Protein 2E4T (pdb70)

Radius of gyration: 23.35 Å; Cα contacts (8 Å, |Δi|>4): 1265; chains: 1; bounding box: 47×60×66 Å

Solvent-accessible surface area: 19419 Å² total; per-residue (Å²): 140,81,78,0,68,0,148,4,39,0,85,24,91,90,80,112,9,19,73,35,0,18,1,0,10,47,104,27,97,20,56,15,25,0,19,1,11,12,2,42,36,1,1,0,0,1,0,7,26,0,50,0,2,3,1,59,92,159,110,30,71,0,32,31,96,18,2,105,92,22,44,8,85,156,71,76,58,97,44,24,0,3,7,0,14,22,33,3,64,76,3,56,82,146,133,6,59,0,1,0,0,0,0,0,1,4,15,43,0,0,20,20,29,115,9,75,3,44,120,158,52,31,14,108,34,99,22,13,34,62,15,75,31,69,53,82,55,121,78,39,80,109,12,78,57,147,48,91,71,0,27,0,10,2,0,0,35,34,2,31,98,99,13,26,39,10,76,44,130,60,4,4,47,0,2,1,1,0,3,19,0,10,30,1,24,127,10,5,26,38,6,15,73,108,92,4,41,0,95,55,1,20,124,38,0,18,42,0,0,65,0,0,13,133,30,1,86,130,1,25,0,0,0,1,0,0,60,10,7,30,0,0,34,37,2,71,94,6,88,15,35,75,104,45,9,147,77,42,98,1,0,0,6,4,0,0,44,57,0,70,114,14,5,94,123,81,67,84,74,0,0,17,0,0,0,0,0,11,35,2,42,2,99,10,42,63,36,61,0,0,127,82,26,44,53,187,40,78,101,0,0,80,16,1,4,29,2,0,22,2,2,51,3,100,104,39,83,7,93,9,100,4,0,110,180,47,104,96,14,21,15,2,1,48,21,1,45,47,2,7,125,142,61,12,75,62,10,78,1,0,3,0,10,1,26,6,9,15,6,97,36,3,0,2,0,0,0,2,0,1,0,1,4,0,2,3,59,62,43,0,29,0,0,0,0,84,14,79,37,80,25,56,18,3,8,5,0,0,32,0,2,11,32,18,44,68,182,41,16,135,12,4,66,13,9,6,66,6,71,27,78,29,62,106,18,1,12,7,17,3,0,0,81,25,146,78,5,50,109,0,8,0,0,0,0,0,10,23,31,97,108,65,0,26,0,51,2,42,9,86,31,91,80,104,3,94,51,0,31,0,33,2,0,32,130,76,43,22,105,37,61,104,76,112,48,15,100,99,26,135,130,11,58,12,86,41,71,2,85,13,0,3,0,2,0,0,9,0,87

CATH classification: 2.60.40.1180 (+1 more: 3.20.20.80)

Nearest PDB structures (foldseek):
  2eo7-assembly1_A  TM=1.002E+00  e=0.000E+00  Acetivibrio thermocellus
  2eex-assembly1_A  TM=1.002E+00  e=0.000E+00  Acetivibrio thermocellus
  3ik2-assembly1_A  TM=9.898E-01  e=2.382E-89  Clostridium acetobutylicum ATCC 824
  3zq9-assembly1_A  TM=9.845E-01  e=9.638E-88  Paenibacillus polymyxa
  2yih-assembly1_A  TM=9.834E-01  e=1.379E-87  Paenibacillus polymyxa

Organism: Acetivibrio thermocellus (NCBI:txid1515)

Sequence (509 aa):
AKVVDIRIDTSAERKPISPYIYGSNQELDATVTAKRFGGNRTTGYNWENNFSNAGSDWLHYSDTYLLEDGGVPKGEWSTPASVVTTFHDKALSKNVPYTLITLQAAGYVSADGNGPVSQEETAPSSRWKEVKFEKGAPFSLTPDTEDDYVYMDEFVNYLVNKYGNASTPTGIKGYSIDNEPALWSHTHPRIHPDNVTAKELIEKSVALSKAVKKVDPYAEIFGPALYGFAAYETLQSAPDWGTEGEGYRWFIDYYLDKMKKASDEEGKRLLDVLDVHWYPEARGGGERICFGADPRNIETNKARLQAPRTLWDPTYIEDSWIGQWKKDFLPILPNLLDSIEKYYPGTKLAITEYDYGGGNHITGGIAQADVLGIFGKYGVYLATFWGDASNNYTEAGINLYTNYDGKGGKFGDTSVKCETSDIEVSSAYASIVGEDDSKLHIILLNKNYDQPTTFNFSIDSSKNYTIGNVWAFDRGSSNITQRTPIVNIKDNTFTYTVPALTACHIVLE

Foldseek 3Di:
DFEKAKEFEFVFLKDFFFQFALAAAEDAPFQHQEYEVADLQQQQQFQQQRWTFQFPVPQRAIANVLCVRLVQDPVCRRQGNSSVVSVLVVCVVSVHQAYEYEDYQLFWHALDRPTHQDLVVQPPHNGIATEDAAPPDDADSNDDSPDRYGYNLSSLLNQCVVQNALVDRSHHAEYEHHAALQCCCPRPCSHHVARDALVSLLVRLLRNLVSNCVNHVRHAYEDDNHEEDCCQFQSVVHVCCVPQVVPPRGVLLSNLQSQQVSCVVVVHRSHAEYEYAYEDQFAFQPGAQADDDDPVRVRSLLRLLCRLCLCPPLVDQGPGPCSVPVNVCTSPNVSSVVSCVVRPPNHAYEHAEYASHPLQHLSSLLSLLQNSLCCRSSGHNHYHYYDYHNSLSNSLSSCLAAPLPVPGDHAARIWTDMDMPDPSQKDKTWHDHDSDVQKIKMKIWGQAAAFKYKYKYAYHDPDQWAKKWKWKDARVDSRIHTDDIDGPADNNIDMDIDGHSMIMMIITD

B-factor: mean 9.4, std 5.0, range [3.47, 41.87]

Structure (mmCIF, N/CA/C/O backbone):
data_2E4T
#
_entry.id   2E4T
#
_cell.length_a   48.077
_cell.length_b   59.155
_cell.length_c   170.684
_cell.angle_alpha   90.00
_cell.angle_beta   90.00
_cell.angle_gamma   90.00
#
_symmetry.space_group_name_H-M   'P 21 21 21'
#
loop_
_entity.id
_entity.type
_entity.pdbx_description
1 polymer Endoglucanase
2 non-polymer 'ZINC ION'
3 non-polymer 'CALCIUM ION'
4 non-polymer 'CHLORIDE ION'
5 non-polymer GLYCEROL
6 water water
#
loop_
_atom_site.group_PDB
_atom_site.id
_atom_site.type_symbol
_atom_site.label_atom_id
_atom_site.label_alt_id
_atom_site.label_comp_id
_atom_site.label_asym_id
_atom_site.label_entity_id
_atom_site.label_seq_id
_atom_site.pdbx_PDB_ins_code
_atom_site.Cartn_x
_atom_site.Cartn_y
_atom_site.Cartn_z
_atom_site.occupancy
_atom_site.B_iso_or_equiv
_atom_site.auth_seq_id
_atom_site.auth_comp_id
_atom_site.auth_asym_id
_atom_site.auth_atom_id
_atom_site.pdbx_PDB_model_num
ATOM 1 N N . ALA A 1 7 ? 5.707 70.914 42.066 1.00 17.39 7 ALA A N 1
ATOM 2 C CA . ALA A 1 7 ? 6.681 69.909 41.495 1.00 15.84 7 ALA A CA 1
ATOM 3 C C . ALA A 1 7 ? 6.124 68.492 41.641 1.00 14.46 7 ALA A C 1
ATOM 4 O O . ALA A 1 7 ? 5.520 68.155 42.667 1.00 16.65 7 ALA A O 1
ATOM 6 N N . LYS A 1 8 ? 6.418 67.656 40.659 1.00 12.90 8 LYS A N 1
ATOM 7 C CA . LYS A 1 8 ? 6.036 66.241 40.689 1.00 12.19 8 LYS A CA 1
ATOM 8 C C . LYS A 1 8 ? 7.159 65.485 41.353 1.00 11.50 8 LYS A C 1
ATOM 9 O O . LYS A 1 8 ? 8.303 65.578 40.904 1.00 10.85 8 LYS A O 1
ATOM 15 N N . VAL A 1 9 ? 6.795 64.717 42.378 1.00 12.64 9 VAL A N 1
ATOM 16 C CA . VAL A 1 9 ? 7.764 64.001 43.244 1.00 11.99 9 VAL A CA 1
ATOM 17 C C . VAL A 1 9 ? 7.401 62.522 43.323 1.00 11.77 9 VAL A C 1
ATOM 18 O O . VAL A 1 9 ? 6.255 62.162 43.586 1.00 14.93 9 VAL A O 1
ATOM 22 N N . VAL A 1 10 ? 8.367 61.661 43.032 1.00 8.93 10 VAL A N 1
ATOM 23 C CA . VAL A 1 10 ? 8.168 60.226 42.923 1.00 8.26 10 VAL A CA 1
ATOM 24 C C . VAL A 1 10 ? 9.220 59.525 43.766 1.00 7.76 10 VAL A C 1
ATOM 25 O O . VAL A 1 10 ? 10.384 59.900 43.698 1.00 9.18 10 VAL A O 1
ATOM 29 N N . ASP A 1 11 ? 8.788 58.520 44.542 1.00 8.34 11 ASP A N 1
ATOM 30 C CA . ASP A 1 11 ? 9.717 57.747 45.333 1.00 8.84 11 ASP A CA 1
ATOM 31 C C . ASP A 1 11 ? 10.124 56.471 44.577 1.00 8.64 11 ASP A C 1
ATOM 32 O O . ASP A 1 11 ? 9.259 55.770 44.032 1.00 9.90 11 ASP A O 1
ATOM 37 N N . ILE A 1 12 ? 11.423 56.180 44.567 1.00 9.00 12 ILE A N 1
ATOM 38 C CA . ILE A 1 12 ? 11.964 54.963 43.974 1.00 9.06 12 ILE A CA 1
ATOM 39 C C . ILE A 1 12 ? 12.643 54.190 45.126 1.00 9.03 12 ILE A C 1
ATOM 40 O O . ILE A 1 12 ? 13.522 54.727 45.800 1.00 9.93 12 ILE A O 1
ATOM 45 N N . ARG A 1 13 ? 12.229 52.927 45.320 1.00 8.72 13 ARG A N 1
ATOM 46 C CA . ARG A 1 13 ? 12.760 52.119 46.410 1.00 8.59 13 ARG A CA 1
ATOM 47 C C . ARG A 1 13 ? 13.392 50.865 45.797 1.00 7.99 13 ARG A C 1
ATOM 48 O O . ARG A 1 13 ? 12.707 50.102 45.111 1.00 9.16 13 ARG A O 1
ATOM 62 N N . ILE A 1 14 ? 14.677 50.666 46.051 1.00 7.79 14 ILE A N 1
ATOM 63 C CA . ILE A 1 14 ? 15.432 49.533 45.486 1.00 7.45 14 ILE A CA 1
ATOM 64 C C . ILE A 1 14 ? 15.954 48.679 46.633 1.00 8.00 14 ILE A C 1
ATOM 65 O O . ILE A 1 14 ? 16.406 49.219 47.663 1.00 9.16 14 ILE A O 1
ATOM 70 N N . ASP A 1 15 ? 15.899 47.351 46.469 1.00 8.31 15 ASP A N 1
ATOM 71 C CA . ASP A 1 15 ? 16.529 46.450 47.453 1.00 8.48 15 ASP A CA 1
ATOM 72 C C . ASP A 1 15 ? 17.375 45.481 46.660 1.00 8.15 15 ASP A C 1
ATOM 73 O O . ASP A 1 15 ? 16.846 44.617 45.934 1.00 8.47 15 ASP A O 1
ATOM 78 N N . THR A 1 16 ? 18.685 45.683 46.702 1.00 8.74 16 THR A N 1
ATOM 79 C CA . THR A 1 16 ? 19.587 44.893 45.860 1.00 8.39 16 THR A CA 1
ATOM 80 C C . THR A 1 16 ? 19.648 43.424 46.263 1.00 8.83 16 THR A C 1
ATOM 81 O O . THR A 1 16 ? 20.186 42.631 45.491 1.00 9.87 16 THR A O 1
ATOM 85 N N . SER A 1 17 ? 19.112 43.071 47.437 1.00 9.53 17 SER A N 1
ATOM 86 C CA . SER A 1 17 ? 19.107 41.679 47.861 1.00 9.97 17 SER A CA 1
ATOM 87 C C . SER A 1 17 ? 17.843 40.939 47.475 1.00 9.30 17 SER A C 1
ATOM 88 O O . SER A 1 17 ? 17.762 39.723 47.700 1.00 10.91 17 SER A O 1
ATOM 92 N N . ALA A 1 18 ? 16.812 41.657 46.973 1.00 8.71 18 ALA A N 1
ATOM 93 C CA . ALA A 1 18 ? 15.484 41.111 46.837 1.00 8.82 18 ALA A CA 1
ATOM 94 C C . ALA A 1 18 ? 15.140 40.881 45.362 1.00 8.15 18 ALA A C 1
ATOM 95 O O . ALA A 1 18 ? 15.502 41.661 44.458 1.00 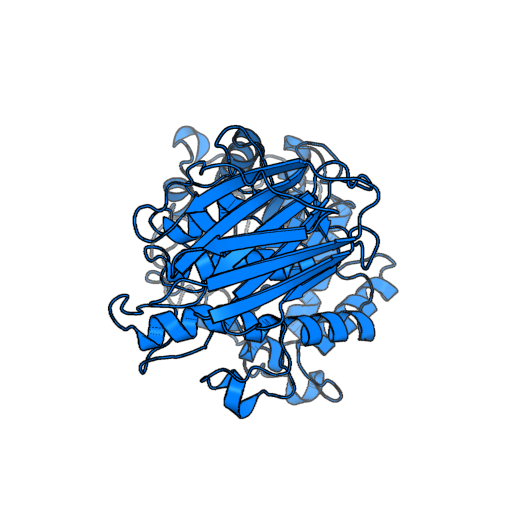7.82 18 ALA A O 1
ATOM 97 N N . GLU A 1 19 ? 14.379 39.805 45.140 1.00 8.09 19 GLU A N 1
ATOM 98 C CA . GLU A 1 19 ? 13.802 39.526 43.826 1.00 8.50 19 GLU A CA 1
ATOM 99 C C . GLU A 1 19 ? 14.892 39.372 42.767 1.00 7.65 19 GLU A C 1
ATOM 100 O O . GLU A 1 19 ? 14.636 39.639 41.590 1.00 8.54 19 GLU A O 1
ATOM 106 N N . ARG A 1 20 ? 16.045 38.845 43.140 1.00 7.67 20 ARG A N 1
ATOM 107 C CA . ARG A 1 20 ? 17.114 38.711 42.163 1.00 7.01 20 ARG A CA 1
ATOM 108 C C . ARG A 1 20 ? 16.741 37.661 41.123 1.00 7.43 20 ARG A C 1
ATOM 109 O O . ARG A 1 20 ? 16.309 36.558 41.471 1.00 8.62 20 ARG A O 1
ATOM 117 N N . LYS A 1 21 ? 16.965 38.000 39.851 1.00 7.18 21 LYS A N 1
ATOM 118 C CA . LYS A 1 21 ? 16.652 37.072 38.764 1.00 8.67 21 LYS A CA 1
ATOM 119 C C . LYS A 1 21 ? 17.510 37.419 37.583 1.00 6.95 21 LYS A C 1
ATOM 120 O O . LYS A 1 21 ? 17.717 38.597 37.283 1.00 7.29 21 LYS A O 1
ATOM 134 N N . PRO A 1 22 ? 18.002 36.417 36.845 1.00 6.24 22 PRO A N 1
ATOM 135 C CA . PRO A 1 22 ? 18.841 36.732 35.691 1.00 6.29 22 PRO A CA 1
ATOM 136 C C . PRO A 1 22 ? 18.004 37.432 34.592 1.00 6.03 22 PRO A C 1
ATOM 137 O O . PRO A 1 22 ? 16.861 37.050 34.328 1.00 6.79 22 PRO A O 1
ATOM 141 N N . ILE A 1 23 ? 18.645 38.391 33.942 1.00 5.73 23 ILE A N 1
ATOM 142 C CA . ILE A 1 23 ? 18.120 39.021 32.725 1.00 5.42 23 ILE A CA 1
ATOM 143 C C . ILE A 1 23 ? 18.778 38.302 31.544 1.00 5.40 23 ILE A C 1
ATOM 144 O O . ILE A 1 23 ? 19.998 38.249 31.427 1.00 5.96 23 ILE A O 1
ATOM 149 N N . SER A 1 24 ? 17.947 37.714 30.672 1.00 5.34 24 SER A N 1
ATOM 150 C CA . SER A 1 24 ? 18.548 37.001 29.549 1.00 5.65 24 SER A CA 1
ATOM 151 C C . SER A 1 24 ? 19.334 37.985 28.671 1.00 5.21 24 SER A C 1
ATOM 152 O O . SER A 1 24 ? 18.820 39.045 28.314 1.00 6.03 24 SER A O 1
ATOM 155 N N . PRO A 1 25 ? 20.536 37.612 28.251 1.00 6.01 25 PRO A N 1
ATOM 156 C CA . PRO A 1 25 ? 21.362 38.546 27.485 1.00 6.27 25 PRO A CA 1
ATOM 157 C C . PRO A 1 25 ? 20.800 38.878 26.116 1.00 5.77 25 PRO A C 1
ATOM 158 O O . PRO A 1 25 ? 21.266 39.851 25.508 1.00 6.72 25 PRO A O 1
ATOM 164 N N . TYR A 1 26 ? 19.868 38.059 25.612 1.00 4.97 26 TYR A N 1
ATOM 165 C CA . TYR A 1 26 ? 19.473 38.080 24.205 1.00 5.14 26 TYR A CA 1
ATOM 166 C C . TYR A 1 26 ? 18.225 38.914 23.944 1.00 4.79 26 TYR A C 1
ATOM 167 O O . TYR A 1 26 ? 17.691 38.898 22.828 1.00 5.07 26 TYR A O 1
ATOM 176 N N . ILE A 1 27 ? 17.767 39.712 24.950 1.00 4.88 27 ILE A N 1
ATOM 177 C CA . ILE A 1 27 ? 16.597 40.528 24.767 1.00 4.62 27 ILE A CA 1
ATOM 178 C C . ILE A 1 27 ? 16.853 41.789 23.962 1.00 4.39 27 ILE A C 1
ATOM 179 O O . ILE A 1 27 ? 15.895 42.464 23.549 1.00 5.14 27 ILE A O 1
ATOM 184 N N . TYR A 1 28 ? 18.125 42.138 23.733 1.00 4.98 28 TYR A N 1
ATOM 185 C CA . TYR A 1 28 ? 18.498 43.405 23.105 1.00 4.61 28 TYR A CA 1
ATOM 186 C C . TYR A 1 28 ? 18.861 43.215 21.640 1.00 4.65 28 TYR A C 1
ATOM 187 O O . TYR A 1 28 ? 19.867 43.749 21.135 1.00 5.45 28 TYR A O 1
ATOM 196 N N . GLY A 1 29 ? 18.025 42.433 20.914 1.00 4.83 29 GLY A N 1
ATOM 197 C CA . GLY A 1 29 ? 18.366 42.077 19.546 1.00 5.27 29 GLY A CA 1
ATOM 198 C C . GLY A 1 29 ? 17.619 42.902 18.487 1.00 4.44 29 GLY A C 1
ATOM 199 O O . GLY A 1 29 ? 16.726 43.718 18.773 1.00 4.89 29 GLY A O 1
ATOM 200 N N . SER A 1 30 ? 17.985 42.601 17.215 1.00 4.74 30 SER A N 1
ATOM 201 C CA . SER A 1 30 ? 17.307 43.229 16.087 1.00 4.54 30 SER A CA 1
ATOM 202 C C . SER A 1 30 ? 17.187 42.211 14.921 1.00 4.41 30 SER A C 1
ATOM 203 O O . SER A 1 30 ? 17.919 41.228 14.838 1.00 5.09 30 SER A O 1
ATOM 206 N N . ASN A 1 31 ? 16.257 42.543 14.019 1.00 4.98 31 ASN A N 1
ATOM 207 C CA . ASN A 1 31 ? 16.120 41.864 12.729 1.00 4.84 31 ASN A CA 1
ATOM 208 C C . ASN A 1 31 ? 16.948 42.526 11.632 1.00 4.99 31 ASN A C 1
ATOM 209 O O . ASN A 1 31 ? 17.487 41.829 10.761 1.00 5.86 31 ASN A O 1
ATOM 214 N N . GLN A 1 32 ? 16.997 43.870 11.629 1.00 5.40 32 GLN A N 1
ATOM 215 C CA . GLN A 1 32 ? 17.693 44.647 10.620 1.00 5.34 32 GLN A CA 1
ATOM 216 C C . GLN A 1 32 ? 19.073 45.057 11.134 1.00 5.14 32 GLN A C 1
ATOM 217 O O . GLN A 1 32 ? 19.445 44.861 12.298 1.00 5.89 32 GLN A O 1
ATOM 223 N N . GLU A 1 33 ? 19.857 45.676 10.233 1.00 5.56 33 GLU A N 1
ATOM 224 C CA . GLU A 1 33 ? 21.194 46.183 10.556 1.00 5.57 33 GLU A CA 1
ATOM 225 C C . GLU A 1 33 ? 21.022 47.576 11.159 1.00 5.73 33 GLU A C 1
ATOM 226 O O . GLU A 1 33 ? 20.724 48.550 10.452 1.00 7.25 33 GLU A O 1
ATOM 232 N N . LEU A 1 34 ? 21.189 47.670 12.483 1.00 5.56 34 LEU A N 1
ATOM 233 C CA . LEU A 1 34 ? 20.964 48.900 13.230 1.00 5.45 34 LEU A CA 1
ATOM 234 C C . LEU A 1 34 ? 22.264 49.596 13.609 1.00 5.66 34 LEU A C 1
ATOM 235 O O . LEU A 1 34 ? 23.310 48.985 13.784 1.00 6.19 34 LEU A O 1
ATOM 240 N N . ASP A 1 35 ? 22.105 50.906 13.871 1.00 5.73 35 ASP A N 1
ATOM 241 C CA . ASP A 1 35 ? 23.123 51.721 14.518 1.00 5.64 35 ASP A CA 1
ATOM 242 C C . ASP A 1 35 ? 22.985 51.570 16.043 1.00 5.85 35 ASP A C 1
ATOM 243 O O . ASP A 1 35 ? 22.633 52.505 16.778 1.00 6.63 35 ASP A O 1
ATOM 248 N N . ALA A 1 36 ? 23.186 50.338 16.499 1.00 6.31 36 ALA A N 1
ATOM 249 C CA . ALA A 1 36 ? 23.076 50.033 17.930 1.00 6.09 36 ALA A CA 1
ATOM 250 C C . ALA A 1 36 ? 23.900 48.785 18.147 1.00 5.93 36 ALA A C 1
ATOM 251 O O . ALA A 1 36 ? 24.082 47.944 17.239 1.00 7.35 36 ALA A O 1
ATOM 253 N N . THR A 1 37 ? 24.397 48.633 19.370 1.00 5.84 37 THR A N 1
ATOM 254 C CA . THR A 1 37 ? 25.025 47.383 19.790 1.00 5.46 37 THR A CA 1
ATOM 255 C C . THR A 1 37 ? 23.912 46.430 20.177 1.00 5.54 37 THR A C 1
ATOM 256 O O . THR A 1 37 ? 23.106 46.728 21.100 1.00 6.92 37 THR A O 1
ATOM 260 N N . VAL A 1 38 ? 23.735 45.366 19.409 1.00 5.34 38 VAL A N 1
ATOM 261 C CA . VAL A 1 38 ? 22.668 44.410 19.665 1.00 5.13 38 VAL A CA 1
ATOM 262 C C . VAL A 1 38 ? 23.261 43.099 20.127 1.00 5.23 38 VAL A C 1
ATOM 263 O O . VAL A 1 38 ? 24.428 42.783 19.913 1.00 6.32 38 VAL A O 1
ATOM 267 N N . THR A 1 39 ? 22.385 42.290 20.789 1.00 5.35 39 THR A N 1
ATOM 268 C CA . THR A 1 39 ? 22.865 41.038 21.391 1.00 5.49 39 THR A CA 1
ATOM 269 C C . THR A 1 39 ? 22.203 39.798 20.800 1.00 5.37 39 THR A C 1
ATOM 270 O O . THR A 1 39 ? 22.479 38.683 21.219 1.00 6.99 39 THR A O 1
ATOM 274 N N . ALA A 1 40 ? 21.351 40.008 19.779 1.00 4.90 40 ALA A N 1
ATOM 275 C CA . ALA A 1 40 ? 20.808 38.887 19.015 1.00 4.90 40 ALA A CA 1
ATOM 276 C C . ALA A 1 40 ? 20.477 39.456 17.615 1.00 4.74 40 ALA A C 1
ATOM 277 O O . ALA A 1 40 ? 20.133 40.620 17.461 1.00 4.99 40 ALA A O 1
ATOM 279 N N . LYS A 1 41 ? 20.616 38.555 16.617 1.00 4.85 41 LYS A N 1
ATOM 280 C CA . LYS A 1 41 ? 20.204 38.866 15.254 1.00 4.66 41 LYS A CA 1
ATOM 281 C C . LYS A 1 41 ? 19.285 37.758 14.764 1.00 4.64 41 LYS A C 1
ATOM 282 O O . LYS A 1 41 ? 19.642 36.575 14.832 1.00 5.54 41 LYS A O 1
ATOM 288 N N . ARG A 1 42 ? 18.122 38.164 14.238 1.00 4.72 42 ARG A N 1
ATOM 289 C CA . ARG A 1 42 ? 17.165 37.233 13.638 1.00 4.73 42 ARG A CA 1
ATOM 290 C C . ARG A 1 42 ? 17.119 37.434 12.129 1.00 4.61 42 ARG A C 1
ATOM 291 O O . ARG A 1 42 ? 16.938 38.557 11.656 1.00 4.87 42 ARG A O 1
ATOM 299 N N . PHE A 1 43 ? 17.281 36.284 11.420 1.00 4.66 43 PHE A N 1
ATOM 300 C CA . PHE A 1 43 ? 17.014 36.186 9.988 1.00 4.73 43 PHE A CA 1
ATOM 301 C C . PHE A 1 43 ? 15.596 35.640 9.866 1.00 4.72 43 PHE A C 1
ATOM 302 O O . PHE A 1 43 ? 15.383 34.447 10.133 1.00 5.48 43 PHE A O 1
ATOM 310 N N . GLY A 1 44 ? 14.626 36.525 9.614 1.00 5.03 44 GLY A N 1
ATOM 311 C CA . GLY A 1 44 ? 13.242 36.113 9.679 1.00 5.85 44 GLY A CA 1
ATOM 312 C C . GLY A 1 44 ? 12.373 37.099 8.940 1.00 5.39 44 GLY A C 1
ATOM 313 O O . GLY A 1 44 ? 12.846 38.009 8.257 1.00 6.43 44 GLY A O 1
ATOM 314 N N . GLY A 1 45 ? 11.048 36.925 9.091 1.00 6.46 45 GLY A N 1
ATOM 315 C CA . GLY A 1 45 ? 10.098 37.745 8.400 1.00 6.53 45 GLY A CA 1
ATOM 316 C C . GLY A 1 45 ? 9.701 37.167 7.037 1.00 5.48 45 GLY A C 1
ATOM 317 O O . GLY A 1 45 ? 10.113 36.059 6.660 1.00 5.63 45 GLY A O 1
ATOM 318 N N . ASN A 1 46 ? 8.868 37.923 6.319 1.00 5.82 46 ASN A N 1
ATOM 319 C CA . ASN A 1 46 ? 8.151 37.352 5.172 1.00 5.71 46 ASN A CA 1
ATOM 320 C C . ASN A 1 46 ? 9.097 36.748 4.127 1.00 5.74 46 ASN A C 1
ATOM 321 O O . ASN A 1 46 ? 8.758 35.691 3.546 1.00 6.45 46 ASN A O 1
ATOM 326 N N . ARG A 1 47 ? 10.244 37.372 3.848 1.00 5.52 47 ARG A N 1
ATOM 327 C CA . ARG A 1 47 ? 11.095 36.883 2.778 1.00 6.20 47 ARG A CA 1
ATOM 328 C C . ARG A 1 47 ? 11.700 35.535 3.116 1.00 5.52 47 ARG A C 1
ATOM 329 O O . ARG A 1 47 ? 12.223 34.850 2.183 1.00 6.37 47 ARG A O 1
ATOM 337 N N . THR A 1 48 ? 11.722 35.121 4.378 1.00 5.24 48 THR A N 1
ATOM 338 C CA . THR A 1 48 ? 12.395 33.890 4.720 1.00 5.43 48 THR A CA 1
ATOM 339 C C . THR A 1 48 ? 11.554 32.617 4.481 1.00 5.22 48 THR A C 1
ATOM 340 O O . THR A 1 48 ? 12.123 31.540 4.411 1.00 5.80 48 THR A O 1
ATOM 344 N N . THR A 1 49 ? 10.237 32.767 4.272 1.00 5.18 49 THR A N 1
ATOM 345 C CA . THR A 1 49 ? 9.403 31.576 4.098 1.00 5.00 49 THR A CA 1
ATOM 346 C C . THR A 1 49 ? 9.791 30.756 2.862 1.00 5.25 49 THR A C 1
ATOM 347 O O . THR A 1 49 ? 9.844 29.535 2.899 1.00 5.76 49 THR A O 1
ATOM 351 N N . GLY A 1 50 ? 10.043 31.483 1.748 1.00 5.14 50 GLY A N 1
ATOM 352 C CA . GLY A 1 50 ? 10.336 30.824 0.480 1.00 5.61 50 GLY A CA 1
ATOM 353 C C . GLY A 1 50 ? 11.810 30.830 0.107 1.00 5.07 50 GLY A C 1
ATOM 354 O O . GLY A 1 50 ? 12.167 30.563 -1.043 1.00 5.48 50 GLY A O 1
ATOM 355 N N . TYR A 1 51 ? 12.691 31.167 1.067 1.00 5.05 51 TYR A N 1
ATOM 356 C CA . TYR A 1 51 ? 14.126 31.163 0.831 1.00 4.89 51 TYR A CA 1
ATOM 357 C C . TYR A 1 51 ? 14.641 29.740 0.604 1.00 5.15 51 TYR A C 1
ATOM 358 O O . TYR A 1 51 ? 14.377 28.842 1.404 1.00 5.62 51 TYR A O 1
ATOM 367 N N . ASN A 1 52 ? 15.402 29.567 -0.494 1.00 5.30 52 ASN A N 1
ATOM 368 C CA . ASN A 1 52 ? 15.976 28.282 -0.860 1.00 5.30 52 ASN A CA 1
ATOM 369 C C . ASN A 1 52 ? 17.468 28.318 -0.565 1.00 5.09 52 ASN A C 1
ATOM 370 O O . ASN A 1 52 ? 18.225 28.991 -1.261 1.00 5.77 52 ASN A O 1
ATOM 375 N N . TRP A 1 53 ? 17.925 27.572 0.464 1.00 5.45 53 TRP A N 1
ATOM 376 C CA . TRP A 1 53 ? 19.324 27.655 0.842 1.00 5.59 53 TRP A CA 1
ATOM 377 C C . TRP A 1 53 ? 20.263 27.135 -0.271 1.00 5.89 53 TRP A C 1
ATOM 378 O O . TRP A 1 53 ? 21.457 27.452 -0.272 1.00 6.45 53 TRP A O 1
ATOM 389 N N . GLU A 1 54 ? 19.732 26.305 -1.178 1.00 5.68 54 GLU A N 1
ATOM 390 C CA . GLU A 1 54 ? 20.624 25.722 -2.185 1.00 6.22 54 GLU A CA 1
ATOM 391 C C . GLU A 1 54 ? 21.118 26.742 -3.186 1.00 6.77 54 GLU A C 1
ATOM 392 O O . GLU A 1 54 ? 22.224 26.610 -3.702 1.00 9.11 54 GLU A O 1
ATOM 398 N N . ASN A 1 55 ? 20.263 27.737 -3.498 1.00 6.53 55 ASN A N 1
ATOM 399 C CA . ASN A 1 55 ? 20.579 28.730 -4.562 1.00 6.90 55 ASN A CA 1
ATOM 400 C C . ASN A 1 55 ? 20.345 30.155 -4.139 1.00 6.25 55 ASN A C 1
ATOM 401 O O . ASN A 1 55 ? 20.625 31.068 -4.927 1.00 7.30 55 ASN A O 1
ATOM 406 N N . ASN A 1 56 ? 19.858 30.402 -2.910 1.00 5.75 56 ASN A N 1
ATOM 407 C CA . ASN A 1 56 ? 19.663 31.741 -2.335 1.00 6.00 56 ASN A CA 1
ATOM 408 C C . ASN A 1 56 ? 18.492 32.537 -2.916 1.00 5.79 56 ASN A C 1
ATOM 409 O O . ASN A 1 56 ? 18.332 33.699 -2.505 1.00 6.60 56 ASN A O 1
ATOM 414 N N . PHE A 1 57 ? 17.697 31.948 -3.798 1.00 5.87 57 PHE A N 1
ATOM 415 C CA . PHE A 1 57 ? 16.520 32.651 -4.269 1.00 5.88 57 PHE A CA 1
ATOM 416 C C . PHE A 1 57 ? 15.457 32.676 -3.176 1.00 5.86 57 PHE A C 1
ATOM 417 O O . PHE A 1 57 ? 15.446 31.848 -2.248 1.00 6.07 57 PHE A O 1
ATOM 425 N N . SER A 1 58 ? 14.522 33.618 -3.312 1.00 5.78 58 SER A N 1
ATOM 426 C CA . SER A 1 58 ? 13.424 33.735 -2.362 1.00 5.81 58 SER A CA 1
ATOM 427 C C . SER A 1 58 ? 12.285 34.480 -3.073 1.00 5.59 58 SER A C 1
ATOM 428 O O . SER A 1 58 ? 12.463 34.993 -4.183 1.00 6.04 58 SER A O 1
ATOM 431 N N . ASN A 1 59 ? 11.120 34.534 -2.394 1.00 5.68 59 ASN A N 1
ATOM 432 C CA . ASN A 1 59 ? 9.925 35.087 -3.008 1.00 5.62 59 ASN A CA 1
ATOM 433 C C . ASN A 1 59 ? 9.332 36.169 -2.111 1.00 5.76 59 ASN A C 1
ATOM 434 O O . ASN A 1 59 ? 9.179 36.016 -0.895 1.00 6.21 59 ASN A O 1
ATOM 439 N N . ALA A 1 60 ? 8.969 37.281 -2.759 1.00 6.07 60 ALA A N 1
ATOM 440 C CA . ALA A 1 60 ? 8.409 38.440 -2.055 1.00 6.39 60 ALA A CA 1
ATOM 441 C C . ALA A 1 60 ? 6.987 38.195 -1.552 1.00 6.33 60 ALA A C 1
ATOM 442 O O . ALA A 1 60 ? 6.505 38.953 -0.657 1.00 6.76 60 ALA A O 1
ATOM 444 N N . GLY A 1 61 ? 6.288 37.236 -2.129 1.00 6.38 61 GLY A N 1
ATOM 445 C CA . GLY A 1 61 ? 4.862 37.079 -1.797 1.00 6.24 61 GLY A CA 1
ATOM 446 C C . GLY A 1 61 ? 4.113 38.368 -2.080 1.00 6.16 61 GLY A C 1
ATOM 447 O O . GLY A 1 61 ? 4.419 39.132 -3.021 1.00 6.59 61 GLY A O 1
ATOM 448 N N . SER A 1 62 ? 3.144 38.638 -1.225 1.00 6.86 62 SER A N 1
ATOM 449 C CA . SER A 1 62 ? 2.332 39.825 -1.333 1.00 7.89 62 SER A CA 1
ATOM 450 C C . SER A 1 62 ? 3.088 41.136 -1.177 1.00 7.22 62 SER A C 1
ATOM 451 O O . SER A 1 62 ? 2.562 42.218 -1.496 1.00 9.16 62 SER A O 1
ATOM 455 N N . ASP A 1 63 ? 4.325 41.101 -0.650 1.00 8.18 63 ASP A N 1
ATOM 456 C CA . ASP A 1 63 ? 5.098 42.344 -0.522 1.00 9.31 63 ASP A CA 1
ATOM 457 C C . ASP A 1 63 ? 5.524 42.870 -1.917 1.00 8.10 63 ASP A C 1
ATOM 458 O O . ASP A 1 63 ? 5.776 44.075 -2.031 1.00 10.03 63 ASP A O 1
ATOM 463 N N . TRP A 1 64 ? 5.692 42.010 -2.928 1.00 7.74 64 TRP A N 1
ATOM 464 C CA . TRP A 1 64 ? 5.985 42.529 -4.272 1.00 7.87 64 TRP A CA 1
ATOM 465 C C . TRP A 1 64 ? 5.655 41.474 -5.351 1.00 6.88 64 TRP A C 1
ATOM 466 O O . TRP A 1 64 ? 6.536 40.778 -5.853 1.00 6.99 64 TRP A O 1
ATOM 477 N N . LEU A 1 65 ? 4.389 41.368 -5.683 1.00 6.73 65 LEU A N 1
ATOM 478 C CA . LEU A 1 65 ? 3.909 40.694 -6.930 1.00 7.16 65 LEU A CA 1
ATOM 479 C C . LEU A 1 65 ? 4.362 39.229 -7.003 1.00 6.06 65 LEU A C 1
ATOM 480 O O . LEU A 1 65 ? 4.490 38.659 -8.102 1.00 6.76 65 LEU A O 1
ATOM 485 N N . HIS A 1 66 ? 4.594 38.610 -5.851 1.00 6.07 66 HIS A N 1
ATOM 486 C CA . HIS A 1 66 ? 4.987 37.204 -5.832 1.00 5.68 66 HIS A CA 1
ATOM 487 C C . HIS A 1 66 ? 6.252 36.978 -6.656 1.00 5.43 66 HIS A C 1
ATOM 488 O O . HIS A 1 66 ? 6.450 35.904 -7.261 1.00 5.73 66 HIS A O 1
ATOM 495 N N . TYR A 1 67 ? 7.190 37.927 -6.618 1.00 5.93 67 TYR A N 1
ATOM 496 C CA . TYR A 1 67 ? 8.448 37.795 -7.354 1.00 5.99 67 TYR A CA 1
ATOM 497 C C . TYR A 1 67 ? 9.408 36.825 -6.671 1.00 5.72 67 TYR A C 1
ATOM 498 O O . TYR A 1 67 ? 9.695 36.993 -5.467 1.00 6.51 67 TYR A O 1
ATOM 507 N N . SER A 1 68 ? 9.968 35.902 -7.449 1.00 5.92 68 SER A N 1
ATOM 508 C CA . SER A 1 68 ? 11.148 35.149 -7.033 1.00 5.84 68 SER A CA 1
ATOM 509 C C . SER A 1 68 ? 12.373 35.831 -7.621 1.00 5.97 68 SER A C 1
ATOM 510 O O . SER A 1 68 ? 12.422 36.094 -8.837 1.00 7.14 68 SER A O 1
ATOM 513 N N . ASP A 1 69 ? 13.371 36.138 -6.769 1.00 6.55 69 ASP A N 1
ATOM 514 C CA . ASP A 1 69 ? 14.491 36.940 -7.229 1.00 6.66 69 ASP A CA 1
ATOM 515 C C . ASP A 1 69 ? 15.651 36.829 -6.224 1.00 6.73 69 ASP A C 1
ATOM 516 O O . ASP A 1 69 ? 15.656 35.964 -5.323 1.00 6.96 69 ASP A O 1
ATOM 521 N N . THR A 1 70 ? 16.680 37.642 -6.466 1.00 6.90 70 THR A N 1
ATOM 522 C CA . THR A 1 70 ? 17.900 37.667 -5.667 1.00 7.15 70 THR A CA 1
ATOM 523 C C . THR A 1 70 ? 17.844 38.720 -4.529 1.00 7.05 70 THR A C 1
ATOM 524 O O . THR A 1 70 ? 18.899 39.062 -3.973 1.00 7.64 70 THR A O 1
ATOM 528 N N . TYR A 1 71 ? 16.647 39.145 -4.121 1.00 7.11 71 TYR A N 1
ATOM 529 C CA . TYR A 1 71 ? 16.552 40.204 -3.113 1.00 7.11 71 TYR A CA 1
ATOM 530 C C . TYR A 1 71 ? 17.374 39.933 -1.874 1.00 6.76 71 TYR A C 1
ATOM 531 O O . TYR A 1 71 ? 18.023 40.853 -1.339 1.00 7.60 71 TYR A O 1
ATOM 540 N N . LEU A 1 72 ? 17.338 38.706 -1.313 1.00 6.45 72 LEU A N 1
ATOM 541 C CA . LEU A 1 72 ? 18.029 38.505 -0.038 1.00 6.25 72 LEU A CA 1
ATOM 542 C C . LEU A 1 72 ? 19.553 38.562 -0.217 1.00 6.67 72 LEU A C 1
ATOM 543 O O . LEU A 1 72 ? 20.261 38.936 0.731 1.00 7.59 72 LEU A O 1
ATOM 548 N N . LEU A 1 73 ? 20.071 38.145 -1.379 1.00 6.88 73 LEU A N 1
ATOM 549 C CA . LEU A 1 73 ? 21.480 38.292 -1.681 1.00 6.83 73 LEU A CA 1
ATOM 550 C C . LEU A 1 73 ? 21.891 39.770 -1.686 1.00 7.31 73 LEU A C 1
ATOM 551 O O . LEU A 1 73 ? 22.904 40.190 -1.125 1.00 8.32 73 LEU A O 1
ATOM 556 N N . GLU A 1 74 ? 21.080 40.587 -2.375 1.00 7.56 74 GLU A N 1
ATOM 557 C CA . GLU A 1 74 ? 21.357 42.001 -2.507 1.00 8.05 74 GLU A CA 1
ATOM 558 C C . GLU A 1 74 ? 21.189 42.724 -1.172 1.00 7.86 74 GLU A C 1
ATOM 559 O O . GLU A 1 74 ? 22.113 43.425 -0.711 1.00 8.86 74 GLU A O 1
ATOM 565 N N . ASP A 1 75 ? 20.060 42.526 -0.519 1.00 8.13 75 ASP A N 1
ATOM 566 C CA . ASP A 1 75 ? 19.790 43.223 0.738 1.00 8.37 75 ASP A CA 1
ATOM 567 C C . ASP A 1 75 ? 20.750 42.826 1.842 1.00 8.41 75 ASP A C 1
ATOM 568 O O . ASP A 1 75 ? 21.080 43.666 2.711 1.00 10.04 75 ASP A O 1
ATOM 573 N N . GLY A 1 76 ? 21.200 41.563 1.829 1.00 7.67 76 GLY A N 1
ATOM 574 C CA . GLY A 1 76 ? 22.145 41.122 2.841 1.00 7.82 76 GLY A CA 1
ATOM 575 C C . GLY A 1 76 ? 23.571 41.511 2.554 1.00 7.35 76 GLY A C 1
ATOM 576 O O . GLY A 1 76 ? 24.453 41.243 3.403 1.00 8.33 76 GLY A O 1
ATOM 577 N N . GLY A 1 77 ? 23.883 42.090 1.418 1.00 8.20 77 GLY A N 1
ATOM 578 C CA . GLY A 1 77 ? 25.253 42.453 1.083 1.00 9.02 77 GLY A CA 1
ATOM 579 C C . GLY A 1 77 ? 26.127 41.265 0.734 1.00 8.97 77 GLY A C 1
ATOM 580 O O . GLY A 1 77 ? 27.340 41.289 0.982 1.00 11.37 77 GLY A O 1
ATOM 581 N N . VAL A 1 78 ? 25.548 40.208 0.152 1.00 8.56 78 VAL A N 1
ATOM 582 C CA . VAL A 1 78 ? 26.350 39.051 -0.214 1.00 8.65 78 VAL A CA 1
ATOM 583 C C . VAL A 1 78 ? 27.186 39.432 -1.465 1.00 8.79 78 VAL A C 1
ATOM 584 O O . VAL A 1 78 ? 26.636 39.828 -2.481 1.00 10.36 78 VAL A O 1
ATOM 588 N N . PRO A 1 79 ? 28.491 39.215 -1.462 1.00 10.24 79 PRO A N 1
ATOM 589 C CA . PRO A 1 79 ? 29.273 39.495 -2.692 1.00 11.42 79 PRO A CA 1
ATOM 590 C C . PRO A 1 79 ? 28.817 38.627 -3.863 1.00 11.04 79 PRO A C 1
ATOM 591 O O . PRO A 1 79 ? 28.488 37.441 -3.625 1.00 10.62 79 PRO A O 1
ATOM 595 N N . LYS A 1 80 ? 28.881 39.156 -5.101 1.00 11.78 80 LYS A N 1
ATOM 596 C CA . LYS A 1 80 ? 28.362 38.453 -6.262 1.00 12.79 80 LYS A CA 1
ATOM 597 C C . LYS A 1 80 ? 29.073 37.138 -6.409 1.00 12.23 80 LYS A C 1
ATOM 598 O O . LYS A 1 80 ? 28.451 36.195 -6.919 1.00 13.81 80 LYS A O 1
ATOM 604 N N . GLY A 1 81 ? 30.347 37.050 -6.059 1.00 12.57 81 GLY A N 1
ATOM 605 C CA . GLY A 1 81 ? 31.094 35.803 -6.236 1.00 12.77 81 GLY A CA 1
ATOM 606 C C . GLY A 1 81 ? 30.573 34.657 -5.369 1.00 11.97 81 GLY A C 1
ATOM 607 O O . GLY A 1 81 ? 30.939 33.516 -5.613 1.00 13.48 81 GLY A O 1
ATOM 608 N N . GLU A 1 82 ? 29.722 34.961 -4.384 1.00 11.15 82 GLU A N 1
ATOM 609 C CA . GLU A 1 82 ? 29.145 33.962 -3.501 1.00 10.36 82 GLU A CA 1
ATOM 610 C C . GLU A 1 82 ? 27.668 33.735 -3.770 1.00 9.29 82 GLU A C 1
ATOM 611 O O . GLU A 1 82 ? 27.024 32.978 -3.025 1.00 9.54 82 GLU A O 1
ATOM 620 N N . TRP A 1 83 ? 27.081 34.354 -4.809 1.00 9.66 83 TRP A N 1
ATOM 621 C CA . TRP A 1 83 ? 25.645 34.218 -5.035 1.00 9.64 83 TRP A CA 1
ATOM 622 C C . TRP A 1 83 ? 25.225 32.776 -5.286 1.00 10.80 83 TRP A C 1
ATOM 623 O O . TRP A 1 83 ? 24.104 32.433 -4.947 1.00 11.80 83 TRP A O 1
ATOM 634 N N . SER A 1 84 ? 26.086 31.952 -5.882 1.00 11.20 84 SER A N 1
ATOM 635 C CA . SER A 1 84 ? 25.713 30.572 -6.123 1.00 12.82 84 SER A CA 1
ATOM 636 C C . SER A 1 84 ? 26.248 29.634 -5.040 1.00 10.53 84 SER A C 1
ATOM 637 O O . SER A 1 84 ? 26.049 28.436 -5.151 1.00 12.23 84 SER A O 1
ATOM 640 N N . THR A 1 85 ? 26.874 30.144 -3.961 1.00 8.95 85 THR A N 1
ATOM 641 C CA . THR A 1 85 ? 27.344 29.272 -2.903 1.00 8.27 85 THR A CA 1
ATOM 642 C C . THR A 1 85 ? 26.191 28.963 -1.970 1.00 7.31 85 THR A C 1
ATOM 643 O O . THR A 1 85 ? 25.457 29.909 -1.543 1.00 7.09 85 THR A O 1
ATOM 647 N N . PRO A 1 86 ? 25.934 27.689 -1.653 1.00 7.94 86 PRO A N 1
ATOM 648 C CA . PRO A 1 86 ? 24.820 27.350 -0.761 1.00 7.33 86 PRO A CA 1
ATOM 649 C C . PRO A 1 86 ? 24.857 28.190 0.515 1.00 6.35 86 PRO A C 1
ATOM 650 O O . PRO A 1 86 ? 25.915 28.395 1.126 1.00 7.19 86 PRO A O 1
ATOM 654 N N . ALA A 1 87 ? 23.656 28.616 0.911 1.00 6.13 87 ALA A N 1
ATOM 655 C CA . ALA A 1 87 ? 23.455 29.315 2.178 1.00 6.14 87 ALA A CA 1
ATOM 656 C C . ALA A 1 87 ? 24.217 30.610 2.294 1.00 6.26 87 ALA A C 1
ATOM 657 O O . ALA A 1 87 ? 24.287 31.144 3.418 1.00 6.33 87 ALA A O 1
ATOM 659 N N . SER A 1 88 ? 24.720 31.203 1.199 1.00 6.27 88 SER A N 1
ATOM 660 C CA . SER A 1 88 ? 25.514 32.437 1.355 1.00 5.88 88 SER A CA 1
ATOM 661 C C . SER A 1 88 ? 24.698 33.571 1.952 1.00 5.66 88 SER A C 1
ATOM 662 O O . SER A 1 88 ? 25.282 34.447 2.642 1.00 6.32 88 SER A O 1
ATOM 665 N N . VAL A 1 89 ? 23.388 33.636 1.733 1.00 5.98 89 VAL A N 1
ATOM 666 C CA . VAL A 1 89 ? 22.590 34.664 2.432 1.00 6.00 89 VAL A CA 1
ATOM 667 C C . VAL A 1 89 ? 22.762 34.487 3.951 1.00 5.70 89 VAL A C 1
ATOM 668 O O . VAL A 1 89 ? 22.938 35.478 4.684 1.00 6.11 89 VAL A O 1
ATOM 672 N N . VAL A 1 90 ? 22.631 33.257 4.429 1.00 5.64 90 VAL A N 1
ATOM 673 C CA . VAL A 1 90 ? 22.648 32.967 5.870 1.00 5.55 90 VAL A CA 1
ATOM 674 C C . VAL A 1 90 ? 24.059 33.036 6.437 1.00 5.73 90 VAL A C 1
ATOM 675 O O . VAL A 1 90 ? 24.254 33.536 7.565 1.00 5.97 90 VAL A O 1
ATOM 679 N N . THR A 1 91 ? 25.063 32.558 5.679 1.00 5.99 91 THR A N 1
ATOM 680 C CA . THR A 1 91 ? 26.413 32.635 6.205 1.00 6.47 91 THR A CA 1
ATOM 681 C C . THR A 1 91 ? 26.925 34.085 6.188 1.00 5.94 91 THR A C 1
ATOM 682 O O . THR A 1 91 ? 27.675 34.483 7.113 1.00 6.80 91 THR A O 1
ATOM 686 N N . THR A 1 92 ? 26.512 34.911 5.219 1.00 6.21 92 THR A N 1
ATOM 687 C CA . THR A 1 92 ? 26.860 36.328 5.321 1.00 6.10 92 THR A CA 1
ATOM 688 C C . THR A 1 92 ? 26.184 36.949 6.547 1.00 5.62 92 THR A C 1
ATOM 689 O O . THR A 1 92 ? 26.805 37.712 7.305 1.00 6.24 92 THR A O 1
ATOM 693 N N . PHE A 1 93 ? 24.914 36.587 6.774 1.00 5.90 93 PHE A N 1
ATOM 694 C CA . PHE A 1 93 ? 24.179 37.143 7.895 1.00 5.39 93 PHE A CA 1
ATOM 695 C C . PHE A 1 93 ? 24.859 36.771 9.221 1.00 5.43 93 PHE A C 1
ATOM 696 O O . PHE A 1 93 ? 25.068 37.645 10.104 1.00 5.74 93 PHE A O 1
ATOM 704 N N . HIS A 1 94 ? 25.215 35.495 9.391 1.00 5.57 94 HIS A N 1
ATOM 705 C CA . HIS A 1 94 ? 25.868 35.062 10.608 1.00 5.49 94 HIS A CA 1
ATOM 706 C C . HIS A 1 94 ? 27.293 35.597 10.719 1.00 5.82 94 HIS A C 1
ATOM 707 O O . HIS A 1 94 ? 27.747 35.987 11.807 1.00 6.12 94 HIS A O 1
ATOM 714 N N . ASP A 1 95 ? 28.026 35.612 9.596 1.00 5.90 95 ASP A N 1
ATOM 715 C CA . ASP A 1 95 ? 29.389 36.173 9.650 1.00 6.04 95 ASP A CA 1
ATOM 716 C C . ASP A 1 95 ? 29.324 37.639 10.117 1.00 5.85 95 ASP A C 1
ATOM 717 O O . ASP A 1 95 ? 30.190 38.072 10.919 1.00 6.51 95 ASP A O 1
ATOM 722 N N . LYS A 1 96 ? 28.361 38.409 9.602 1.00 5.90 96 LYS A N 1
ATOM 723 C CA . LYS A 1 96 ? 28.240 39.805 10.037 1.00 6.00 96 LYS A CA 1
ATOM 724 C C . LYS A 1 96 ? 27.935 39.846 11.541 1.00 6.05 96 LYS A C 1
ATOM 725 O O . LYS A 1 96 ? 28.558 40.653 12.288 1.00 6.78 96 LYS A O 1
ATOM 731 N N . ALA A 1 97 ? 27.002 39.032 12.013 1.00 5.99 97 ALA A N 1
ATOM 732 C CA . ALA A 1 97 ? 26.667 39.017 13.453 1.00 5.90 97 ALA A CA 1
ATOM 733 C C . ALA A 1 97 ? 27.895 38.682 14.282 1.00 5.66 97 ALA A C 1
ATOM 734 O O . ALA A 1 97 ? 28.197 39.375 15.290 1.00 6.45 97 ALA A O 1
ATOM 736 N N . LEU A 1 98 ? 28.644 37.629 13.909 1.00 6.31 98 LEU A N 1
ATOM 737 C CA . LEU A 1 98 ? 29.857 37.269 14.650 1.00 6.39 98 LEU A CA 1
ATOM 738 C C . LEU A 1 98 ? 30.845 38.445 14.633 1.00 6.56 98 LEU A C 1
ATOM 739 O O . LEU A 1 98 ? 31.513 38.722 15.665 1.00 7.24 98 LEU A O 1
ATOM 744 N N . SER A 1 99 ? 30.983 39.124 13.498 1.00 6.82 99 SER A N 1
ATOM 745 C CA . SER A 1 99 ? 31.948 40.232 13.406 1.00 7.23 99 SER A CA 1
ATOM 746 C C . SER A 1 99 ? 31.578 41.393 14.302 1.00 7.10 99 SER A C 1
ATOM 747 O O . SER A 1 99 ? 32.469 42.195 14.638 1.00 8.67 99 SER A O 1
ATOM 750 N N . LYS A 1 100 ? 30.300 41.492 14.690 1.00 6.93 100 LYS A N 1
ATOM 751 C CA . LYS A 1 100 ? 29.811 42.549 15.570 1.00 7.43 100 LYS A CA 1
ATOM 752 C C . LYS A 1 100 ? 29.658 41.999 17.014 1.00 7.19 100 LYS A C 1
ATOM 753 O O . LYS A 1 100 ? 29.030 42.636 17.844 1.00 8.67 100 LYS A O 1
ATOM 759 N N . ASN A 1 101 ? 30.260 40.837 17.313 1.00 6.70 101 ASN A N 1
ATOM 760 C CA . ASN A 1 101 ? 30.261 40.314 18.669 1.00 7.21 101 ASN A CA 1
ATOM 761 C C . ASN A 1 101 ? 28.820 40.046 19.151 1.00 6.56 101 ASN A C 1
ATOM 762 O O . ASN A 1 101 ? 28.499 40.232 20.347 1.00 8.96 101 ASN A O 1
ATOM 767 N N . VAL A 1 102 ? 27.952 39.608 18.248 1.00 5.97 102 VAL A N 1
ATOM 768 C CA . VAL A 1 102 ? 26.566 39.258 18.620 1.00 6.06 102 VAL A CA 1
ATOM 769 C C . VAL A 1 102 ? 26.522 37.795 19.033 1.00 6.25 102 VAL A C 1
ATOM 770 O O . VAL A 1 102 ? 26.908 36.936 18.230 1.00 7.28 102 VAL A O 1
ATOM 774 N N . PRO A 1 103 ? 26.076 37.480 20.261 1.00 6.71 103 PRO A N 1
ATOM 775 C CA . PRO A 1 103 ? 26.188 36.093 20.758 1.00 7.81 103 PRO A CA 1
ATOM 776 C C . PRO A 1 103 ? 25.057 35.201 20.356 1.00 7.33 103 PRO A C 1
ATOM 777 O O . PRO A 1 103 ? 25.197 33.999 20.543 1.00 11.30 103 PRO A O 1
ATOM 781 N N . TYR A 1 104 ? 23.966 35.688 19.771 1.00 5.67 104 TYR A N 1
ATOM 782 C CA . TYR A 1 104 ? 22.847 34.827 19.413 1.00 5.61 104 TYR A CA 1
ATOM 783 C C . TYR A 1 104 ? 22.432 35.147 17.986 1.00 5.08 104 TYR A C 1
ATOM 784 O O . TYR A 1 104 ? 22.048 36.272 17.688 1.00 5.97 104 TYR A O 1
ATOM 793 N N . THR A 1 105 ? 22.447 34.111 17.104 1.00 5.13 105 THR A N 1
ATOM 794 C CA . THR A 1 105 ? 21.864 34.197 15.788 1.00 5.09 105 THR A CA 1
ATOM 795 C C . THR A 1 105 ? 20.712 33.205 15.714 1.00 4.87 105 THR A C 1
ATOM 796 O O . THR A 1 105 ? 20.863 32.027 16.083 1.00 5.68 105 THR A O 1
ATOM 800 N N . LEU A 1 106 ? 19.553 33.707 15.260 1.00 4.92 106 LEU A N 1
ATOM 801 C CA . LEU A 1 106 ? 18.329 32.935 15.075 1.00 4.67 106 LEU A CA 1
ATOM 802 C C . LEU A 1 106 ? 18.017 32.897 13.574 1.00 4.87 106 LEU A C 1
ATOM 803 O O . LEU A 1 106 ? 17.836 33.943 12.953 1.00 5.41 106 LEU A O 1
ATOM 808 N N . ILE A 1 107 ? 18.057 31.672 13.000 1.00 4.67 107 ILE A N 1
ATOM 809 C CA . ILE A 1 107 ? 17.841 31.502 11.565 1.00 4.92 107 ILE A CA 1
ATOM 810 C C . ILE A 1 107 ? 16.480 30.847 11.318 1.00 5.07 107 ILE A C 1
ATOM 811 O O . ILE A 1 107 ? 16.199 29.762 11.830 1.00 5.42 107 ILE A O 1
ATOM 816 N N . THR A 1 108 ? 15.690 31.488 10.458 1.00 5.60 108 THR A N 1
ATOM 817 C CA . THR A 1 108 ? 14.401 30.882 10.072 1.00 5.85 108 THR A CA 1
ATOM 818 C C . THR A 1 108 ? 14.620 29.774 9.062 1.00 5.47 108 THR A C 1
ATOM 819 O O . THR A 1 108 ? 15.318 29.945 8.031 1.00 6.72 108 THR A O 1
ATOM 823 N N . LEU A 1 109 ? 13.986 28.637 9.352 1.00 5.15 109 LEU A N 1
ATOM 824 C CA . LEU A 1 109 ? 13.880 27.503 8.443 1.00 5.11 109 LEU A CA 1
ATOM 825 C C . LEU A 1 109 ? 12.470 27.509 7.816 1.00 5.19 109 LEU A C 1
ATOM 826 O O . LEU A 1 109 ? 11.537 28.138 8.298 1.00 5.69 109 LEU A O 1
ATOM 831 N N . GLN A 1 110 ? 12.362 26.749 6.699 1.00 5.42 110 GLN A N 1
ATOM 832 C CA . GLN A 1 110 ? 11.223 26.869 5.807 1.00 5.20 110 GLN A CA 1
ATOM 833 C C . GLN A 1 110 ? 10.244 25.700 6.023 1.00 5.30 110 GLN A C 1
ATOM 834 O O . GLN A 1 110 ? 10.605 24.528 5.860 1.00 7.29 110 GLN A O 1
ATOM 840 N N . ALA A 1 111 ? 9.003 26.054 6.387 1.00 5.41 111 ALA A N 1
ATOM 841 C CA . ALA A 1 111 ? 8.005 25.075 6.719 1.00 5.69 111 ALA A CA 1
ATOM 842 C C . ALA A 1 111 ? 6.701 25.208 5.935 1.00 5.66 111 ALA A C 1
ATOM 843 O O . ALA A 1 111 ? 5.865 24.308 5.976 1.00 7.45 111 ALA A O 1
ATOM 845 N N . ALA A 1 112 ? 6.477 26.326 5.240 1.00 5.67 112 ALA A N 1
ATOM 846 C CA . ALA A 1 112 ? 5.210 26.532 4.538 1.00 5.81 112 ALA A CA 1
ATOM 847 C C . ALA A 1 112 ? 5.019 25.470 3.433 1.00 5.56 112 ALA A C 1
ATOM 848 O O . ALA A 1 112 ? 3.871 25.170 3.089 1.00 7.76 112 ALA A O 1
ATOM 850 N N . GLY A 1 113 ? 6.095 24.950 2.892 1.00 6.50 113 GLY A N 1
ATOM 851 C CA . GLY A 1 113 ? 6.058 23.721 2.110 1.00 6.44 113 GLY A CA 1
ATOM 852 C C . GLY A 1 113 ? 6.924 23.715 0.874 1.00 5.61 113 GLY A C 1
ATOM 853 O O . GLY A 1 113 ? 7.284 22.633 0.390 1.00 6.14 113 GLY A O 1
ATOM 854 N N . TYR A 1 114 ? 7.251 24.906 0.359 1.00 5.56 114 TYR A N 1
ATOM 855 C CA . TYR A 1 114 ? 8.003 25.040 -0.892 1.00 5.43 114 TYR A CA 1
ATOM 856 C C . TYR A 1 114 ? 8.904 26.279 -0.781 1.00 5.32 114 TYR A C 1
ATOM 857 O O . TYR A 1 114 ? 8.597 27.221 -0.006 1.00 6.00 114 TYR A O 1
ATOM 866 N N . VAL A 1 115 ? 9.937 26.288 -1.602 1.00 5.38 115 VAL A N 1
ATOM 867 C CA . VAL A 1 115 ? 10.866 27.419 -1.665 1.00 5.24 115 VAL A CA 1
ATOM 868 C C . VAL A 1 115 ? 11.153 27.730 -3.152 1.00 5.43 115 VAL A C 1
ATOM 869 O O . VAL A 1 115 ? 10.990 26.859 -4.048 1.00 5.61 115 VAL A O 1
ATOM 873 N N . SER A 1 116 ? 11.582 28.957 -3.414 1.00 5.60 116 SER A N 1
ATOM 874 C CA . SER A 1 116 ? 11.791 29.379 -4.801 1.00 5.49 116 SER A CA 1
ATOM 875 C C . SER A 1 116 ? 12.779 28.469 -5.538 1.00 5.44 116 SER A C 1
ATOM 876 O O . SER A 1 116 ? 13.919 28.233 -5.074 1.00 6.53 116 SER A O 1
ATOM 879 N N . ALA A 1 117 ? 12.388 28.028 -6.742 1.00 6.01 117 ALA A N 1
ATOM 880 C CA . ALA A 1 117 ? 13.290 27.262 -7.592 1.00 6.43 117 ALA A CA 1
ATOM 881 C C . ALA A 1 117 ? 14.255 28.133 -8.381 1.00 6.98 117 ALA A C 1
ATOM 882 O O . ALA A 1 117 ? 15.249 27.608 -8.904 1.00 9.15 117 ALA A O 1
ATOM 884 N N . ASP A 1 118 ? 13.919 29.412 -8.550 1.00 6.87 118 ASP A N 1
ATOM 885 C CA . ASP A 1 118 ? 14.588 30.269 -9.516 1.00 6.95 118 ASP A CA 1
ATOM 886 C C . ASP A 1 118 ? 14.485 31.708 -9.009 1.00 6.80 118 ASP A C 1
ATOM 887 O O . ASP A 1 118 ? 13.831 31.999 -8.001 1.00 6.92 118 ASP A O 1
ATOM 892 N N . GLY A 1 119 ? 15.146 32.597 -9.749 1.00 7.09 119 GLY A N 1
ATOM 893 C CA . GLY A 1 119 ? 15.063 34.029 -9.526 1.00 7.29 119 GLY A CA 1
ATOM 894 C C . GLY A 1 119 ? 14.460 34.749 -10.722 1.00 7.51 119 GLY A C 1
ATOM 895 O O . GLY A 1 119 ? 14.871 35.854 -11.067 1.00 9.90 119 GLY A O 1
ATOM 896 N N . ASN A 1 120 ? 13.446 34.153 -11.345 1.00 7.40 120 ASN A N 1
ATOM 897 C CA . ASN A 1 120 ? 13.006 34.595 -12.670 1.00 7.94 120 ASN A CA 1
ATOM 898 C C . ASN A 1 120 ? 11.902 35.618 -12.682 1.00 9.05 120 ASN A C 1
ATOM 899 O O . ASN A 1 120 ? 11.538 36.060 -13.781 1.00 13.01 120 ASN A O 1
ATOM 904 N N . GLY A 1 121 ? 11.422 36.088 -11.522 1.00 7.16 121 GLY A N 1
ATOM 905 C CA . GLY A 1 121 ? 10.408 37.127 -11.503 1.00 7.63 121 GLY A CA 1
ATOM 906 C C . GLY A 1 121 ? 9.085 36.566 -10.979 1.00 6.75 121 GLY A C 1
ATOM 907 O O . GLY A 1 121 ? 9.032 35.583 -10.196 1.00 6.52 121 GLY A O 1
ATOM 908 N N . PRO A 1 122 ? 7.984 37.190 -11.365 1.00 7.35 122 PRO A N 1
ATOM 909 C CA . PRO A 1 122 ? 6.691 36.878 -10.743 1.00 7.25 122 PRO A CA 1
ATOM 910 C C . PRO A 1 122 ? 6.279 35.419 -10.952 1.00 6.99 122 PRO A C 1
ATOM 911 O O . PRO A 1 122 ? 6.378 34.879 -12.069 1.00 8.26 122 PRO A O 1
ATOM 915 N N . VAL A 1 123 ? 5.729 34.845 -9.888 1.00 6.66 123 VAL A N 1
ATOM 916 C CA . VAL A 1 123 ? 5.118 33.516 -9.927 1.00 5.92 123 VAL A CA 1
ATOM 917 C C . VAL A 1 123 ? 3.618 33.705 -10.091 1.00 6.20 123 VAL A C 1
ATOM 918 O O . VAL A 1 123 ? 2.969 34.353 -9.261 1.00 7.06 123 VAL A O 1
ATOM 922 N N . SER A 1 124 ? 3.068 33.163 -11.190 1.00 5.96 124 SER A N 1
ATOM 923 C CA . SER A 1 124 ? 1.655 33.354 -11.447 1.00 6.08 124 SER A CA 1
ATOM 924 C C . SER A 1 124 ? 0.797 32.516 -10.497 1.00 5.73 124 SER A C 1
ATOM 925 O O . SER A 1 124 ? 1.281 31.514 -9.906 1.00 6.10 124 SER A O 1
ATOM 929 N N . GLN A 1 125 ? -0.492 32.822 -10.389 1.00 5.94 125 GLN A N 1
ATOM 930 C CA . GLN A 1 125 ? -1.369 31.962 -9.630 1.00 5.45 125 GLN A CA 1
ATOM 931 C C . GLN A 1 125 ? -1.447 30.575 -10.249 1.00 6.13 125 GLN A C 1
ATOM 932 O O . GLN A 1 125 ? -1.636 29.560 -9.550 1.00 6.72 125 GLN A O 1
ATOM 938 N N . GLU A 1 126 ? -1.262 30.466 -11.580 1.00 5.95 126 GLU A N 1
ATOM 939 C CA . GLU A 1 126 ? -1.296 29.156 -12.228 1.00 6.33 126 GLU A CA 1
ATOM 940 C C . GLU A 1 126 ? -0.036 28.356 -11.918 1.00 6.63 126 GLU A C 1
ATOM 941 O O . GLU A 1 126 ? -0.054 27.133 -12.095 1.00 9.57 126 GLU A O 1
ATOM 947 N N . GLU A 1 127 ? 0.997 29.015 -11.397 1.00 5.61 127 GLU A N 1
ATOM 948 C CA . GLU A 1 127 ? 2.252 28.375 -10.964 1.00 5.88 127 GLU A CA 1
ATOM 949 C C . GLU A 1 127 ? 2.286 28.179 -9.446 1.00 5.47 127 GLU A C 1
ATOM 950 O O . GLU A 1 127 ? 3.352 27.908 -8.863 1.00 6.07 127 GLU A O 1
ATOM 956 N N . THR A 1 128 ? 1.133 28.235 -8.778 1.00 5.75 128 THR A N 1
ATOM 957 C CA . THR A 1 128 ? 1.044 27.897 -7.366 1.00 5.72 128 THR A CA 1
ATOM 958 C C . THR A 1 128 ? 1.659 26.539 -7.159 1.00 5.78 128 THR A C 1
ATOM 959 O O . THR A 1 128 ? 1.478 25.585 -7.952 1.00 6.61 128 THR A O 1
ATOM 963 N N . ALA A 1 129 ? 2.402 26.371 -6.042 1.00 6.02 129 ALA A N 1
ATOM 964 C CA . ALA A 1 129 ? 3.124 25.135 -5.818 1.00 5.74 129 ALA A CA 1
ATOM 965 C C . ALA A 1 129 ? 2.151 23.963 -5.699 1.00 6.10 129 ALA A C 1
ATOM 966 O O . ALA A 1 129 ? 1.072 24.082 -5.079 1.00 7.09 129 ALA A O 1
ATOM 968 N N . PRO A 1 130 ? 2.568 22.763 -6.170 1.00 7.16 130 PRO A N 1
ATOM 969 C CA . PRO A 1 130 ? 3.824 22.486 -6.848 1.00 7.16 130 PRO A CA 1
ATOM 970 C C . PRO A 1 130 ? 3.791 22.950 -8.313 1.00 6.89 130 PRO A C 1
ATOM 971 O O . PRO A 1 130 ? 2.761 22.838 -9.000 1.00 7.54 130 PRO A O 1
ATOM 975 N N . SER A 1 131 ? 4.919 23.455 -8.765 1.00 7.04 131 SER A N 1
ATOM 976 C CA . SER A 1 131 ? 5.112 23.825 -10.164 1.00 6.94 131 SER A CA 1
ATOM 977 C C . SER A 1 131 ? 6.602 23.933 -10.422 1.00 7.01 131 SER A C 1
ATOM 978 O O . SER A 1 131 ? 7.416 23.872 -9.468 1.00 7.05 131 SER A O 1
ATOM 981 N N . SER A 1 132 ? 6.971 24.212 -11.668 1.00 7.72 132 SER A N 1
ATOM 982 C CA . SER A 1 132 ? 8.373 24.383 -12.006 1.00 8.12 132 SER A CA 1
ATOM 983 C C . SER A 1 132 ? 9.004 25.554 -11.255 1.00 7.23 132 SER A C 1
ATOM 984 O O . SER A 1 132 ? 10.249 25.638 -11.187 1.00 8.45 132 SER A O 1
ATOM 987 N N . ARG A 1 133 ? 8.187 26.460 -10.703 1.00 6.21 133 ARG A N 1
ATOM 988 C CA . ARG A 1 133 ? 8.727 27.636 -10.015 1.00 6.18 133 ARG A CA 1
ATOM 989 C C . ARG A 1 133 ? 9.164 27.326 -8.572 1.00 5.86 133 ARG A C 1
ATOM 990 O O . ARG A 1 133 ? 9.729 28.224 -7.928 1.00 6.19 133 ARG A O 1
ATOM 998 N N . TRP A 1 134 ? 8.895 26.122 -8.087 1.00 6.13 134 TRP A N 1
ATOM 999 C CA . TRP A 1 134 ? 9.109 25.813 -6.672 1.00 5.79 134 TRP A CA 1
ATOM 1000 C C . TRP A 1 134 ? 9.823 24.501 -6.503 1.00 5.96 134 TRP A C 1
ATOM 1001 O O . TRP A 1 134 ? 9.648 23.555 -7.316 1.00 7.11 134 TRP A O 1
ATOM 1012 N N . LYS A 1 135 ? 10.528 24.384 -5.384 1.00 6.05 135 LYS A N 1
ATOM 1013 C CA . LYS A 1 135 ? 11.033 23.099 -4.906 1.00 6.37 135 LYS A CA 1
ATOM 1014 C C . LYS A 1 135 ? 10.300 22.735 -3.615 1.00 5.72 135 LYS A C 1
ATOM 1015 O O . LYS A 1 135 ? 10.046 23.619 -2.765 1.00 6.58 135 LYS A O 1
ATOM 1021 N N . GLU A 1 136 ? 9.922 21.469 -3.475 1.00 6.56 136 GLU A N 1
ATOM 1022 C CA . GLU A 1 136 ? 9.262 20.999 -2.287 1.00 6.45 136 GLU A CA 1
ATOM 1023 C C . GLU A 1 136 ? 10.258 20.850 -1.134 1.00 6.37 136 GLU A C 1
ATOM 1024 O O . GLU A 1 136 ? 11.322 20.251 -1.329 1.00 6.93 136 GLU A O 1
ATOM 1030 N N . VAL A 1 137 ? 9.902 21.377 0.034 1.00 6.35 137 VAL A N 1
ATOM 1031 C CA . VAL A 1 137 ? 10.734 21.195 1.203 1.00 6.19 137 VAL A CA 1
ATOM 1032 C C . VAL A 1 137 ? 10.403 19.896 1.898 1.00 6.34 137 VAL A C 1
ATOM 1033 O O . VAL A 1 137 ? 9.224 19.587 2.142 1.00 7.09 137 VAL A O 1
ATOM 1037 N N . LYS A 1 138 ? 11.448 19.123 2.207 1.00 6.25 138 LYS A N 1
ATOM 1038 C CA . LYS A 1 138 ? 11.329 17.978 3.104 1.00 6.70 138 LYS A CA 1
ATOM 1039 C C . LYS A 1 138 ? 12.205 18.260 4.304 1.00 6.33 138 LYS A C 1
ATOM 1040 O O . LYS A 1 138 ? 13.337 18.784 4.158 1.00 7.88 138 LYS A O 1
ATOM 1047 N N . PHE A 1 139 ? 11.741 17.889 5.496 1.00 6.30 139 PHE A N 1
ATOM 1048 C CA . PHE A 1 139 ? 12.530 18.204 6.667 1.00 6.45 139 PHE A CA 1
ATOM 1049 C C . PHE A 1 139 ? 13.729 17.271 6.847 1.00 6.30 139 PHE A C 1
ATOM 1050 O O . PHE A 1 139 ? 14.783 17.725 7.300 1.00 6.58 139 PHE A O 1
ATOM 1058 N N . GLU A 1 140 ? 13.528 15.985 6.510 1.00 7.14 140 GLU A N 1
ATOM 1059 C CA . GLU A 1 140 ? 14.587 14.973 6.641 1.00 7.37 140 GLU A CA 1
ATOM 1060 C C . GLU A 1 140 ? 14.948 14.431 5.271 1.00 8.11 140 GLU A C 1
ATOM 1061 O O . GLU A 1 140 ? 14.102 13.870 4.566 1.00 10.47 140 GLU A O 1
ATOM 1067 N N . LYS A 1 141 ? 16.227 14.520 4.913 1.00 7.87 141 LYS A N 1
ATOM 1068 C CA . LYS A 1 141 ? 16.677 13.957 3.628 1.00 8.07 141 LYS A CA 1
ATOM 1069 C C . LYS A 1 141 ? 16.539 12.437 3.568 1.00 8.96 141 LYS A C 1
ATOM 1070 O O . LYS A 1 141 ? 16.177 11.889 2.515 1.00 10.66 141 LYS A O 1
ATOM 1076 N N . GLY A 1 142 ? 16.871 11.764 4.674 1.00 9.42 142 GLY A N 1
ATOM 1077 C CA . GLY A 1 142 ? 16.845 10.275 4.700 1.00 11.40 142 GLY A CA 1
ATOM 1078 C C . GLY A 1 142 ? 17.800 9.623 3.732 1.00 11.88 142 GLY A C 1
ATOM 1079 O O . GLY A 1 142 ? 17.615 8.478 3.331 1.00 14.64 142 GLY A O 1
ATOM 1080 N N . ALA A 1 143 ? 18.844 10.292 3.382 1.00 10.27 143 ALA A N 1
ATOM 1081 C CA . ALA A 1 143 ? 19.986 9.815 2.609 1.00 9.79 143 ALA A CA 1
ATOM 1082 C C . ALA A 1 143 ? 21.139 10.694 3.056 1.00 8.07 143 ALA A C 1
ATOM 1083 O O . ALA A 1 143 ? 20.935 11.748 3.674 1.00 8.88 143 ALA A O 1
ATOM 1085 N N . PRO A 1 144 ? 22.380 10.302 2.750 1.00 8.08 144 PRO A N 1
ATOM 1086 C CA . PRO A 1 144 ? 23.509 11.055 3.295 1.00 7.73 144 PRO A CA 1
ATOM 1087 C C . PRO A 1 144 ? 23.509 12.508 2.853 1.00 7.32 144 PRO A C 1
ATOM 1088 O O . PRO A 1 144 ? 23.236 12.823 1.690 1.00 8.01 144 PRO A O 1
ATOM 1092 N N . PHE A 1 145 ? 23.870 13.376 3.794 1.00 7.55 145 PHE A N 1
ATOM 1093 C CA . PHE A 1 145 ? 24.002 14.786 3.485 1.00 7.43 145 PHE A CA 1
ATOM 1094 C C . PHE A 1 145 ? 25.172 15.063 2.544 1.00 7.68 145 PHE A C 1
ATOM 1095 O O . PHE A 1 145 ? 26.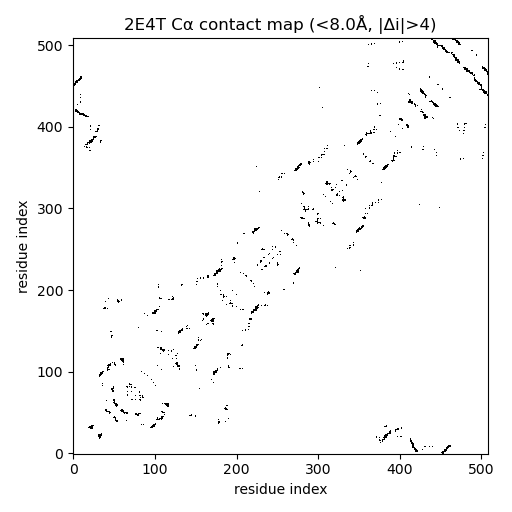217 14.380 2.628 1.00 8.88 145 PHE A O 1
ATOM 1103 N N . SER A 1 146 ? 25.039 16.144 1.796 1.00 8.11 146 SER A N 1
ATOM 1104 C CA . SER A 1 146 ? 26.124 16.706 1.032 1.00 8.73 146 SER A CA 1
ATOM 1105 C C . SER A 1 146 ? 26.274 18.181 1.366 1.00 8.49 146 SER A C 1
ATOM 1106 O O . SER A 1 146 ? 25.273 18.877 1.640 1.00 8.44 146 SER A O 1
ATOM 1109 N N . LEU A 1 147 ? 27.526 18.672 1.283 1.00 9.62 147 LEU A N 1
ATOM 1110 C CA . LEU A 1 147 ? 27.786 20.125 1.333 1.00 9.82 147 LEU A CA 1
ATOM 1111 C C . LEU A 1 147 ? 27.565 20.826 -0.001 1.00 10.61 147 LEU A C 1
ATOM 1112 O O . LEU A 1 147 ? 27.613 22.065 -0.074 1.00 12.08 147 LEU A O 1
ATOM 1117 N N . THR A 1 148 ? 27.325 20.034 -1.046 1.00 10.49 148 THR A N 1
ATOM 1118 C CA . THR A 1 148 ? 27.003 20.578 -2.373 1.00 10.41 148 THR A CA 1
ATOM 1119 C C . THR A 1 148 ? 25.640 20.010 -2.731 1.00 10.36 148 THR A C 1
ATOM 1120 O O . THR A 1 148 ? 25.530 18.975 -3.420 1.00 12.50 148 THR A O 1
ATOM 1124 N N . PRO A 1 149 ? 24.563 20.607 -2.176 1.00 9.57 149 PRO A N 1
ATOM 1125 C CA . PRO A 1 149 ? 23.238 20.031 -2.413 1.00 9.40 149 PRO A CA 1
ATOM 1126 C C . PRO A 1 149 ? 22.900 20.049 -3.879 1.00 9.90 149 PRO A C 1
ATOM 1127 O O . PRO A 1 149 ? 23.386 20.862 -4.654 1.00 12.34 149 PRO A O 1
ATOM 1131 N N . ASP A 1 150 ? 22.068 19.099 -4.272 1.00 10.07 150 ASP A N 1
ATOM 1132 C CA . ASP A 1 150 ? 21.686 18.940 -5.683 1.00 10.95 150 ASP A CA 1
ATOM 1133 C C . ASP A 1 150 ? 20.648 19.953 -6.077 1.00 9.74 150 ASP A C 1
ATOM 1134 O O . ASP A 1 150 ? 19.524 19.883 -5.616 1.00 10.09 150 ASP A O 1
ATOM 1139 N N . THR A 1 151 ? 21.031 20.907 -6.903 1.00 11.17 151 THR A N 1
ATOM 1140 C CA . THR A 1 151 ? 20.126 21.941 -7.312 1.00 12.68 151 THR A CA 1
ATOM 1141 C C . THR A 1 151 ? 19.209 21.466 -8.450 1.00 13.87 151 THR A C 1
ATOM 1142 O O . THR A 1 151 ? 18.278 22.204 -8.823 1.00 16.36 151 THR A O 1
ATOM 1146 N N . GLU A 1 152 ? 19.410 20.261 -8.972 1.00 13.23 152 GLU A N 1
ATOM 1147 C CA . GLU A 1 152 ? 18.667 19.813 -10.154 1.00 14.50 152 GLU A CA 1
ATOM 1148 C C . GLU A 1 152 ? 17.421 18.973 -9.808 1.00 13.81 152 GLU A C 1
ATOM 1149 O O . GLU A 1 152 ? 16.554 18.712 -10.676 1.00 16.82 152 GLU A O 1
ATOM 1155 N N . ASP A 1 153 ? 17.315 18.511 -8.571 1.00 10.97 153 ASP A N 1
ATOM 1156 C CA . ASP A 1 153 ? 16.236 17.677 -8.175 1.00 10.34 153 ASP A CA 1
ATOM 1157 C C . ASP A 1 153 ? 15.081 18.546 -7.706 1.00 10.18 153 ASP A C 1
ATOM 1158 O O . ASP A 1 153 ? 15.112 19.793 -7.803 1.00 10.73 153 ASP A O 1
ATOM 1163 N N . ASP A 1 154 ? 14.035 17.890 -7.242 1.00 10.91 154 ASP A N 1
ATOM 1164 C CA . ASP A 1 154 ? 12.761 18.554 -6.940 1.00 11.10 154 ASP A CA 1
ATOM 1165 C C . ASP A 1 154 ? 12.597 19.000 -5.480 1.00 9.36 154 ASP A C 1
ATOM 1166 O O . ASP A 1 154 ? 11.555 19.570 -5.133 1.00 9.89 154 ASP A O 1
ATOM 1171 N N . TYR A 1 155 ? 13.640 18.795 -4.648 1.00 9.36 155 TYR A N 1
ATOM 1172 C CA . TYR A 1 155 ? 13.489 18.881 -3.207 1.00 7.92 155 TYR A CA 1
ATOM 1173 C C . TYR A 1 155 ? 14.582 19.712 -2.591 1.00 7.32 155 TYR A C 1
ATOM 1174 O O . TYR A 1 155 ? 15.687 19.751 -3.075 1.00 8.61 155 TYR A O 1
ATOM 1183 N N . VAL A 1 156 ? 14.229 20.345 -1.447 1.00 6.46 156 VAL A N 1
ATOM 1184 C CA . VAL A 1 156 ? 15.213 21.047 -0.613 1.00 6.03 156 VAL A CA 1
ATOM 1185 C C . VAL A 1 156 ? 15.031 20.514 0.812 1.00 5.86 156 VAL A C 1
ATOM 1186 O O . VAL A 1 156 ? 13.896 20.404 1.282 1.00 7.12 156 VAL A O 1
ATOM 1190 N N . TYR A 1 157 ? 16.140 20.168 1.466 1.00 5.75 157 TYR A N 1
ATOM 1191 C CA . TYR A 1 157 ? 16.066 19.447 2.727 1.00 5.97 157 TYR A CA 1
ATOM 1192 C C . TYR A 1 157 ? 16.531 20.351 3.897 1.00 5.71 157 TYR A C 1
ATOM 1193 O O . TYR A 1 157 ? 17.650 20.884 3.874 1.00 6.25 157 TYR A O 1
ATOM 1202 N N . MET A 1 158 ? 15.669 20.486 4.898 1.00 5.42 158 MET A N 1
ATOM 1203 C CA . MET A 1 158 ? 16.038 21.345 6.032 1.00 5.69 158 MET A CA 1
ATOM 1204 C C . MET A 1 158 ? 17.166 20.782 6.879 1.00 5.47 158 MET A C 1
ATOM 1205 O O . MET A 1 158 ? 18.030 21.554 7.327 1.00 5.95 158 MET A O 1
ATOM 1210 N N . ASP A 1 159 ? 17.162 19.477 7.144 1.00 5.71 159 ASP A N 1
ATOM 1211 C CA . ASP A 1 159 ? 18.250 18.949 7.948 1.00 5.65 159 ASP A CA 1
ATOM 1212 C C . ASP A 1 159 ? 19.606 19.097 7.213 1.00 5.73 159 ASP A C 1
ATOM 1213 O O . ASP A 1 159 ? 20.622 19.315 7.866 1.00 6.21 159 ASP A O 1
ATOM 1218 N N . GLU A 1 160 ? 19.608 18.981 5.878 1.00 6.04 160 GLU A N 1
ATOM 1219 C CA . GLU A 1 160 ? 20.823 19.149 5.123 1.00 5.94 160 GLU A CA 1
ATOM 1220 C C . GLU A 1 160 ? 21.334 20.605 5.221 1.00 5.77 160 GLU A C 1
ATOM 1221 O O . GLU A 1 160 ? 22.544 20.852 5.316 1.00 5.98 160 GLU A O 1
ATOM 1227 N N . PHE A 1 161 ? 20.395 21.570 5.218 1.00 5.83 161 PHE A N 1
ATOM 1228 C CA . PHE A 1 161 ? 20.735 22.986 5.408 1.00 5.60 161 PHE A CA 1
ATOM 1229 C C . PHE A 1 161 ? 21.397 23.161 6.796 1.00 5.69 161 PHE A C 1
ATOM 1230 O O . PHE A 1 161 ? 22.479 23.775 6.923 1.00 5.87 161 PHE A O 1
ATOM 1238 N N . VAL A 1 162 ? 20.741 22.666 7.848 1.00 5.51 162 VAL A N 1
ATOM 1239 C CA . VAL A 1 162 ? 21.323 22.766 9.195 1.00 5.26 162 VAL A CA 1
ATOM 1240 C C . VAL A 1 162 ? 22.694 22.100 9.236 1.00 5.57 162 VAL A C 1
ATOM 1241 O O . VAL A 1 162 ? 23.651 22.612 9.829 1.00 6.07 162 VAL A O 1
ATOM 1245 N N . ASN A 1 163 ? 22.822 20.921 8.601 1.00 5.71 163 ASN A N 1
ATOM 1246 C CA . ASN A 1 163 ? 24.123 20.237 8.599 1.00 5.78 163 ASN A CA 1
ATOM 1247 C C . ASN A 1 163 ? 25.210 21.137 7.954 1.00 6.11 163 ASN A C 1
ATOM 1248 O O . ASN A 1 163 ? 26.359 21.169 8.430 1.00 6.57 163 ASN A O 1
ATOM 1253 N N . TYR A 1 164 ? 24.872 21.844 6.872 1.00 6.33 164 TYR A N 1
ATOM 1254 C CA . TYR A 1 164 ? 25.841 22.728 6.233 1.00 6.33 164 TYR A CA 1
ATOM 1255 C C . TYR A 1 164 ? 26.318 23.806 7.219 1.00 6.01 164 TYR A C 1
ATOM 1256 O O . TYR A 1 164 ? 27.533 24.119 7.312 1.00 6.80 164 TYR A O 1
ATOM 1265 N N . LEU A 1 165 ? 25.367 24.376 7.942 1.00 6.03 165 LEU A N 1
ATOM 1266 C CA . LEU A 1 165 ? 25.678 25.435 8.922 1.00 5.95 165 LEU A CA 1
ATOM 1267 C C . LEU A 1 165 ? 26.534 24.876 10.087 1.00 5.82 165 LEU A C 1
ATOM 1268 O O . LEU A 1 165 ? 27.514 25.515 10.499 1.00 6.97 165 LEU A O 1
ATOM 1273 N N . VAL A 1 166 ? 26.141 23.722 10.623 1.00 6.08 166 VAL A N 1
ATOM 1274 C CA . VAL A 1 166 ? 26.893 23.119 11.727 1.00 6.23 166 VAL A CA 1
ATOM 1275 C C . VAL A 1 166 ? 28.298 22.729 11.268 1.00 6.87 166 VAL A C 1
ATOM 1276 O O . VAL A 1 166 ? 29.278 22.901 12.019 1.00 7.46 166 VAL A O 1
ATOM 1280 N N . ASN A 1 167 ? 28.438 22.217 10.044 1.00 7.35 167 ASN A N 1
ATOM 1281 C CA . ASN A 1 167 ? 29.750 21.928 9.499 1.00 7.47 167 ASN A CA 1
ATOM 1282 C C . ASN A 1 167 ? 30.632 23.178 9.472 1.00 7.56 167 ASN A C 1
ATOM 1283 O O . ASN A 1 167 ? 31.831 23.119 9.777 1.00 8.77 167 ASN A O 1
ATOM 1288 N N . LYS A 1 168 ? 30.044 24.312 9.077 1.00 7.20 168 LYS A N 1
ATOM 1289 C CA . LYS A 1 168 ? 30.822 25.539 8.947 1.00 7.27 168 LYS A CA 1
ATOM 1290 C C . LYS A 1 168 ? 31.170 26.159 10.298 1.00 6.88 168 LYS A C 1
ATOM 1291 O O . LYS A 1 168 ? 32.277 26.654 10.476 1.00 8.28 168 LYS A O 1
ATOM 1298 N N . TYR A 1 169 ? 30.187 26.214 11.206 1.00 6.33 169 TYR A N 1
ATOM 1299 C CA . TYR A 1 169 ? 30.284 27.055 12.394 1.00 6.59 169 TYR A CA 1
ATOM 1300 C C . TYR A 1 169 ? 30.447 26.289 13.689 1.00 7.23 169 TYR A C 1
ATOM 1301 O O . TYR A 1 169 ? 30.643 26.935 14.740 1.00 8.55 169 TYR A O 1
ATOM 1310 N N . GLY A 1 170 ? 30.291 24.970 13.672 1.00 7.09 170 GLY A N 1
ATOM 1311 C CA . GLY A 1 170 ? 30.133 24.221 14.894 1.00 7.50 170 GLY A CA 1
ATOM 1312 C C . GLY A 1 170 ? 28.643 24.164 15.308 1.00 6.61 170 GLY A C 1
ATOM 1313 O O . GLY A 1 170 ? 27.837 24.982 14.838 1.00 7.51 170 GLY A O 1
ATOM 1314 N N . ASN A 1 171 ? 28.311 23.279 16.224 1.00 6.86 171 ASN A N 1
ATOM 1315 C CA . ASN A 1 171 ? 26.957 23.187 16.711 1.00 6.32 171 ASN A CA 1
ATOM 1316 C C . ASN A 1 171 ? 26.635 24.343 17.674 1.00 6.64 171 ASN A C 1
ATOM 1317 O O . ASN A 1 171 ? 27.508 25.150 18.066 1.00 6.68 171 ASN A O 1
ATOM 1322 N N . ALA A 1 172 ? 25.361 24.393 18.084 1.00 6.57 172 ALA A N 1
ATOM 1323 C CA . ALA A 1 172 ? 24.880 25.500 18.907 1.00 7.03 172 ALA A CA 1
ATOM 1324 C C . ALA A 1 172 ? 25.542 25.610 20.261 1.00 8.16 172 ALA A C 1
ATOM 1325 O O . ALA A 1 172 ? 25.409 26.664 20.909 1.00 10.17 172 ALA A O 1
ATOM 1327 N N . SER A 1 173 ? 26.217 24.549 20.731 1.00 7.85 173 SER A N 1
ATOM 1328 C CA . SER A 1 173 ? 26.914 24.617 22.025 1.00 8.85 173 SER A CA 1
ATOM 1329 C C . SER A 1 173 ? 28.306 25.224 21.916 1.00 8.75 173 SER A C 1
ATOM 1330 O O . SER A 1 173 ? 28.938 25.408 22.950 1.00 11.01 173 SER A O 1
ATOM 1333 N N . THR A 1 174 ? 28.773 25.514 20.700 1.00 7.73 174 THR A N 1
ATOM 1334 C CA . THR A 1 174 ? 30.113 26.014 20.471 1.00 7.79 174 THR A CA 1
ATOM 1335 C C . THR A 1 174 ? 30.099 27.528 20.343 1.00 7.70 174 THR A C 1
ATOM 1336 O O . THR A 1 174 ? 29.036 28.125 20.084 1.00 9.27 174 THR A O 1
ATOM 1340 N N . PRO A 1 175 ? 31.274 28.184 20.454 1.00 8.10 175 PRO A N 1
ATOM 1341 C CA . PRO A 1 175 ? 31.275 29.615 20.493 1.00 9.64 175 PRO A CA 1
ATOM 1342 C C . PRO A 1 175 ? 30.711 30.323 19.257 1.00 9.05 175 PRO A C 1
ATOM 1343 O O . PRO A 1 175 ? 30.179 31.420 19.393 1.00 11.62 175 PRO A O 1
ATOM 1347 N N . THR A 1 176 ? 30.857 29.752 18.073 1.00 7.62 176 THR A N 1
ATOM 1348 C CA . THR A 1 176 ? 30.402 30.367 16.827 1.00 8.00 176 THR A CA 1
ATOM 1349 C C . THR A 1 176 ? 29.171 29.696 16.256 1.00 7.34 176 THR A C 1
ATOM 1350 O O . THR A 1 176 ? 28.708 30.070 15.162 1.00 7.94 176 THR A O 1
ATOM 1354 N N . GLY A 1 177 ? 28.589 28.713 16.941 1.00 6.68 177 GLY A N 1
ATOM 1355 C CA . GLY A 1 177 ? 27.455 28.045 16.368 1.00 6.82 177 GLY A CA 1
ATOM 1356 C C . GLY A 1 177 ? 26.244 28.939 16.310 1.00 6.43 177 GLY A C 1
ATOM 1357 O O . GLY A 1 177 ? 26.044 29.839 17.136 1.00 7.51 177 GLY A O 1
ATOM 1358 N N . ILE A 1 178 ? 25.362 28.637 15.360 1.00 6.27 178 ILE A N 1
ATOM 1359 C CA . ILE A 1 178 ? 24.037 29.274 15.304 1.00 5.74 178 ILE A CA 1
ATOM 1360 C C . ILE A 1 178 ? 23.180 28.625 16.393 1.00 5.78 178 ILE A C 1
ATOM 1361 O O . ILE A 1 178 ? 23.001 27.404 16.465 1.00 6.43 178 ILE A O 1
ATOM 1366 N N . LYS A 1 179 ? 22.651 29.463 17.308 1.00 5.52 179 LYS A N 1
ATOM 1367 C CA . LYS A 1 179 ? 22.008 28.944 18.506 1.00 5.77 179 LYS A CA 1
ATOM 1368 C C . LYS A 1 179 ? 20.566 28.544 18.334 1.00 5.58 179 LYS A C 1
ATOM 1369 O O . LYS A 1 179 ? 20.090 27.655 19.059 1.00 6.40 179 LYS A O 1
ATOM 1375 N N . GLY A 1 180 ? 19.844 29.196 17.406 1.00 5.57 180 GLY A N 1
ATOM 1376 C CA . GLY A 1 180 ? 18.427 28.948 17.298 1.00 5.89 180 GLY A CA 1
ATOM 1377 C C . GLY A 1 180 ? 17.937 28.910 15.873 1.00 4.82 180 GLY A C 1
ATOM 1378 O O . GLY A 1 180 ? 18.511 29.550 14.987 1.00 5.02 180 GLY A O 1
ATOM 1379 N N . TYR A 1 181 ? 16.840 28.143 15.691 1.00 4.85 181 TYR A N 1
ATOM 1380 C CA . TYR A 1 181 ? 16.148 28.077 14.427 1.00 4.94 181 TYR A CA 1
ATOM 1381 C C . TYR A 1 181 ? 14.682 28.295 14.672 1.00 5.03 181 TYR A C 1
ATOM 1382 O O . TYR A 1 181 ? 14.095 27.797 15.643 1.00 5.72 181 TYR A O 1
ATOM 1391 N N . SER A 1 182 ? 14.041 29.032 13.731 1.00 5.07 182 SER A N 1
ATOM 1392 C CA . SER A 1 182 ? 12.603 29.272 13.791 1.00 5.75 182 SER A CA 1
ATOM 1393 C C . SER A 1 182 ? 11.858 28.382 12.806 1.00 5.27 182 SER A C 1
ATOM 1394 O O . SER A 1 182 ? 12.338 28.138 11.680 1.00 5.42 182 SER A O 1
ATOM 1398 N N . ILE A 1 183 ? 10.666 27.954 13.234 1.00 5.22 183 ILE A N 1
ATOM 1399 C CA . ILE A 1 183 ? 9.752 27.203 12.364 1.00 5.24 183 ILE A CA 1
ATOM 1400 C C . ILE A 1 183 ? 9.017 28.253 11.456 1.00 5.31 183 ILE A C 1
ATOM 1401 O O . ILE A 1 183 ? 7.895 28.666 11.711 1.00 6.05 183 ILE A O 1
ATOM 1408 N N . ASP A 1 184 ? 9.733 28.694 10.424 1.00 5.31 184 ASP A N 1
ATOM 1409 C CA . ASP A 1 184 ? 9.125 29.629 9.458 1.00 5.19 184 ASP A CA 1
ATOM 1410 C C . ASP A 1 184 ? 8.708 30.937 10.161 1.00 4.79 184 ASP A C 1
ATOM 1411 O O . ASP A 1 184 ? 9.365 31.366 11.135 1.00 6.09 184 ASP A O 1
ATOM 1416 N N . ASN A 1 185 ? 7.691 31.573 9.602 1.00 4.85 185 ASN A N 1
ATOM 1417 C CA . ASN A 1 185 ? 7.322 32.926 9.977 1.00 4.71 185 ASN A CA 1
ATOM 1418 C C . ASN A 1 185 ? 5.808 33.060 9.736 1.00 4.69 185 ASN A C 1
ATOM 1419 O O . ASN A 1 185 ? 5.324 32.778 8.655 1.00 5.52 185 ASN A O 1
ATOM 1424 N N . GLU A 1 186 ? 5.085 33.511 10.766 1.00 4.76 186 GLU A N 1
ATOM 1425 C CA . GLU A 1 186 ? 3.682 33.928 10.629 1.00 5.05 186 GLU A CA 1
ATOM 1426 C C . GLU A 1 186 ? 2.864 32.911 9.839 1.00 4.76 186 GLU A C 1
ATOM 1427 O O . GLU A 1 186 ? 2.231 33.232 8.821 1.00 4.86 186 GLU A O 1
ATOM 1433 N N . PRO A 1 187 ? 2.727 31.686 10.359 1.00 4.77 187 PRO A N 1
ATOM 1434 C CA . PRO A 1 187 ? 2.009 30.640 9.605 1.00 4.84 187 PRO A CA 1
ATOM 1435 C C . PRO A 1 187 ? 0.548 30.975 9.378 1.00 5.09 187 PRO A C 1
ATOM 1436 O O . PRO A 1 187 ? -0.008 30.564 8.319 1.00 5.37 187 PRO A O 1
ATOM 1440 N N . ALA A 1 188 ? -0.135 31.650 10.316 1.00 5.17 188 ALA A N 1
ATOM 1441 C CA . ALA A 1 188 ? -1.514 32.002 10.092 1.00 5.22 188 ALA A CA 1
ATOM 1442 C C . ALA A 1 188 ? -1.688 33.038 8.992 1.00 5.14 188 ALA A C 1
ATOM 1443 O O . ALA A 1 188 ? -2.827 33.249 8.538 1.00 6.39 188 ALA A O 1
ATOM 1445 N N . LEU A 1 189 ? -0.591 33.669 8.575 1.00 5.19 189 LEU A N 1
ATOM 1446 C CA . LEU A 1 189 ? -0.618 34.584 7.406 1.00 5.35 189 LEU A CA 1
ATOM 1447 C C . LEU A 1 189 ? -0.034 33.907 6.155 1.00 5.16 189 LEU A C 1
ATOM 1448 O O . LEU A 1 189 ? -0.009 34.564 5.107 1.00 5.81 189 LEU A O 1
ATOM 1453 N N . TRP A 1 190 ? 0.354 32.632 6.184 1.00 5.30 190 TRP A N 1
ATOM 1454 C CA . TRP A 1 190 ? 0.883 32.015 4.966 1.00 5.27 190 TRP A CA 1
ATOM 1455 C C . TRP A 1 190 ? -0.081 32.209 3.794 1.00 5.17 190 TRP A C 1
ATOM 1456 O O . TRP A 1 190 ? 0.351 32.505 2.659 1.00 5.79 190 TRP A O 1
ATOM 1467 N N . SER A 1 191 ? -1.381 31.966 4.026 1.00 5.45 191 SER A N 1
ATOM 1468 C CA . SER A 1 191 ? -2.315 32.019 2.904 1.00 5.91 191 SER A CA 1
ATOM 1469 C C . SER A 1 191 ? -2.579 33.458 2.396 1.00 6.01 191 SER A C 1
ATOM 1470 O O . SER A 1 191 ? -3.158 33.601 1.307 1.00 7.09 191 SER A O 1
ATOM 1473 N N . HIS A 1 192 ? -2.167 34.470 3.171 1.00 6.19 192 HIS A N 1
ATOM 1474 C CA . HIS A 1 192 ? -2.290 35.861 2.783 1.00 6.69 192 HIS A CA 1
ATOM 1475 C C . HIS A 1 192 ? -0.975 36.398 2.179 1.00 5.99 192 HIS A C 1
ATOM 1476 O O . HIS A 1 192 ? -0.988 37.053 1.110 1.00 7.08 192 HIS A O 1
ATOM 1483 N N . THR A 1 193 ? 0.140 36.162 2.864 1.00 5.53 193 THR A N 1
ATOM 1484 C CA . THR A 1 193 ? 1.440 36.668 2.422 1.00 5.61 193 THR A CA 1
ATOM 1485 C C . THR A 1 193 ? 2.021 35.825 1.294 1.00 5.26 193 THR A C 1
ATOM 1486 O O . THR A 1 193 ? 2.658 36.351 0.383 1.00 5.71 193 THR A O 1
ATOM 1490 N N . HIS A 1 194 ? 1.856 34.496 1.401 1.00 5.29 194 HIS A N 1
ATOM 1491 C CA . HIS A 1 194 ? 2.491 33.551 0.480 1.00 5.11 194 HIS A CA 1
ATOM 1492 C C . HIS A 1 194 ? 1.461 32.583 -0.148 1.00 5.19 194 HIS A C 1
ATOM 1493 O O . HIS A 1 194 ? 1.651 31.362 -0.137 1.00 5.33 194 HIS A O 1
ATOM 1500 N N . PRO A 1 195 ? 0.398 33.128 -0.767 1.00 5.37 195 PRO A N 1
ATOM 1501 C CA . PRO A 1 195 ? -0.636 32.243 -1.321 1.00 6.07 195 PRO A CA 1
ATOM 1502 C C . PRO A 1 195 ? -0.130 31.332 -2.457 1.00 5.75 195 PRO A C 1
ATOM 1503 O O . PRO A 1 195 ? -0.781 30.328 -2.743 1.00 6.80 195 PRO A O 1
ATOM 1507 N N . ARG A 1 196 ? 0.952 31.722 -3.135 1.00 5.66 196 ARG A N 1
ATOM 1508 C CA . ARG A 1 196 ? 1.487 30.894 -4.221 1.00 6.33 196 ARG A CA 1
ATOM 1509 C C . ARG A 1 196 ? 2.294 29.713 -3.685 1.00 5.74 196 ARG A C 1
ATOM 1510 O O . ARG A 1 196 ? 2.597 28.785 -4.470 1.00 6.69 196 ARG A O 1
ATOM 1522 N N . ILE A 1 197 ? 2.648 29.747 -2.392 1.00 5.32 197 ILE A N 1
ATOM 1523 C CA . ILE A 1 197 ? 3.260 28.595 -1.709 1.00 5.66 197 ILE A CA 1
ATOM 1524 C C . ILE A 1 197 ? 2.225 27.779 -0.967 1.00 5.47 197 ILE A C 1
ATOM 1525 O O . ILE A 1 197 ? 2.233 26.535 -1.023 1.00 6.39 197 ILE A O 1
ATOM 1530 N N . HIS A 1 198 ? 1.313 28.466 -0.250 1.00 5.89 198 HIS A N 1
ATOM 1531 C CA . HIS A 1 198 ? 0.432 27.815 0.715 1.00 5.67 198 HIS A CA 1
ATOM 1532 C C . HIS A 1 198 ? -0.931 28.479 0.637 1.00 5.94 198 HIS A C 1
ATOM 1533 O O . HIS A 1 198 ? -1.325 29.259 1.522 1.00 6.45 198 HIS A O 1
ATOM 1540 N N . PRO A 1 199 ? -1.702 28.197 -0.421 1.00 6.42 199 PRO A N 1
ATOM 1541 C CA . PRO A 1 199 ? -2.962 28.886 -0.635 1.00 6.98 199 PRO A CA 1
ATOM 1542 C C . PRO A 1 199 ? -4.016 28.651 0.435 1.00 6.93 199 PRO A C 1
ATOM 1543 O O . PRO A 1 199 ? -4.911 29.502 0.611 1.00 7.76 199 PRO A O 1
ATOM 1547 N N . ASP A 1 200 ? -4.002 27.490 1.083 1.00 6.80 200 ASP A N 1
ATOM 1548 C CA . ASP A 1 200 ? -5.053 27.176 2.035 1.00 7.00 200 ASP A CA 1
ATOM 1549 C C . ASP A 1 200 ? -4.733 27.810 3.406 1.00 6.26 200 ASP A C 1
ATOM 1550 O O . ASP A 1 200 ? -3.557 27.873 3.812 1.00 6.91 200 ASP A O 1
ATOM 1555 N N . ASN A 1 201 ? -5.751 28.212 4.148 1.00 6.79 201 ASN A N 1
ATOM 1556 C CA . ASN A 1 201 ? -5.535 28.728 5.490 1.00 6.74 201 ASN A CA 1
ATOM 1557 C C . ASN A 1 201 ? -4.991 27.603 6.364 1.00 7.04 201 ASN A C 1
ATOM 1558 O O . ASN A 1 201 ? -5.599 26.511 6.436 1.00 8.40 201 ASN A O 1
ATOM 1563 N N . VAL A 1 202 ? -3.869 27.862 7.070 1.00 6.52 202 VAL A N 1
ATOM 1564 C CA . VAL A 1 202 ? -3.225 26.790 7.808 1.00 6.40 202 VAL A CA 1
ATOM 1565 C C . VAL A 1 202 ? -4.130 26.214 8.873 1.00 6.04 202 VAL A C 1
ATOM 1566 O O . VAL A 1 202 ? -4.845 26.939 9.611 1.00 6.60 202 VAL A O 1
ATOM 1570 N N . THR A 1 203 ? -4.119 24.892 9.020 1.00 7.03 203 THR A N 1
ATOM 1571 C CA . THR A 1 203 ? -4.824 24.238 10.105 1.00 6.87 203 THR A CA 1
ATOM 1572 C C . THR A 1 203 ? -3.932 24.112 11.340 1.00 6.48 203 THR A C 1
ATOM 1573 O O . THR A 1 203 ? -2.688 24.044 11.238 1.00 7.01 203 THR A O 1
ATOM 1577 N N . ALA A 1 204 ? -4.575 24.069 12.495 1.00 6.41 204 ALA A N 1
ATOM 1578 C CA . ALA A 1 204 ? -3.834 23.773 13.711 1.00 6.82 204 ALA A CA 1
ATOM 1579 C C . ALA A 1 204 ? -3.110 22.408 13.601 1.00 6.53 204 ALA A C 1
ATOM 1580 O O . ALA A 1 204 ? -1.949 22.278 14.018 1.00 7.10 204 ALA A O 1
ATOM 1582 N N . LYS A 1 205 ? -3.794 21.412 13.041 1.00 7.11 205 LYS A N 1
ATOM 1583 C CA . LYS A 1 205 ? -3.169 20.089 12.911 1.00 7.46 205 LYS A CA 1
ATOM 1584 C C . LYS A 1 205 ? -1.934 20.150 11.998 1.00 6.87 205 LYS A C 1
ATOM 1585 O O . LYS A 1 205 ? -0.902 19.535 12.331 1.00 7.20 205 LYS A O 1
ATOM 1591 N N . GLU A 1 206 ? -2.006 20.842 10.863 1.00 7.29 206 GLU A N 1
ATOM 1592 C CA . GLU A 1 206 ? -0.847 20.901 9.986 1.00 6.88 206 GLU A CA 1
ATOM 1593 C C . GLU A 1 206 ? 0.306 21.610 10.712 1.00 6.46 206 GLU A C 1
ATOM 1594 O O . GLU A 1 206 ? 1.467 21.197 10.598 1.00 6.87 206 GLU A O 1
ATOM 1603 N N . LEU A 1 207 ? -0.006 22.728 11.396 1.00 6.56 207 LEU A N 1
ATOM 1604 C CA . LEU A 1 207 ? 1.089 23.469 12.029 1.00 6.41 207 LEU A CA 1
ATOM 1605 C C . LEU A 1 207 ? 1.801 22.600 13.066 1.00 6.41 207 LEU A C 1
ATOM 1606 O O . LEU A 1 207 ? 3.051 22.607 13.130 1.00 6.61 207 LEU A O 1
ATOM 1611 N N . ILE A 1 208 ? 1.042 21.862 13.891 1.00 6.63 208 ILE A N 1
ATOM 1612 C CA . ILE A 1 208 ? 1.737 20.975 14.860 1.00 6.83 208 ILE A CA 1
ATOM 1613 C C . ILE A 1 208 ? 2.535 19.912 14.163 1.00 6.34 208 ILE A C 1
ATOM 1614 O O . ILE A 1 208 ? 3.692 19.644 14.539 1.00 7.12 208 ILE A O 1
ATOM 1619 N N . GLU A 1 209 ? 1.931 19.255 13.155 1.00 6.74 209 GLU A N 1
ATOM 1620 C CA . GLU A 1 209 ? 2.660 18.171 12.471 1.00 7.34 209 GLU A CA 1
ATOM 1621 C C . GLU A 1 209 ? 3.981 18.671 11.937 1.00 6.63 209 GLU A C 1
ATOM 1622 O O . GLU A 1 209 ? 5.034 18.005 12.097 1.00 7.36 209 GLU A O 1
ATOM 1632 N N . LYS A 1 210 ? 3.959 19.830 11.260 1.00 6.53 210 LYS A N 1
ATOM 1633 C CA . LYS A 1 210 ? 5.173 20.368 10.683 1.00 6.76 210 LYS A CA 1
ATOM 1634 C C . LYS A 1 210 ? 6.180 20.769 11.750 1.00 6.18 210 LYS A C 1
ATOM 1635 O O . LYS A 1 210 ? 7.400 20.577 11.589 1.00 6.84 210 LYS A O 1
ATOM 1642 N N . SER A 1 211 ? 5.681 21.392 12.816 1.00 5.61 211 SER A N 1
ATOM 1643 C CA . SER A 1 211 ? 6.582 21.876 13.854 1.00 6.29 211 SER A CA 1
ATOM 1644 C C . SER A 1 211 ? 7.346 20.722 14.503 1.00 5.83 211 SER A C 1
ATOM 1645 O O . SER A 1 211 ? 8.562 20.778 14.747 1.00 6.58 211 SER A O 1
ATOM 1648 N N . VAL A 1 212 ? 6.596 19.646 14.832 1.00 6.12 212 VAL A N 1
ATOM 1649 C CA . VAL A 1 212 ? 7.180 18.471 15.425 1.00 5.99 212 VAL A CA 1
ATOM 1650 C C . VAL A 1 212 ? 8.203 17.845 14.489 1.00 5.92 212 VAL A C 1
ATOM 1651 O O . VAL A 1 212 ? 9.314 17.461 14.888 1.00 6.70 212 VAL A O 1
ATOM 1655 N N . ALA A 1 213 ? 7.795 17.652 13.213 1.00 6.53 213 ALA A N 1
ATOM 1656 C CA . ALA A 1 213 ? 8.674 16.997 12.260 1.00 6.46 213 ALA A CA 1
ATOM 1657 C C . ALA A 1 213 ? 9.949 17.822 12.004 1.00 5.93 213 ALA A C 1
ATOM 1658 O O . ALA A 1 213 ? 11.065 17.257 11.922 1.00 6.50 213 ALA A O 1
ATOM 1660 N N . LEU A 1 214 ? 9.814 19.135 11.847 1.00 5.85 214 LEU A N 1
ATOM 1661 C CA . LEU A 1 214 ? 10.994 19.957 11.593 1.00 5.87 214 LEU A CA 1
ATOM 1662 C C . LEU A 1 214 ? 11.900 19.966 12.820 1.00 5.66 214 LEU A C 1
ATOM 1663 O O . LEU A 1 214 ? 13.136 19.853 12.698 1.00 6.06 214 LEU A O 1
ATOM 1668 N N . SER A 1 215 ? 11.325 20.115 14.007 1.00 5.87 215 SER A N 1
ATOM 1669 C CA . SER A 1 215 ? 12.139 20.120 15.208 1.00 5.66 215 SER A CA 1
ATOM 1670 C C . SER A 1 215 ? 12.949 18.826 15.341 1.00 5.59 215 SER A C 1
ATOM 1671 O O . SER A 1 215 ? 14.159 18.827 15.618 1.00 6.60 215 SER A O 1
ATOM 1674 N N . LYS A 1 216 ? 12.281 17.663 15.145 1.00 5.75 216 LYS A N 1
ATOM 1675 C CA . LYS A 1 216 ? 12.998 16.384 15.189 1.00 6.43 216 LYS A CA 1
ATOM 1676 C C . LYS A 1 216 ? 14.146 16.367 14.206 1.00 6.30 216 LYS A C 1
ATOM 1677 O O . LYS A 1 216 ? 15.255 15.900 14.525 1.00 6.93 216 LYS A O 1
ATOM 1685 N N . ALA A 1 217 ? 13.898 16.827 12.979 1.00 6.39 217 ALA A N 1
ATOM 1686 C CA . ALA A 1 217 ? 14.911 16.777 11.954 1.00 6.54 217 ALA A CA 1
ATOM 1687 C C . ALA A 1 217 ? 16.136 17.624 12.327 1.00 6.12 217 ALA A C 1
ATOM 1688 O O . ALA A 1 217 ? 17.290 17.220 12.118 1.00 7.04 217 ALA A O 1
ATOM 1690 N N . VAL A 1 218 ? 15.873 18.833 12.835 1.00 6.13 218 VAL A N 1
ATOM 1691 C CA . VAL A 1 218 ? 16.962 19.733 13.237 1.00 6.16 218 VAL A CA 1
ATOM 1692 C C . VAL A 1 218 ? 17.755 19.131 14.390 1.00 6.17 218 VAL A C 1
ATOM 1693 O O . VAL A 1 218 ? 18.993 19.151 14.378 1.00 6.70 218 VAL A O 1
ATOM 1697 N N . LYS A 1 219 ? 17.044 18.628 15.408 1.00 6.20 219 LYS A N 1
ATOM 1698 C CA . LYS A 1 219 ? 17.729 18.157 16.629 1.00 6.92 219 LYS A CA 1
ATOM 1699 C C . LYS A 1 219 ? 18.531 16.886 16.398 1.00 6.85 219 LYS A C 1
ATOM 1700 O O . LYS A 1 219 ? 19.441 16.618 17.179 1.00 7.75 219 LYS A O 1
ATOM 1706 N N . LYS A 1 220 ? 18.225 16.104 15.346 1.00 7.29 220 LYS A N 1
ATOM 1707 C CA . LYS A 1 220 ? 19.104 14.988 15.001 1.00 7.44 220 LYS A CA 1
ATOM 1708 C C . LYS A 1 220 ? 20.463 15.479 14.508 1.00 8.02 220 LYS A C 1
ATOM 1709 O O . LYS A 1 220 ? 21.492 14.798 14.706 1.00 10.71 220 LYS A O 1
ATOM 1715 N N . VAL A 1 221 ? 20.498 16.654 13.869 1.00 6.65 221 VAL A N 1
ATOM 1716 C CA . VAL A 1 221 ? 21.762 17.213 13.363 1.00 6.75 221 VAL A CA 1
ATOM 1717 C C . VAL A 1 221 ? 22.468 18.010 14.465 1.00 6.83 221 VAL A C 1
ATOM 1718 O O . VAL A 1 221 ? 23.693 17.906 14.626 1.00 8.04 221 VAL A O 1
ATOM 1722 N N . ASP A 1 222 ? 21.709 18.841 15.195 1.00 6.77 222 ASP A N 1
ATOM 1723 C CA . ASP A 1 222 ? 22.255 19.699 16.240 1.00 6.33 222 ASP A CA 1
ATOM 1724 C C . ASP A 1 222 ? 21.385 19.560 17.469 1.00 6.71 222 ASP A C 1
ATOM 1725 O O . ASP A 1 222 ? 20.391 20.282 17.631 1.00 6.82 222 ASP A O 1
ATOM 1730 N N . PRO A 1 223 ? 21.731 18.622 18.365 1.00 7.52 223 PRO A N 1
ATOM 1731 C CA . PRO A 1 223 ? 20.913 18.407 19.552 1.00 7.62 223 PRO A CA 1
ATOM 1732 C C . PRO A 1 223 ? 20.870 19.610 20.473 1.00 7.37 223 PRO A C 1
ATOM 1733 O O . PRO A 1 223 ? 20.034 19.612 21.415 1.00 8.61 223 PRO A O 1
ATOM 1737 N N . TYR A 1 224 ? 21.785 20.564 20.291 1.00 6.71 224 TYR A N 1
ATOM 1738 C CA . TYR A 1 224 ? 21.893 21.707 21.193 1.00 7.01 224 TYR A CA 1
ATOM 1739 C C . TYR A 1 224 ? 21.138 22.915 20.657 1.00 6.68 224 TYR A C 1
ATOM 1740 O O . TYR A 1 224 ? 21.010 23.936 21.373 1.00 7.75 224 TYR A O 1
ATOM 1749 N N . ALA A 1 225 ? 20.655 22.865 19.418 1.00 6.56 225 ALA A N 1
ATOM 1750 C CA . ALA A 1 225 ? 19.989 24.035 18.833 1.00 6.52 225 ALA A CA 1
ATOM 1751 C C . ALA A 1 225 ? 18.612 24.220 19.464 1.00 6.24 225 ALA A C 1
ATOM 1752 O O . ALA A 1 225 ? 17.912 23.235 19.750 1.00 8.05 225 ALA A O 1
ATOM 1754 N N . GLU A 1 226 ? 18.227 25.479 19.624 1.00 5.69 226 GLU A N 1
ATOM 1755 C CA . GLU A 1 226 ? 16.913 25.804 20.189 1.00 5.30 226 GLU A CA 1
ATOM 1756 C C . GLU A 1 226 ? 15.917 26.023 19.067 1.00 5.31 226 GLU A C 1
ATOM 1757 O O . GLU A 1 226 ? 16.220 26.762 18.110 1.00 6.89 226 GLU A O 1
ATOM 1763 N N . ILE A 1 227 ? 14.740 25.421 19.228 1.00 5.11 227 ILE A N 1
ATOM 1764 C CA . ILE A 1 227 ? 13.650 25.591 18.264 1.00 4.97 227 ILE A CA 1
ATOM 1765 C C . ILE A 1 227 ? 12.648 26.590 18.802 1.00 4.77 2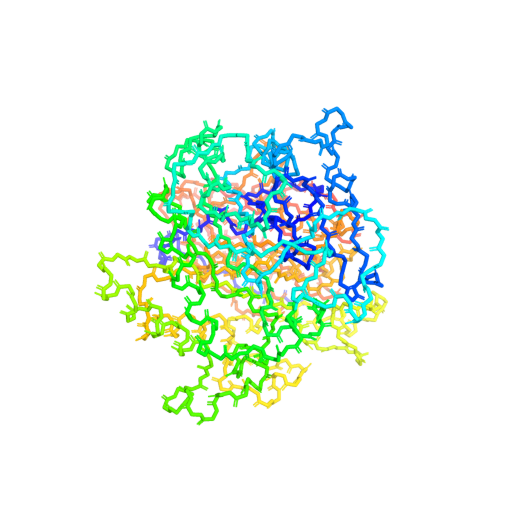27 ILE A C 1
ATOM 1766 O O . ILE A 1 227 ? 12.141 26.488 19.938 1.00 5.27 227 ILE A O 1
ATOM 1771 N N . PHE A 1 228 ? 12.353 27.580 17.931 1.00 4.98 228 PHE A N 1
ATOM 1772 C CA . PHE A 1 228 ? 11.433 28.673 18.200 1.00 4.73 228 PHE A CA 1
ATOM 1773 C C . PHE A 1 228 ? 10.176 28.500 17.338 1.00 4.92 228 PHE A C 1
ATOM 1774 O O . PHE A 1 228 ? 10.285 28.245 16.123 1.00 5.46 228 PHE A O 1
ATOM 1782 N N . GLY A 1 229 ? 9.006 28.701 17.945 1.00 4.99 229 GLY A N 1
ATOM 1783 C CA . GLY A 1 229 ? 7.791 28.751 17.167 1.00 5.20 229 GLY A CA 1
ATOM 1784 C C . GLY A 1 229 ? 6.659 29.215 18.059 1.00 4.65 229 GLY A C 1
ATOM 1785 O O . GLY A 1 229 ? 6.802 29.234 19.290 1.00 5.03 229 GLY A O 1
ATOM 1786 N N . PRO A 1 230 ? 5.528 29.620 17.454 1.00 4.94 230 PRO A N 1
ATOM 1787 C CA . PRO A 1 230 ? 5.230 29.541 16.026 1.00 5.07 230 PRO A CA 1
ATOM 1788 C C . PRO A 1 230 ? 5.484 30.809 15.213 1.00 4.99 230 PRO A C 1
ATOM 1789 O O . PRO A 1 230 ? 5.111 30.853 14.042 1.00 6.06 230 PRO A O 1
ATOM 1793 N N . ALA A 1 231 ? 6.089 31.845 15.843 1.00 4.85 231 ALA A N 1
ATOM 1794 C CA . ALA A 1 231 ? 6.344 33.123 15.135 1.00 5.24 231 ALA A CA 1
ATOM 1795 C C . ALA A 1 231 ? 5.011 33.742 14.688 1.00 5.06 231 ALA A C 1
ATOM 1796 O O . ALA A 1 231 ? 4.857 34.237 13.562 1.00 5.54 231 ALA A O 1
ATOM 1798 N N . LEU A 1 232 ? 4.035 33.728 15.609 1.00 4.87 232 LEU A N 1
ATOM 1799 C CA . LEU A 1 232 ? 2.683 34.213 15.300 1.00 4.76 232 LEU A CA 1
ATOM 1800 C C . LEU A 1 232 ? 2.655 35.713 15.086 1.00 5.00 232 LEU A C 1
ATOM 1801 O O . LEU A 1 232 ? 3.325 36.491 15.826 1.00 5.64 232 LEU A O 1
ATOM 1806 N N . TYR A 1 233 ? 1.828 36.171 14.141 1.00 4.99 233 TYR A N 1
ATOM 1807 C CA . TYR A 1 233 ? 1.937 37.549 13.720 1.00 4.89 233 TYR A CA 1
ATOM 1808 C C . TYR A 1 233 ? 1.379 38.554 14.752 1.00 4.88 233 TYR A C 1
ATOM 1809 O O . TYR A 1 233 ? 1.782 39.738 14.764 1.00 5.22 233 TYR A O 1
ATOM 1818 N N . GLY A 1 234 ? 0.412 38.120 15.546 1.00 5.41 234 GLY A N 1
ATOM 1819 C CA . GLY A 1 234 ? -0.300 39.060 16.407 1.00 5.33 234 GLY A CA 1
ATOM 1820 C C . GLY A 1 234 ? -1.443 38.337 17.091 1.00 5.01 234 GLY A C 1
ATOM 1821 O O . GLY A 1 234 ? -1.643 37.124 16.917 1.00 5.50 234 GLY A O 1
ATOM 1822 N N . PHE A 1 235 ? -2.190 39.114 17.886 1.00 5.62 235 PHE A N 1
ATOM 1823 C CA . PHE A 1 235 ? -3.095 38.534 18.857 1.00 5.85 235 PHE A CA 1
ATOM 1824 C C . PHE A 1 235 ? -4.114 37.568 18.240 1.00 5.51 235 PHE A C 1
ATOM 1825 O O . PHE A 1 235 ? -4.399 36.529 18.859 1.00 5.85 235 PHE A O 1
ATOM 1833 N N . ALA A 1 236 ? -4.723 37.895 17.100 1.00 5.86 236 ALA A N 1
ATOM 1834 C CA . ALA A 1 236 ? -5.731 36.965 16.574 1.00 6.15 236 ALA A CA 1
ATOM 1835 C C . ALA A 1 236 ? -5.138 35.586 16.250 1.00 5.56 236 ALA A C 1
ATOM 1836 O O . ALA A 1 236 ? -5.843 34.575 16.320 1.00 6.39 236 ALA A O 1
ATOM 1838 N N . ALA A 1 237 ? -3.859 35.538 15.877 1.00 5.56 237 ALA A N 1
ATOM 1839 C CA . ALA A 1 237 ? -3.197 34.253 15.718 1.00 5.38 237 ALA A CA 1
ATOM 1840 C C . ALA A 1 237 ? -2.935 33.565 17.064 1.00 5.22 237 ALA A C 1
ATOM 1841 O O . ALA A 1 237 ? -3.060 32.340 17.183 1.00 5.75 237 ALA A O 1
ATOM 1843 N N . TYR A 1 238 ? -2.547 34.361 18.087 1.00 5.38 238 TYR A N 1
ATOM 1844 C CA . TYR A 1 238 ? -2.409 33.788 19.438 1.00 5.46 238 TYR A CA 1
ATOM 1845 C C . TYR A 1 238 ? -3.725 33.130 19.863 1.00 5.28 238 TYR A C 1
ATOM 1846 O O . TYR A 1 238 ? -3.732 32.092 20.540 1.00 5.82 238 TYR A O 1
ATOM 1855 N N . GLU A 1 239 ? -4.847 33.793 19.528 1.00 5.49 239 GLU A N 1
ATOM 1856 C CA . GLU A 1 239 ? -6.115 33.323 20.079 1.00 5.83 239 GLU A CA 1
ATOM 1857 C C . GLU A 1 239 ? -6.676 32.119 19.325 1.00 5.65 239 GLU A C 1
ATOM 1858 O O . GLU A 1 239 ? -7.085 31.128 19.944 1.00 6.44 239 GLU A O 1
ATOM 1864 N N . THR A 1 240 ? -6.712 32.185 17.996 1.00 5.95 240 THR A N 1
ATOM 1865 C CA . THR A 1 240 ? -7.438 31.203 17.185 1.00 6.43 240 THR A CA 1
ATOM 1866 C C . THR A 1 240 ? -6.652 30.790 15.928 1.00 5.91 240 THR A C 1
ATOM 1867 O O . THR A 1 240 ? -7.245 30.157 15.025 1.00 6.33 240 THR A O 1
ATOM 1871 N N . LEU A 1 241 ? -5.359 31.120 15.845 1.00 5.76 241 LEU A N 1
ATOM 1872 C CA . LEU A 1 241 ? -4.590 30.842 14.632 1.00 5.52 241 LEU A CA 1
ATOM 1873 C C . LEU A 1 241 ? -5.327 31.444 13.426 1.00 5.91 241 LEU A C 1
ATOM 1874 O O . LEU A 1 241 ? -5.427 30.879 12.350 1.00 6.35 241 LEU A O 1
ATOM 1879 N N . GLN A 1 242 ? -5.809 32.693 13.611 1.00 6.12 242 GLN A N 1
ATOM 1880 C CA . GLN A 1 242 ? -6.528 33.425 12.559 1.00 6.65 242 GLN A CA 1
ATOM 1881 C C . GLN A 1 242 ? -7.748 32.623 12.063 1.00 6.72 242 GLN A C 1
ATOM 1882 O O . GLN A 1 242 ? -7.934 32.361 10.889 1.00 7.38 242 GLN A O 1
ATOM 1891 N N . SER A 1 243 ? -8.607 32.272 13.020 1.00 6.86 243 SER A N 1
ATOM 1892 C CA . SER A 1 243 ? -9.826 31.566 12.682 1.00 7.76 243 SER A CA 1
ATOM 1893 C C . SER A 1 243 ? -9.493 30.280 11.905 1.00 7.66 243 SER A C 1
ATOM 1894 O O . SER A 1 243 ? -10.147 29.980 10.893 1.00 7.90 243 SER A O 1
ATOM 1898 N N . ALA A 1 244 ? -8.516 29.510 12.394 1.00 7.16 244 ALA A N 1
ATOM 1899 C CA . ALA A 1 244 ? -8.050 28.362 11.605 1.00 7.36 244 ALA A CA 1
ATOM 1900 C C . ALA A 1 244 ? -9.228 27.431 11.348 1.00 6.74 244 ALA A C 1
ATOM 1901 O O . ALA A 1 244 ? -10.101 27.227 12.196 1.00 7.33 244 ALA A O 1
ATOM 1903 N N . PRO A 1 245 ? -9.248 26.774 10.172 1.00 7.61 245 PRO A N 1
ATOM 1904 C CA . PRO A 1 245 ? -10.447 26.008 9.793 1.00 7.93 245 PRO A CA 1
ATOM 1905 C C . PRO A 1 245 ? -10.797 24.852 10.695 1.00 7.79 245 PRO A C 1
ATOM 1906 O O . PRO A 1 245 ? -11.968 24.435 10.704 1.00 9.28 245 PRO A O 1
ATOM 1910 N N . ASP A 1 246 ? -9.829 24.299 11.407 1.00 7.11 246 ASP A N 1
ATOM 1911 C CA . ASP A 1 246 ? -10.053 23.183 12.328 1.00 7.84 246 ASP A CA 1
ATOM 1912 C C . ASP A 1 246 ? -10.062 23.615 13.795 1.00 7.61 246 ASP A C 1
ATOM 1913 O O . ASP A 1 246 ? -10.105 22.746 14.674 1.00 8.69 246 ASP A O 1
ATOM 1918 N N . TRP A 1 247 ? -10.083 24.937 14.072 1.00 7.44 247 TRP A N 1
ATOM 1919 C CA . TRP A 1 247 ? -9.980 25.357 15.468 1.00 7.35 247 TRP A CA 1
ATOM 1920 C C . TRP A 1 247 ? -11.219 24.997 16.287 1.00 7.56 247 TRP A C 1
ATOM 1921 O O . TRP A 1 247 ? -11.118 24.751 17.494 1.00 8.42 247 TRP A O 1
ATOM 1932 N N . GLY A 1 248 ? -12.382 24.899 15.645 1.00 8.71 248 GLY A N 1
ATOM 1933 C CA . GLY A 1 248 ? -13.602 24.528 16.386 1.00 9.57 248 GLY A CA 1
ATOM 1934 C C . GLY A 1 248 ? -13.514 23.142 16.980 1.00 9.52 248 GLY A C 1
ATOM 1935 O O . GLY A 1 248 ? -14.197 22.851 17.973 1.00 12.11 248 GLY A O 1
ATOM 1936 N N . THR A 1 249 ? -12.771 22.232 16.341 1.00 8.61 249 THR A N 1
ATOM 1937 C CA . THR A 1 249 ? -12.572 20.896 16.869 1.00 8.77 249 THR A CA 1
ATOM 1938 C C . THR A 1 249 ? -11.286 20.815 17.669 1.00 9.01 249 THR A C 1
ATOM 1939 O O . THR A 1 249 ? -11.282 20.367 18.831 1.00 9.83 249 THR A O 1
ATOM 1945 N N . GLU A 1 250 ? -10.160 21.281 17.095 1.00 8.01 250 GLU A N 1
ATOM 1946 C CA . GLU A 1 250 ? -8.903 21.131 17.803 1.00 8.45 250 GLU A CA 1
ATOM 1947 C C . GLU A 1 250 ? -8.843 21.961 19.085 1.00 7.88 250 GLU A C 1
ATOM 1948 O O . GLU A 1 250 ? -8.168 21.581 20.034 1.00 9.01 250 GLU A O 1
ATOM 1954 N N . GLY A 1 251 ? -9.518 23.112 19.092 1.00 8.21 251 GLY A N 1
ATOM 1955 C CA . GLY A 1 251 ? -9.448 24.011 20.242 1.00 8.63 251 GLY A CA 1
ATOM 1956 C C . GLY A 1 251 ? -10.412 23.712 21.354 1.00 7.75 251 GLY A C 1
ATOM 1957 O O . GLY A 1 251 ? -10.442 24.453 22.336 1.00 8.52 251 GLY A O 1
ATOM 1958 N N . GLU A 1 252 ? -11.152 22.621 21.262 1.00 8.40 252 GLU A N 1
ATOM 1959 C CA . GLU A 1 252 ? -12.104 22.286 22.337 1.00 8.94 252 GLU A CA 1
ATOM 1960 C C . GLU A 1 252 ? -11.337 22.128 23.647 1.00 9.08 252 GLU A C 1
ATOM 1961 O O . GLU A 1 252 ? -10.366 21.335 23.741 1.00 10.72 252 GLU A O 1
ATOM 1967 N N . GLY A 1 253 ? -11.772 22.871 24.692 1.00 10.27 253 GLY A N 1
ATOM 1968 C CA . GLY A 1 253 ? -11.119 22.794 25.998 1.00 11.10 253 GLY A CA 1
ATOM 1969 C C . GLY A 1 253 ? -9.902 23.690 26.170 1.00 10.34 253 GLY A C 1
ATOM 1970 O O . GLY A 1 253 ? -9.284 23.693 27.260 1.00 13.05 253 GLY A O 1
ATOM 1971 N N . TYR A 1 254 ? -9.527 24.435 25.124 1.00 8.55 254 TYR A N 1
ATOM 1972 C CA . TYR A 1 254 ? -8.378 25.327 25.209 1.00 8.39 254 TYR A CA 1
ATOM 1973 C C . TYR A 1 254 ? -8.853 26.778 25.192 1.00 8.49 254 TYR A C 1
ATOM 1974 O O . TYR A 1 254 ? -9.662 27.180 24.341 1.00 9.87 254 TYR A O 1
ATOM 1983 N N . ARG A 1 255 ? -8.281 27.577 26.089 1.00 8.72 255 ARG A N 1
ATOM 1984 C CA . ARG A 1 255 ? -8.648 28.957 26.221 1.00 9.02 255 ARG A CA 1
ATOM 1985 C C . ARG A 1 255 ? -8.224 29.775 24.972 1.00 8.29 255 ARG A C 1
ATOM 1986 O O . ARG A 1 255 ? -8.864 30.794 24.640 1.00 10.38 255 ARG A O 1
ATOM 1994 N N . TRP A 1 256 ? -7.094 29.398 24.385 1.00 7.33 256 TRP A N 1
ATOM 1995 C CA . TRP A 1 256 ? -6.558 30.052 23.187 1.00 6.93 256 TRP A CA 1
ATOM 1996 C C . TRP A 1 256 ? -5.584 29.103 22.519 1.00 6.41 256 TRP A C 1
ATOM 1997 O O . TRP A 1 256 ? -5.113 28.099 23.137 1.00 6.55 256 TRP A O 1
ATOM 2008 N N . PHE A 1 257 ? -5.244 29.408 21.274 1.00 6.07 257 PHE A N 1
ATOM 2009 C CA . PHE A 1 257 ? -4.310 28.616 20.486 1.00 6.46 257 PHE A CA 1
ATOM 2010 C C . PHE A 1 257 ? -2.953 28.502 21.172 1.00 5.44 257 PHE A C 1
ATOM 2011 O O . PHE A 1 257 ? -2.320 27.421 21.078 1.00 6.15 257 PHE A O 1
ATOM 2019 N N . ILE A 1 258 ? -2.485 29.536 21.876 1.00 5.98 258 ILE A N 1
ATOM 2020 C CA . ILE A 1 258 ? -1.209 29.397 22.598 1.00 5.42 258 ILE A CA 1
ATOM 2021 C C . ILE A 1 258 ? -1.191 28.154 23.458 1.00 5.65 258 ILE A C 1
ATOM 2022 O O . ILE A 1 258 ? -0.193 27.403 23.487 1.00 6.14 258 ILE A O 1
ATOM 2027 N N . ASP A 1 259 ? -2.293 27.888 24.201 1.00 5.95 259 ASP A N 1
ATOM 2028 C CA . ASP A 1 259 ? -2.316 26.702 25.083 1.00 6.38 259 ASP A CA 1
ATOM 2029 C C . ASP A 1 259 ? -2.285 25.410 24.299 1.00 6.25 259 ASP A C 1
ATOM 2030 O O . ASP A 1 259 ? -1.629 24.435 24.709 1.00 6.97 259 ASP A O 1
ATOM 2035 N N . TYR A 1 260 ? -3.050 25.348 23.192 1.00 6.27 260 TYR A N 1
ATOM 2036 C CA . TYR A 1 260 ? -3.042 24.166 22.322 1.00 6.41 260 TYR A CA 1
ATOM 2037 C C . TYR A 1 260 ? -1.618 23.903 21.805 1.00 6.10 260 TYR A C 1
ATOM 2038 O O . TYR A 1 260 ? -1.122 22.760 21.819 1.00 6.44 260 TYR A O 1
ATOM 2047 N N . TYR A 1 261 ? -0.960 24.971 21.320 1.00 6.09 261 TYR A N 1
ATOM 2048 C CA . TYR A 1 261 ? 0.386 24.778 20.757 1.00 5.70 261 TYR A CA 1
ATOM 2049 C C . TYR A 1 261 ? 1.334 24.249 21.803 1.00 5.58 261 TYR A C 1
ATOM 2050 O O . TYR A 1 261 ? 2.075 23.277 21.578 1.00 6.07 261 TYR A O 1
ATOM 2059 N N . LEU A 1 262 ? 1.331 24.869 22.990 1.00 5.75 262 LEU A N 1
ATOM 2060 C CA . LEU A 1 262 ? 2.224 24.399 24.057 1.00 5.87 262 LEU A CA 1
ATOM 2061 C C . LEU A 1 262 ? 1.898 22.951 24.435 1.00 6.25 262 LEU A C 1
ATOM 2062 O O . LEU A 1 262 ? 2.811 22.130 24.606 1.00 6.63 262 LEU A O 1
ATOM 2067 N N . ASP A 1 263 ? 0.604 22.644 24.608 1.00 6.30 263 ASP A N 1
ATOM 2068 C CA . ASP A 1 263 ? 0.205 21.332 25.070 1.00 6.60 263 ASP A CA 1
ATOM 2069 C C . ASP A 1 263 ? 0.595 20.264 24.023 1.00 6.80 263 ASP A C 1
ATOM 2070 O O . ASP A 1 263 ? 1.094 19.171 24.401 1.00 7.35 263 ASP A O 1
ATOM 2075 N N . LYS A 1 264 ? 0.318 20.532 22.766 1.00 6.72 264 LYS A N 1
ATOM 2076 C CA . LYS A 1 264 ? 0.634 19.559 21.721 1.00 7.33 264 LYS A CA 1
ATOM 2077 C C . LYS A 1 264 ? 2.145 19.402 21.524 1.00 6.84 264 LYS A C 1
ATOM 2078 O O . LYS A 1 264 ? 2.642 18.275 21.245 1.00 7.30 264 LYS A O 1
ATOM 2084 N N . MET A 1 265 ? 2.900 20.506 21.634 1.00 6.61 265 MET A N 1
ATOM 2085 C CA . MET A 1 265 ? 4.366 20.346 21.530 1.00 6.73 265 MET A CA 1
ATOM 2086 C C . MET A 1 265 ? 4.916 19.582 22.755 1.00 6.55 265 MET A C 1
ATOM 2087 O O . MET A 1 265 ? 5.846 18.802 22.599 1.00 7.29 265 MET A O 1
ATOM 2092 N N . LYS A 1 266 ? 4.336 19.789 23.938 1.00 6.67 266 LYS A N 1
ATOM 2093 C CA . LYS A 1 266 ? 4.761 19.016 25.112 1.00 7.44 266 LYS A CA 1
ATOM 2094 C C . LYS A 1 266 ? 4.423 17.528 24.893 1.00 7.41 266 LYS A C 1
ATOM 2095 O O . LYS A 1 266 ? 5.244 16.662 25.181 1.00 8.10 266 LYS A O 1
ATOM 2101 N N . LYS A 1 267 ? 3.211 17.236 24.402 1.00 7.64 267 LYS A N 1
ATOM 2102 C CA . LYS A 1 267 ? 2.807 15.851 24.188 1.00 8.44 267 LYS A CA 1
ATOM 2103 C C . LYS A 1 267 ? 3.784 15.181 23.213 1.00 7.84 267 LYS A C 1
ATOM 2104 O O . LYS A 1 267 ? 4.214 14.036 23.418 1.00 8.41 267 LYS A O 1
ATOM 2110 N N . ALA A 1 268 ? 4.082 15.872 22.089 1.00 7.68 268 ALA A N 1
ATOM 2111 C CA . ALA A 1 268 ? 4.981 15.306 21.117 1.00 7.75 268 ALA A CA 1
ATOM 2112 C C . ALA A 1 268 ? 6.353 15.092 21.717 1.00 7.32 268 ALA A C 1
ATOM 2113 O O . ALA A 1 268 ? 7.042 14.081 21.412 1.00 8.57 268 ALA A O 1
ATOM 2115 N N . SER A 1 269 ? 6.852 16.044 22.525 1.00 7.26 269 SER A N 1
ATOM 2116 C CA . SER A 1 269 ? 8.154 15.906 23.171 1.00 7.24 269 SER A CA 1
ATOM 2117 C C . SER A 1 269 ? 8.142 14.714 24.153 1.00 7.72 269 SER A C 1
ATOM 2118 O O . SER A 1 269 ? 9.134 13.975 24.215 1.00 8.76 269 SER A O 1
ATOM 2121 N N . ASP A 1 270 ? 7.064 14.556 24.919 1.00 8.32 270 ASP A N 1
ATOM 2122 C CA . ASP A 1 270 ? 6.937 13.429 25.860 1.00 9.46 270 ASP A CA 1
ATOM 2123 C C . ASP A 1 270 ? 6.934 12.114 25.120 1.00 8.84 270 ASP A C 1
ATOM 2124 O O . ASP A 1 270 ? 7.498 11.139 25.648 1.00 10.61 270 ASP A O 1
ATOM 2129 N N . GLU A 1 271 ? 6.327 12.057 23.940 1.00 9.07 271 GLU A N 1
ATOM 2130 C CA . GLU A 1 271 ? 6.338 10.829 23.146 1.00 9.29 271 GLU A CA 1
ATOM 2131 C C . GLU A 1 271 ? 7.695 10.564 22.563 1.00 8.22 271 GLU A C 1
ATOM 2132 O O . GLU A 1 271 ? 8.150 9.386 22.472 1.00 9.25 271 GLU A O 1
ATOM 2138 N N . GLU A 1 272 ? 8.407 11.610 22.134 1.00 8.86 272 GLU A N 1
ATOM 2139 C CA . GLU A 1 272 ? 9.687 11.462 21.505 1.00 8.55 272 GLU A CA 1
ATOM 2140 C C . GLU A 1 272 ? 10.824 11.191 22.506 1.00 8.90 272 GLU A C 1
ATOM 2141 O O . GLU A 1 272 ? 11.825 10.538 22.199 1.00 9.91 272 GLU A O 1
ATOM 2147 N N . GLY A 1 273 ? 10.700 11.757 23.712 1.00 9.40 273 GLY A N 1
ATOM 2148 C CA . GLY A 1 273 ? 11.690 11.657 24.761 1.00 10.20 273 GLY A CA 1
ATOM 2149 C C . GLY A 1 273 ? 12.701 12.781 24.824 1.00 10.39 273 GLY A C 1
ATOM 2150 O O . GLY A 1 273 ? 13.731 12.639 25.479 1.00 11.64 273 GLY A O 1
ATOM 2151 N N . LYS A 1 274 ? 12.403 13.920 24.171 1.00 8.85 274 LYS A N 1
ATOM 2152 C CA . LYS A 1 274 ? 13.250 15.089 24.326 1.00 9.80 274 LYS A CA 1
ATOM 2153 C C . LYS A 1 274 ? 12.430 16.331 23.990 1.00 7.83 274 LYS A C 1
ATOM 2154 O O . LYS A 1 274 ? 11.426 16.246 23.288 1.00 8.08 274 LYS A O 1
ATOM 2160 N N . ARG A 1 275 ? 12.897 17.485 24.477 1.00 7.86 275 ARG A N 1
ATOM 2161 C CA . ARG A 1 275 ? 12.203 18.721 24.243 1.00 6.93 275 ARG A CA 1
ATOM 2162 C C . ARG A 1 275 ? 12.252 19.097 22.765 1.00 6.56 275 ARG A C 1
ATOM 2163 O O . ARG A 1 275 ? 13.344 19.215 22.176 1.00 7.60 275 ARG A O 1
ATOM 2171 N N . LEU A 1 276 ? 11.083 19.376 22.173 1.00 6.47 276 LEU A N 1
ATOM 2172 C CA . LEU A 1 276 ? 11.017 19.734 20.761 1.00 6.24 276 LEU A CA 1
ATOM 2173 C C . LEU A 1 276 ? 10.659 21.204 20.554 1.00 6.31 276 LEU A C 1
ATOM 2174 O O . LEU A 1 276 ? 10.787 21.715 19.422 1.00 7.54 276 LEU A O 1
ATOM 2179 N N . LEU A 1 277 ? 10.170 21.901 21.583 1.00 5.95 277 LEU A N 1
ATOM 2180 C CA . LEU A 1 277 ? 9.933 23.343 21.510 1.00 5.69 277 LEU A CA 1
ATOM 2181 C C . LEU A 1 277 ? 10.770 23.963 22.629 1.00 5.46 277 LEU A C 1
ATOM 2182 O O . LEU A 1 277 ? 10.519 23.664 23.801 1.00 6.42 277 LEU A O 1
ATOM 2187 N N . ASP A 1 278 ? 11.729 24.817 22.260 1.00 5.45 278 ASP A N 1
ATOM 2188 C CA . ASP A 1 278 ? 12.529 25.490 23.277 1.00 5.57 278 ASP A CA 1
ATOM 2189 C C . ASP A 1 278 ? 11.974 26.860 23.642 1.00 5.16 278 ASP A C 1
ATOM 2190 O O . ASP A 1 278 ? 12.076 27.275 24.818 1.00 5.70 278 ASP A O 1
ATOM 2195 N N . VAL A 1 279 ? 11.429 27.570 22.655 1.00 5.35 279 VAL A N 1
ATOM 2196 C CA . VAL A 1 279 ? 11.066 28.959 22.833 1.00 5.14 279 VAL A CA 1
ATOM 2197 C C . VAL A 1 279 ? 9.729 29.228 22.133 1.00 5.04 279 VAL A C 1
ATOM 2198 O O . VAL A 1 279 ? 9.609 29.033 20.926 1.00 5.97 279 VAL A O 1
ATOM 2202 N N . LEU A 1 280 ? 8.735 29.650 22.920 1.00 4.81 280 LEU A N 1
ATOM 2203 C CA . LEU A 1 280 ? 7.473 30.167 22.386 1.00 5.03 280 LEU A CA 1
ATOM 2204 C C . LEU A 1 280 ? 7.767 31.554 21.813 1.00 5.05 280 LEU A C 1
ATOM 2205 O O . LEU A 1 280 ? 8.270 32.414 22.523 1.00 5.98 280 LEU A O 1
ATOM 2210 N N . ASP A 1 281 ? 7.458 31.723 20.522 1.00 5.32 281 ASP A N 1
ATOM 2211 C CA . ASP A 1 281 ? 7.924 32.883 19.729 1.00 5.57 281 ASP A CA 1
ATOM 2212 C C . ASP A 1 281 ? 6.718 33.574 19.132 1.00 4.81 281 ASP A C 1
ATOM 2213 O O . ASP A 1 281 ? 5.924 32.933 18.390 1.00 5.66 281 ASP A O 1
ATOM 2218 N N . VAL A 1 282 ? 6.528 34.850 19.477 1.00 4.86 282 VAL A N 1
ATOM 2219 C CA . VAL A 1 282 ? 5.418 35.606 18.946 1.00 4.80 282 VAL A CA 1
ATOM 2220 C C . VAL A 1 282 ? 5.926 36.993 18.473 1.00 4.55 282 VAL A C 1
ATOM 2221 O O . VAL A 1 282 ? 6.988 37.478 18.884 1.00 4.98 282 VAL A O 1
ATOM 2225 N N . HIS A 1 283 ? 5.099 37.599 17.609 1.00 4.84 283 HIS A N 1
ATOM 2226 C CA . HIS A 1 283 ? 5.302 38.970 17.154 1.00 5.14 283 HIS A CA 1
ATOM 2227 C C . HIS A 1 283 ? 4.249 39.832 17.839 1.00 4.98 283 HIS A C 1
ATOM 2228 O O . HIS A 1 283 ? 3.076 39.443 17.935 1.00 5.45 283 HIS A O 1
ATOM 2235 N N . TRP A 1 284 ? 4.671 41.026 18.312 1.00 5.39 284 TRP A N 1
ATOM 2236 C CA . TRP A 1 284 ? 3.784 41.912 19.048 1.00 5.33 284 TRP A CA 1
ATOM 2237 C C . TRP A 1 284 ? 4.011 43.342 18.543 1.00 5.23 284 TRP A C 1
ATOM 2238 O O . TRP A 1 284 ? 4.924 44.038 18.981 1.00 6.39 284 TRP A O 1
ATOM 2249 N N . TYR A 1 285 ? 3.155 43.749 17.598 1.00 5.40 285 TYR A N 1
ATOM 2250 C CA . TYR A 1 285 ? 3.095 45.141 17.175 1.00 5.78 285 TYR A CA 1
ATOM 2251 C C . TYR A 1 285 ? 1.940 45.735 17.927 1.00 5.40 285 TYR A C 1
ATOM 2252 O O . TYR A 1 285 ? 0.791 45.321 17.744 1.00 6.43 285 TYR A O 1
ATOM 2261 N N . PRO A 1 286 ? 2.189 46.690 18.859 1.00 5.66 286 PRO A N 1
ATOM 2262 C CA . PRO A 1 286 ? 1.104 47.206 19.688 1.00 5.93 286 PRO A CA 1
ATOM 2263 C C . PRO A 1 286 ? -0.054 47.701 18.841 1.00 5.93 286 PRO A C 1
ATOM 2264 O O . PRO A 1 286 ? 0.165 48.430 17.854 1.00 6.80 286 PRO A O 1
ATOM 2270 N N . GLU A 1 287 ? -1.261 47.381 19.300 1.00 6.24 287 GLU A N 1
ATOM 2271 C CA . GLU A 1 287 ? -2.476 47.937 18.743 1.00 6.23 287 GLU A CA 1
ATOM 2272 C C . GLU A 1 287 ? -2.899 49.229 19.477 1.00 6.32 287 GLU A C 1
ATOM 2273 O O . GLU A 1 287 ? -3.873 49.895 19.070 1.00 6.94 287 GLU A O 1
ATOM 2279 N N . ALA A 1 288 ? -2.206 49.571 20.542 1.00 6.31 288 ALA A N 1
ATOM 2280 C CA . ALA A 1 288 ? -2.536 50.774 21.319 1.00 6.04 288 ALA A CA 1
ATOM 2281 C C . ALA A 1 288 ? -2.696 51.988 20.394 1.00 5.94 288 ALA A C 1
ATOM 2282 O O . ALA A 1 288 ? -1.866 52.224 19.508 1.00 6.34 288 ALA A O 1
ATOM 2284 N N . ARG A 1 289 ? -3.742 52.767 20.700 1.00 6.21 289 ARG A N 1
ATOM 2285 C CA . ARG A 1 289 ? -4.034 53.989 19.946 1.00 6.32 289 ARG A CA 1
ATOM 2286 C C . ARG A 1 289 ? -3.981 55.200 20.894 1.00 6.56 289 ARG A C 1
ATOM 2287 O O . ARG A 1 289 ? -4.270 55.105 22.083 1.00 7.08 289 ARG A O 1
ATOM 2295 N N . GLY A 1 290 ? -3.683 56.354 20.294 1.00 6.98 290 GLY A N 1
ATOM 2296 C CA . GLY A 1 290 ? -3.898 57.618 21.000 1.00 7.43 290 GLY A CA 1
ATOM 2297 C C . GLY A 1 290 ? -4.058 58.688 19.943 1.00 6.82 290 GLY A C 1
ATOM 2298 O O . GLY A 1 290 ? -3.485 58.575 18.852 1.00 7.40 290 GLY A O 1
ATOM 2299 N N . GLY A 1 291 ? -4.817 59.719 20.251 1.00 8.51 291 GLY A N 1
ATOM 2300 C CA . GLY A 1 291 ? -4.969 60.800 19.263 1.00 8.99 291 GLY A CA 1
ATOM 2301 C C . GLY A 1 291 ? -5.607 60.317 17.973 1.00 9.81 291 GLY A C 1
ATOM 2302 O O . GLY A 1 291 ? -5.371 60.946 16.914 1.00 10.55 291 GLY A O 1
ATOM 2303 N N . GLY A 1 292 ? -6.377 59.249 18.029 1.00 8.77 292 GLY A N 1
ATOM 2304 C CA . GLY A 1 292 ? -7.118 58.782 16.871 1.00 9.36 292 GLY A CA 1
ATOM 2305 C C . GLY A 1 292 ? -6.305 57.914 15.917 1.00 9.08 292 GLY A C 1
ATOM 2306 O O . GLY A 1 292 ? -6.775 57.727 14.772 1.00 10.27 292 GLY A O 1
ATOM 2307 N N . GLU A 1 293 ? -5.144 57.363 16.350 1.00 7.82 293 GLU A N 1
ATOM 2308 C CA . GLU A 1 293 ? -4.346 56.528 15.439 1.00 7.62 293 GLU A CA 1
ATOM 2309 C C . GLU A 1 293 ? -3.547 55.527 16.286 1.00 7.36 293 GLU A C 1
ATOM 2310 O O . GLU A 1 293 ? -3.251 55.738 17.467 1.00 7.65 293 GLU A O 1
ATOM 2316 N N . ARG A 1 294 ? -3.169 54.435 15.632 1.00 7.27 294 ARG A N 1
ATOM 2317 C CA . ARG A 1 294 ? -2.247 53.444 16.223 1.00 7.01 294 ARG A CA 1
ATOM 2318 C C . ARG A 1 294 ? -0.897 54.083 16.476 1.00 6.73 294 ARG A C 1
ATOM 2319 O O . ARG A 1 294 ? -0.449 54.955 15.732 1.00 8.27 294 ARG A O 1
ATOM 2327 N N . ILE A 1 295 ? -0.184 53.592 17.520 1.00 6.39 295 ILE A N 1
ATOM 2328 C CA . ILE A 1 295 ? 1.125 54.172 17.844 1.00 6.24 295 ILE A CA 1
ATOM 2329 C C . ILE A 1 295 ? 2.235 53.768 16.897 1.00 6.37 295 ILE A C 1
ATOM 2330 O O . ILE A 1 295 ? 3.327 54.387 16.917 1.00 6.89 295 ILE A O 1
ATOM 2335 N N . CYS A 1 296 ? 2.019 52.739 16.056 1.00 7.24 296 CYS A N 1
ATOM 2336 C CA . CYS A 1 296 ? 2.969 52.320 15.071 1.00 7.00 296 CYS A CA 1
ATOM 2337 C C . CYS A 1 296 ? 2.239 52.251 13.700 1.00 8.38 296 CYS A C 1
ATOM 2338 O O . CYS A 1 296 ? 1.034 52.326 13.601 1.00 9.43 296 CYS A O 1
ATOM 2341 N N . PHE A 1 297 ? 3.062 52.088 12.656 1.00 10.45 297 PHE A N 1
ATOM 2342 C CA . PHE A 1 297 ? 2.573 51.932 11.278 1.00 11.20 297 PHE A CA 1
ATOM 2343 C C . PHE A 1 297 ? 1.890 53.246 10.817 1.00 12.16 297 PHE A C 1
ATOM 2344 O O . PHE A 1 297 ? 0.677 53.405 10.827 1.00 15.06 297 PHE A O 1
ATOM 2352 N N . GLY A 1 298 ? 2.717 54.215 10.495 1.00 14.59 298 GLY A N 1
ATOM 2353 C CA . GLY A 1 298 ? 2.191 55.472 9.927 1.00 14.33 298 GLY A CA 1
ATOM 2354 C C . GLY A 1 298 ? 1.723 56.547 10.928 1.00 12.76 298 GLY A C 1
ATOM 2355 O O . GLY A 1 298 ? 0.872 57.407 10.604 1.00 14.43 298 GLY A O 1
ATOM 2356 N N . ALA A 1 299 ? 2.234 56.463 12.167 1.00 12.11 299 ALA A N 1
ATOM 2357 C CA . ALA A 1 299 ? 1.840 57.411 13.203 1.00 11.16 299 ALA A CA 1
ATOM 2358 C C . ALA A 1 299 ? 2.475 58.762 12.960 1.00 11.92 299 ALA A C 1
ATOM 2359 O O . ALA A 1 299 ? 3.641 58.856 12.591 1.00 16.46 299 ALA A O 1
ATOM 2361 N N . ASP A 1 300 ? 1.761 59.817 13.263 1.00 12.46 300 ASP A N 1
ATOM 2362 C CA . ASP A 1 300 ? 2.267 61.177 13.066 1.00 12.71 300 ASP A CA 1
ATOM 2363 C C . ASP A 1 300 ? 2.979 61.644 14.346 1.00 11.20 300 ASP A C 1
ATOM 2364 O O . ASP A 1 300 ? 2.352 61.741 15.383 1.00 10.21 300 ASP A O 1
ATOM 2369 N N . PRO A 1 301 ? 4.289 61.920 14.277 1.00 13.70 301 PRO A N 1
ATOM 2370 C CA . PRO A 1 301 ? 5.023 62.310 15.502 1.00 15.12 301 PRO A CA 1
ATOM 2371 C C . PRO A 1 301 ? 4.629 63.692 16.047 1.00 12.64 301 PRO A C 1
ATOM 2372 O O . PRO A 1 301 ? 5.034 64.023 17.161 1.00 13.19 301 PRO A O 1
ATOM 2376 N N . ARG A 1 302 ? 3.848 64.470 15.282 1.00 12.85 302 ARG A N 1
ATOM 2377 C CA . ARG A 1 302 ? 3.294 65.725 15.812 1.00 13.51 302 ARG A CA 1
ATOM 2378 C C . ARG A 1 302 ? 2.114 65.505 16.723 1.00 12.20 302 ARG A C 1
ATOM 2379 O O . ARG A 1 302 ? 1.665 66.441 17.384 1.00 14.35 302 ARG A O 1
ATOM 2387 N N . ASN A 1 303 ? 1.528 64.301 16.708 1.00 10.61 303 ASN A N 1
ATOM 2388 C CA . ASN A 1 303 ? 0.283 64.062 17.423 1.00 9.99 303 ASN A CA 1
ATOM 2389 C C . ASN A 1 303 ? 0.629 63.708 18.877 1.00 8.67 303 ASN A C 1
ATOM 2390 O O . ASN A 1 303 ? 1.071 62.578 19.202 1.00 8.14 303 ASN A O 1
ATOM 2395 N N . ILE A 1 304 ? 0.517 64.724 19.732 1.00 9.10 304 ILE A N 1
ATOM 2396 C CA . ILE A 1 304 ? 0.968 64.595 21.116 1.00 9.10 304 ILE A CA 1
ATOM 2397 C C . ILE A 1 304 ? 0.185 63.487 21.823 1.00 8.29 304 ILE A C 1
ATOM 2398 O O . ILE A 1 304 ? 0.776 62.756 22.626 1.00 8.41 304 ILE A O 1
ATOM 2403 N N . GLU A 1 305 ? -1.118 63.353 21.580 1.00 8.61 305 GLU A N 1
ATOM 2404 C CA . GLU A 1 305 ? -1.878 62.282 22.202 1.00 8.35 305 GLU A CA 1
ATOM 2405 C C . GLU A 1 305 ? -1.396 60.898 21.766 1.00 7.22 305 GLU A C 1
ATOM 2406 O O . GLU A 1 305 ? -1.352 59.954 22.584 1.00 7.81 305 GLU A O 1
ATOM 2412 N N . THR A 1 306 ? -1.006 60.758 20.506 1.00 6.80 306 THR A N 1
ATOM 2413 C CA . THR A 1 306 ? -0.398 59.470 20.090 1.00 6.59 306 THR A CA 1
ATOM 2414 C C . THR A 1 306 ? 0.912 59.237 20.846 1.00 6.29 306 THR A C 1
ATOM 2415 O O . THR A 1 306 ? 1.201 58.119 21.295 1.00 6.29 306 THR A O 1
ATOM 2419 N N . ASN A 1 307 ? 1.734 60.301 20.911 1.00 6.59 307 ASN A N 1
ATOM 2420 C CA . ASN A 1 307 ? 3.027 60.157 21.610 1.00 6.34 307 ASN A CA 1
ATOM 2421 C C . ASN A 1 307 ? 2.822 59.779 23.086 1.00 6.06 307 ASN A C 1
ATOM 2422 O O . ASN A 1 307 ? 3.577 58.932 23.625 1.00 6.37 307 ASN A O 1
ATOM 2427 N N . LYS A 1 308 ? 1.814 60.385 23.738 1.00 6.66 308 LYS A N 1
ATOM 2428 C CA . LYS A 1 308 ? 1.533 60.057 25.141 1.00 6.69 308 LYS A CA 1
ATOM 2429 C C . LYS A 1 308 ? 1.078 58.595 25.250 1.00 6.54 308 LYS A C 1
ATOM 2430 O O . LYS A 1 308 ? 1.466 57.900 26.200 1.00 7.22 308 LYS A O 1
ATOM 2436 N N . ALA A 1 309 ? 0.241 58.121 24.310 1.00 6.66 309 ALA A N 1
ATOM 2437 C CA . ALA A 1 309 ? -0.202 56.739 24.355 1.00 6.37 309 ALA A CA 1
ATOM 2438 C C . ALA A 1 309 ? 0.989 55.798 24.133 1.00 5.90 309 ALA A C 1
ATOM 2439 O O . ALA A 1 309 ? 1.030 54.702 24.706 1.00 6.46 309 ALA A O 1
ATOM 2441 N N . ARG A 1 310 ? 1.942 56.188 23.269 1.00 5.59 310 ARG A N 1
ATOM 2442 C CA . ARG A 1 310 ? 3.132 55.354 23.048 1.00 5.12 310 ARG A CA 1
ATOM 2443 C C . ARG A 1 310 ? 3.900 55.144 24.348 1.00 5.14 310 ARG A C 1
ATOM 2444 O O . ARG A 1 310 ? 4.402 54.061 24.634 1.00 5.82 310 ARG A O 1
ATOM 2452 N N . LEU A 1 311 ? 4.017 56.237 25.151 1.00 5.77 311 LEU A N 1
ATOM 2453 C CA . LEU A 1 311 ? 4.729 56.134 26.414 1.00 5.58 311 LEU A CA 1
ATOM 2454 C C . LEU A 1 311 ? 4.074 55.159 27.379 1.00 5.71 311 LEU A C 1
ATOM 2455 O O . LEU A 1 311 ? 4.795 54.521 28.168 1.00 6.23 311 LEU A O 1
ATOM 2460 N N . GLN A 1 312 ? 2.737 55.056 27.372 1.00 5.97 312 GLN A N 1
ATOM 2461 C CA . GLN A 1 312 ? 2.049 54.174 28.299 1.00 5.78 312 GLN A CA 1
ATOM 2462 C C . GLN A 1 312 ? 1.890 52.743 27.757 1.00 5.62 312 GLN A C 1
ATOM 2463 O O . GLN A 1 312 ? 1.696 51.814 28.558 1.00 6.05 312 GLN A O 1
ATOM 2469 N N . ALA A 1 313 ? 1.927 52.562 26.418 1.00 5.61 313 ALA A N 1
ATOM 2470 C CA . ALA A 1 313 ? 1.618 51.281 25.828 1.00 5.58 313 ALA A CA 1
ATOM 2471 C C . ALA A 1 313 ? 2.452 50.109 26.363 1.00 5.26 313 ALA A C 1
ATOM 2472 O O . ALA A 1 313 ? 1.912 48.989 26.411 1.00 5.64 313 ALA A O 1
ATOM 2474 N N . PRO A 1 314 ? 3.722 50.292 26.726 1.00 5.35 314 PRO A N 1
ATOM 2475 C CA . PRO A 1 314 ? 4.466 49.139 27.257 1.00 5.46 314 PRO A CA 1
ATOM 2476 C C . PRO A 1 314 ? 3.763 48.517 28.501 1.00 5.39 314 PRO A C 1
ATOM 2477 O O . PRO A 1 314 ? 4.004 47.339 28.788 1.00 5.63 314 PRO A O 1
ATOM 2481 N N . ARG A 1 315 ? 2.933 49.278 29.199 1.00 5.40 315 ARG A N 1
ATOM 2482 C CA . ARG A 1 315 ? 2.231 48.723 30.351 1.00 5.77 315 ARG A CA 1
ATOM 2483 C C . ARG A 1 315 ? 1.303 47.576 29.976 1.00 5.63 315 ARG A C 1
ATOM 2484 O O . ARG A 1 315 ? 1.008 46.731 30.832 1.00 6.02 315 ARG A O 1
ATOM 2492 N N . THR A 1 316 ? 0.815 47.516 28.731 1.00 5.28 316 THR A N 1
ATOM 2493 C CA . THR A 1 316 ? -0.009 46.354 28.355 1.00 5.48 316 THR A CA 1
ATOM 2494 C C . THR A 1 316 ? 0.775 45.043 28.458 1.00 5.23 316 THR A C 1
ATOM 2495 O O . THR A 1 316 ? 0.191 43.970 28.575 1.00 5.86 316 THR A O 1
ATOM 2499 N N . LEU A 1 317 ? 2.121 45.143 28.383 1.00 5.41 317 LEU A N 1
ATOM 2500 C CA . LEU A 1 317 ? 2.939 43.957 28.523 1.00 5.55 317 LEU A CA 1
ATOM 2501 C C . LEU A 1 317 ? 2.838 43.317 29.923 1.00 5.73 317 LEU A C 1
ATOM 2502 O O . LEU A 1 317 ? 2.986 42.100 30.035 1.00 6.33 317 LEU A O 1
ATOM 2507 N N . TRP A 1 318 ? 2.681 44.144 30.992 1.00 5.73 318 TRP A N 1
ATOM 2508 C CA . TRP A 1 318 ? 2.889 43.643 32.339 1.00 6.01 318 TRP A CA 1
ATOM 2509 C C . TRP A 1 318 ? 1.863 44.099 33.369 1.00 6.17 318 TRP A C 1
ATOM 2510 O O . TRP A 1 318 ? 1.763 43.434 34.424 1.00 7.24 318 TRP A O 1
ATOM 2521 N N . ASP A 1 319 ? 1.206 45.244 33.182 1.00 6.40 319 ASP A N 1
ATOM 2522 C CA . ASP A 1 319 ? 0.526 45.926 34.286 1.00 6.36 319 ASP A CA 1
ATOM 2523 C C . ASP A 1 319 ? -0.957 45.589 34.238 1.00 6.70 319 ASP A C 1
ATOM 2524 O O . ASP A 1 319 ? -1.673 46.009 33.303 1.00 7.39 319 ASP A O 1
ATOM 2529 N N . PRO A 1 320 ? -1.484 44.836 35.240 1.00 7.52 320 PRO A N 1
ATOM 2530 C CA . PRO A 1 320 ? -2.904 44.492 35.184 1.00 8.76 320 PRO A CA 1
ATOM 2531 C C . PRO A 1 320 ? -3.828 45.693 35.308 1.00 9.25 320 PRO A C 1
ATOM 2532 O O . PRO A 1 320 ? -5.037 45.556 34.918 1.00 11.95 320 PRO A O 1
ATOM 2536 N N . THR A 1 321 ? -3.343 46.833 35.776 1.00 8.52 321 THR A N 1
ATOM 2537 C CA . THR A 1 321 ? -4.223 47.974 35.928 1.00 10.00 321 THR A CA 1
ATOM 2538 C C . THR A 1 321 ? -4.380 48.793 34.646 1.00 9.60 321 THR A C 1
ATOM 2539 O O . THR A 1 321 ? -5.194 49.733 34.622 1.00 12.23 321 THR A O 1
ATOM 2543 N N . TYR A 1 322 ? -3.595 48.491 33.611 1.00 8.54 322 TYR A N 1
ATOM 2544 C CA . TYR A 1 322 ? -3.593 49.340 32.417 1.00 8.25 322 TYR A CA 1
ATOM 2545 C C . TYR A 1 322 ? -4.418 48.744 31.275 1.00 7.68 322 TYR A C 1
ATOM 2546 O O . TYR A 1 322 ? -4.121 47.647 30.778 1.00 8.96 322 TYR A O 1
ATOM 2555 N N . ILE A 1 323 ? -5.430 49.499 30.813 1.00 8.12 323 ILE A N 1
ATOM 2556 C CA . ILE A 1 323 ? -6.302 49.102 29.703 1.00 8.12 323 ILE A CA 1
ATOM 2557 C C . ILE A 1 323 ? -6.074 50.120 28.571 1.00 7.91 323 ILE A C 1
ATOM 2558 O O . ILE A 1 323 ? -6.539 51.255 28.595 1.00 8.84 323 ILE A O 1
ATOM 2563 N N . GLU A 1 324 ? -5.372 49.674 27.555 1.00 6.97 324 GLU A N 1
ATOM 2564 C CA . GLU A 1 324 ? -5.083 50.489 26.412 1.00 6.64 324 GLU A CA 1
ATOM 2565 C C . GLU A 1 324 ? -6.345 50.733 25.569 1.00 6.64 324 GLU A C 1
ATOM 2566 O O . GLU A 1 324 ? -7.319 50.000 25.659 1.00 7.23 324 GLU A O 1
ATOM 2572 N N . ASP A 1 325 ? -6.250 51.757 24.697 1.00 6.64 325 ASP A N 1
ATOM 2573 C CA . ASP A 1 325 ? -7.303 52.047 23.731 1.00 6.43 325 ASP A CA 1
ATOM 2574 C C . ASP A 1 325 ? -7.012 51.223 22.465 1.00 6.56 325 ASP A C 1
ATOM 2575 O O . ASP A 1 325 ? -6.210 51.647 21.623 1.00 7.30 325 ASP A O 1
ATOM 2580 N N . SER A 1 326 ? -7.598 50.034 22.380 1.00 6.82 326 SER A N 1
ATOM 2581 C CA . SER A 1 326 ? -7.450 49.182 21.201 1.00 6.92 326 SER A CA 1
ATOM 2582 C C . SER A 1 326 ? -8.516 48.111 21.263 1.00 6.58 326 SER A C 1
ATOM 2583 O O . SER A 1 326 ? -9.152 47.894 22.310 1.00 7.04 326 SER A O 1
ATOM 2586 N N . TRP A 1 327 ? -8.671 47.360 20.155 1.00 6.97 327 TRP A N 1
ATOM 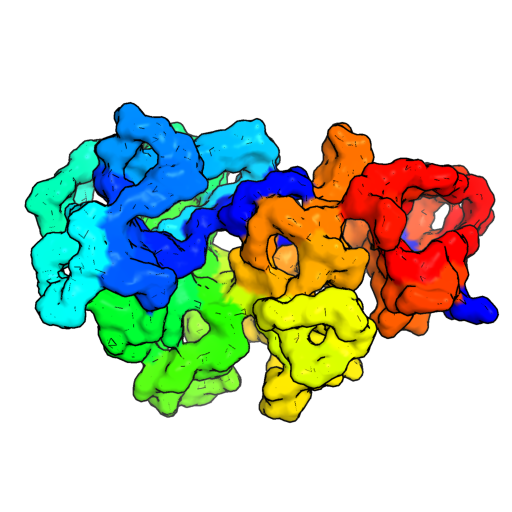2587 C CA . TRP A 1 327 ? -9.612 46.249 20.166 1.00 7.24 327 TRP A CA 1
ATOM 2588 C C . TRP A 1 327 ? -9.212 45.175 21.162 1.00 6.45 327 TRP A C 1
ATOM 2589 O O . TRP A 1 327 ? -10.082 44.462 21.696 1.00 6.97 327 TRP A O 1
ATOM 2600 N N . ILE A 1 328 ? -7.901 45.029 21.406 1.00 6.72 328 ILE A N 1
ATOM 2601 C CA . ILE A 1 328 ? -7.400 44.067 22.388 1.00 6.49 328 ILE A CA 1
ATOM 2602 C C . ILE A 1 328 ? -7.765 44.539 23.792 1.00 6.73 328 ILE A C 1
ATOM 2603 O O . ILE A 1 328 ? -8.292 43.772 24.631 1.00 7.45 328 ILE A O 1
ATOM 2608 N N . GLY A 1 329 ? -7.491 45.816 24.082 1.00 6.95 329 GLY A N 1
ATOM 2609 C CA . GLY A 1 329 ? -7.871 46.372 25.401 1.00 7.48 329 GLY A CA 1
ATOM 2610 C C . GLY A 1 329 ? -9.366 46.289 25.661 1.00 7.17 329 GLY A C 1
ATOM 2611 O O . GLY A 1 329 ? -9.798 46.076 26.806 1.00 8.38 329 GLY A O 1
ATOM 2612 N N . GLN A 1 330 ? -10.174 46.484 24.612 1.00 7.22 330 GLN A N 1
ATOM 2613 C CA . GLN A 1 330 ? -11.630 46.450 24.795 1.00 7.50 330 GLN A CA 1
ATOM 2614 C C . GLN A 1 330 ? -12.167 45.027 24.944 1.00 7.25 330 GLN A C 1
ATOM 2615 O O . GLN A 1 330 ? -12.928 44.735 25.896 1.00 8.34 330 GLN A O 1
ATOM 2621 N N . TRP A 1 331 ? -11.796 44.129 24.010 1.00 6.32 331 TRP A N 1
ATOM 2622 C CA . TRP A 1 331 ? -12.471 42.844 23.877 1.00 6.84 331 TRP A CA 1
ATOM 2623 C C . TRP A 1 331 ? -11.712 41.669 24.463 1.00 7.11 331 TRP A C 1
ATOM 2624 O O . TRP A 1 331 ? -12.299 40.581 24.582 1.00 8.12 331 TRP A O 1
ATOM 2635 N N . LYS A 1 332 ? -10.428 41.863 24.789 1.00 6.90 332 LYS A N 1
ATOM 2636 C CA . LYS A 1 332 ? -9.578 40.736 25.154 1.00 6.80 332 LYS A CA 1
ATOM 2637 C C . LYS A 1 332 ? -8.911 40.937 26.513 1.00 6.59 332 LYS A C 1
ATOM 2638 O O . LYS A 1 332 ? -7.794 40.478 26.759 1.00 6.75 332 LYS A O 1
ATOM 2644 N N . LYS A 1 333 ? -9.640 41.607 27.441 1.00 7.26 333 LYS A N 1
ATOM 2645 C CA . LYS A 1 333 ? -9.108 41.831 28.784 1.00 7.37 333 LYS A CA 1
ATOM 2646 C C . LYS A 1 333 ? -8.701 40.546 29.483 1.00 7.07 333 LYS A C 1
ATOM 2647 O O . LYS A 1 333 ? -7.786 40.564 30.331 1.00 7.70 333 LYS A O 1
ATOM 2653 N N . ASP A 1 334 ? -9.356 39.426 29.180 1.00 7.32 334 ASP A N 1
ATOM 2654 C CA . ASP A 1 334 ? -9.017 38.166 29.802 1.00 8.38 334 ASP A CA 1
ATOM 2655 C C . ASP A 1 334 ? -7.614 37.680 29.476 1.00 7.24 334 ASP A C 1
ATOM 2656 O O . ASP A 1 334 ? -7.111 36.780 30.154 1.00 8.68 334 ASP A O 1
ATOM 2664 N N . PHE A 1 335 ? -6.979 38.281 28.452 1.00 6.73 335 PHE A N 1
ATOM 2665 C CA . PHE A 1 335 ? -5.639 37.862 28.016 1.00 6.51 335 PHE A CA 1
ATOM 2666 C C . PHE A 1 335 ? -4.573 38.920 28.312 1.00 6.42 335 PHE A C 1
ATOM 2667 O O . PHE A 1 335 ? -3.429 38.770 27.867 1.00 6.89 335 PHE A O 1
ATOM 2675 N N . LEU A 1 336 ? -4.957 39.990 29.044 1.00 6.58 336 LEU A N 1
ATOM 2676 C CA . LEU A 1 336 ? -4.033 41.078 29.388 1.00 6.79 336 LEU A CA 1
ATOM 2677 C C . LEU A 1 336 ? -3.798 41.047 30.895 1.00 6.86 336 LEU A C 1
ATOM 2678 O O . LEU A 1 336 ? -4.706 40.704 31.671 1.00 8.11 336 LEU A O 1
ATOM 2683 N N . PRO A 1 337 ? -2.592 41.430 31.354 1.00 6.48 337 PRO A N 1
ATOM 2684 C CA . PRO A 1 337 ? -1.458 41.890 30.554 1.00 6.13 337 PRO A CA 1
ATOM 2685 C C . PRO A 1 337 ? -0.837 40.726 29.794 1.00 5.80 337 PRO A C 1
ATOM 2686 O O . PRO A 1 337 ? -0.896 39.553 30.223 1.00 6.28 337 PRO A O 1
ATOM 2690 N N . ILE A 1 338 ? -0.242 40.996 28.620 1.00 5.64 338 ILE A N 1
ATOM 2691 C CA . ILE A 1 338 ? 0.051 39.896 27.707 1.00 5.45 338 ILE A CA 1
ATOM 2692 C C . ILE A 1 338 ? 1.223 39.038 28.156 1.00 5.69 338 ILE A C 1
ATOM 2693 O O . ILE A 1 338 ? 1.138 37.807 28.011 1.00 5.92 338 ILE A O 1
ATOM 2698 N N . LEU A 1 339 ? 2.324 39.596 28.688 1.00 5.62 339 LEU A N 1
ATOM 2699 C CA . LEU A 1 339 ? 3.433 38.726 29.042 1.00 5.96 339 LEU A CA 1
ATOM 2700 C C . LEU A 1 339 ? 3.045 37.759 30.179 1.00 5.87 339 LEU A C 1
ATOM 2701 O O . LEU A 1 339 ? 3.335 36.563 30.058 1.00 6.21 339 LEU A O 1
ATOM 2706 N N . PRO A 1 340 ? 2.406 38.214 31.255 1.00 6.09 340 PRO A N 1
ATOM 2707 C CA . PRO A 1 340 ? 2.010 37.231 32.294 1.00 6.81 340 PRO A CA 1
ATOM 2708 C C . PRO A 1 340 ? 1.046 36.191 31.758 1.00 6.72 340 PRO A C 1
ATOM 2709 O O . PRO A 1 340 ? 1.088 35.037 32.203 1.00 7.32 340 PRO A O 1
ATOM 2713 N N . ASN A 1 341 ? 0.155 36.563 30.825 1.00 6.20 341 ASN A N 1
ATOM 2714 C CA . ASN A 1 341 ? -0.738 35.551 30.241 1.00 6.29 341 ASN A CA 1
ATOM 2715 C C . ASN A 1 341 ? 0.054 34.492 29.452 1.00 5.99 341 ASN A C 1
ATOM 2716 O O . ASN A 1 341 ? -0.232 33.287 29.562 1.00 6.70 341 ASN A O 1
ATOM 2721 N N . LEU A 1 342 ? 1.023 34.938 28.635 1.00 5.87 342 LEU A N 1
ATOM 2722 C CA . LEU A 1 342 ? 1.838 33.973 27.887 1.00 5.99 342 LEU A CA 1
ATOM 2723 C C . LEU A 1 342 ? 2.636 33.093 28.864 1.00 5.73 342 LEU A C 1
ATOM 2724 O O . LEU A 1 342 ? 2.751 31.869 28.681 1.00 6.52 342 LEU A O 1
ATOM 2729 N N . LEU A 1 343 ? 3.250 33.732 29.877 1.00 6.14 343 LEU A N 1
ATOM 2730 C CA . LEU A 1 343 ? 4.080 32.984 30.824 1.00 6.65 343 LEU A CA 1
ATOM 2731 C C . LEU A 1 343 ? 3.222 31.994 31.666 1.00 6.94 343 LEU A C 1
ATOM 2732 O O . LEU A 1 343 ? 3.690 30.891 31.976 1.00 7.52 343 LEU A O 1
ATOM 2737 N N . ASP A 1 344 ? 2.008 32.408 32.013 1.00 6.91 344 ASP A N 1
ATOM 2738 C CA . ASP A 1 344 ? 1.084 31.519 32.752 1.00 7.93 344 ASP A CA 1
ATOM 2739 C C . ASP A 1 344 ? 0.707 30.326 31.900 1.00 7.21 344 ASP A C 1
ATOM 2740 O O . ASP A 1 344 ? 0.608 29.188 32.377 1.00 7.81 344 ASP A O 1
ATOM 2748 N N . SER A 1 345 ? 0.494 30.542 30.591 1.00 6.80 345 SER A N 1
ATOM 2749 C CA . SER A 1 345 ? 0.244 29.430 29.697 1.00 6.73 345 SER A CA 1
ATOM 2750 C C . SER A 1 345 ? 1.408 28.472 29.620 1.00 6.40 345 SER A C 1
ATOM 2751 O O . SER A 1 345 ? 1.210 27.243 29.631 1.00 7.17 345 SER A O 1
ATOM 2754 N N . ILE A 1 346 ? 2.634 29.007 29.544 1.00 6.51 346 ILE A N 1
ATOM 2755 C CA . ILE A 1 346 ? 3.808 28.161 29.592 1.00 6.37 346 ILE A CA 1
ATOM 2756 C C . ILE A 1 346 ? 3.827 27.312 30.878 1.00 6.87 346 ILE A C 1
ATOM 2757 O O . ILE A 1 346 ? 4.055 26.090 30.840 1.00 7.28 346 ILE A O 1
ATOM 2762 N N . GLU A 1 347 ? 3.574 27.975 32.026 1.00 7.25 347 GLU A N 1
ATOM 2763 C CA . GLU A 1 347 ? 3.623 27.233 33.309 1.00 8.73 347 GLU A CA 1
ATOM 2764 C C . GLU A 1 347 ? 2.587 26.110 33.346 1.00 8.24 347 GLU A C 1
ATOM 2765 O O . GLU A 1 347 ? 2.836 25.060 33.930 1.00 10.56 347 GLU A O 1
ATOM 2771 N N . LYS A 1 348 ? 1.422 26.338 32.731 1.00 8.23 348 LYS A N 1
ATOM 2772 C CA . LYS A 1 348 ? 0.356 25.356 32.787 1.00 9.19 348 LYS A CA 1
ATOM 2773 C C . LYS A 1 348 ? 0.555 24.223 31.790 1.00 9.07 348 LYS A C 1
ATOM 2774 O O . LYS A 1 348 ? 0.205 23.075 32.090 1.00 12.74 348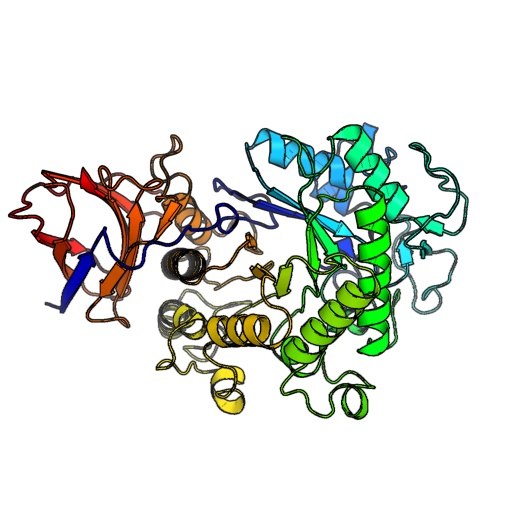 LYS A O 1
ATOM 2780 N N . TYR A 1 349 ? 1.045 24.531 30.578 1.00 7.68 349 TYR A N 1
ATOM 2781 C CA . TYR A 1 349 ? 1.034 23.571 29.486 1.00 7.85 349 TYR A CA 1
ATOM 2782 C C . TYR A 1 349 ? 2.408 23.080 29.028 1.00 8.38 349 TYR A C 1
ATOM 2783 O O . TYR A 1 349 ? 2.494 21.978 28.457 1.00 9.44 349 TYR A O 1
ATOM 2792 N N . TYR A 1 350 ? 3.490 23.846 2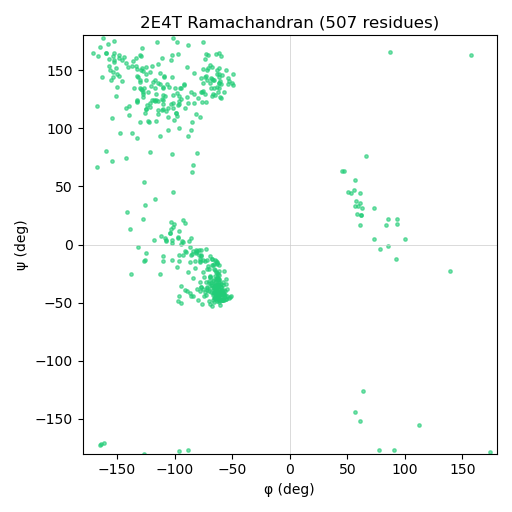9.224 1.00 7.95 350 TYR A N 1
ATOM 2793 C CA . TYR A 1 350 ? 4.799 23.307 28.872 1.00 7.32 350 TYR A CA 1
ATOM 2794 C C . TYR A 1 350 ? 5.873 23.998 29.705 1.00 7.25 350 TYR A C 1
ATOM 2795 O O . TYR A 1 350 ? 6.662 24.859 29.215 1.00 6.90 350 TYR A O 1
ATOM 2804 N N . PRO A 1 351 ? 5.933 23.679 31.005 1.00 7.86 351 PRO A N 1
ATOM 2805 C CA . PRO A 1 351 ? 6.877 24.352 31.897 1.00 8.47 351 PRO A CA 1
ATOM 2806 C C . PRO A 1 351 ? 8.293 24.274 31.364 1.00 7.66 351 PRO A C 1
ATOM 2807 O O . PRO A 1 351 ? 8.717 23.261 30.794 1.00 8.38 351 PRO A O 1
ATOM 2811 N N . GLY A 1 352 ? 9.055 25.362 31.570 1.00 8.26 352 GLY A N 1
ATOM 2812 C CA . GLY A 1 352 ? 10.435 25.355 31.144 1.00 8.73 352 GLY A CA 1
ATOM 2813 C C . GLY A 1 352 ? 10.647 25.916 29.726 1.00 7.45 352 GLY A C 1
ATOM 2814 O O . GLY A 1 352 ? 11.779 26.154 29.315 1.00 8.54 352 GLY A O 1
ATOM 2815 N N . THR A 1 353 ? 9.558 26.091 28.976 1.00 6.38 353 THR A N 1
ATOM 2816 C CA . THR A 1 353 ? 9.639 26.740 27.672 1.00 5.87 353 THR A CA 1
ATOM 2817 C C . THR A 1 353 ? 9.965 28.224 27.876 1.00 5.99 353 THR A C 1
ATOM 2818 O O . THR A 1 353 ? 9.432 28.858 28.793 1.00 7.11 353 THR A O 1
ATOM 2822 N N . LYS A 1 354 ? 10.848 28.743 27.019 1.00 5.28 354 LYS A N 1
ATOM 2823 C CA . LYS A 1 354 ? 11.231 30.132 27.088 1.00 5.20 354 LYS A CA 1
ATOM 2824 C C . LYS A 1 354 ? 10.253 30.987 26.235 1.00 5.13 354 LYS A C 1
ATOM 2825 O O . LYS A 1 354 ? 9.409 30.419 25.513 1.00 5.38 354 LYS A O 1
ATOM 2832 N N . LEU A 1 355 ? 10.365 32.308 26.338 1.00 5.40 355 LEU A N 1
ATOM 2833 C CA . LEU A 1 355 ? 9.468 33.216 25.613 1.00 5.30 355 LEU A CA 1
ATOM 2834 C C . LEU A 1 355 ? 10.305 34.222 24.815 1.00 4.82 355 LEU A C 1
ATOM 2835 O O . LEU A 1 355 ? 11.229 34.841 25.383 1.00 5.44 355 LEU A O 1
ATOM 2840 N N . ALA A 1 356 ? 9.971 34.397 23.528 1.00 4.82 356 ALA A N 1
ATOM 2841 C CA . ALA A 1 356 ? 10.669 35.387 22.716 1.00 4.71 356 ALA A CA 1
ATOM 2842 C C . ALA A 1 356 ? 9.651 36.243 21.970 1.00 4.75 356 ALA A C 1
ATOM 2843 O O . ALA A 1 356 ? 8.619 35.752 21.503 1.00 5.41 356 ALA A O 1
ATOM 2845 N N . ILE A 1 357 ? 10.007 37.529 21.827 1.00 4.59 357 ILE A N 1
ATOM 2846 C CA . ILE A 1 357 ? 9.220 38.503 21.053 1.00 4.43 357 ILE A CA 1
ATOM 2847 C C . ILE A 1 357 ? 10.096 38.847 19.850 1.00 4.42 357 ILE A C 1
ATOM 2848 O O . ILE A 1 357 ? 10.985 39.692 19.931 1.00 4.97 357 ILE A O 1
ATOM 2853 N N . THR A 1 358 ? 9.873 38.114 18.728 1.00 4.58 358 THR A N 1
ATOM 2854 C CA . THR A 1 358 ? 10.833 38.150 17.635 1.00 4.98 358 THR A CA 1
ATOM 2855 C C . THR A 1 358 ? 10.554 39.250 16.582 1.00 4.70 358 THR A C 1
ATOM 2856 O O . THR A 1 358 ? 11.409 39.471 15.708 1.00 4.76 358 THR A O 1
ATOM 2860 N N . GLU A 1 359 ? 9.424 39.944 16.701 1.00 4.77 359 GLU A N 1
ATOM 2861 C CA . GLU A 1 359 ? 9.221 41.199 16.002 1.00 4.55 359 GLU A CA 1
ATOM 2862 C C . GLU A 1 359 ? 8.376 42.066 16.930 1.00 4.64 359 GLU A C 1
ATOM 2863 O O . GLU A 1 359 ? 7.412 41.570 17.552 1.00 4.95 359 GLU A O 1
ATOM 2869 N N . TYR A 1 360 ? 8.680 43.358 16.985 1.00 4.88 360 TYR A N 1
ATOM 2870 C CA . TYR A 1 360 ? 7.878 44.341 17.668 1.00 4.85 360 TYR A CA 1
ATOM 2871 C C . TYR A 1 360 ? 8.395 45.712 17.192 1.00 5.01 360 TYR A C 1
ATOM 2872 O O . TYR A 1 360 ? 9.532 45.842 16.686 1.00 5.43 360 TYR A O 1
ATOM 2881 N N . ASP A 1 361 ? 7.563 46.744 17.399 1.00 5.14 361 ASP A N 1
ATOM 2882 C CA . ASP A 1 361 ? 7.916 48.145 17.087 1.00 4.99 361 ASP A CA 1
ATOM 2883 C C . ASP A 1 361 ? 6.855 48.989 17.741 1.00 5.16 361 ASP A C 1
ATOM 2884 O O . ASP A 1 361 ? 5.676 48.866 17.406 1.00 6.11 361 ASP A O 1
ATOM 2889 N N . TYR A 1 362 ? 7.281 49.864 18.690 1.00 5.43 362 TYR A N 1
ATOM 2890 C CA . TYR A 1 362 ? 6.364 50.770 19.366 1.00 5.16 362 TYR A CA 1
ATOM 2891 C C . TYR A 1 362 ? 6.170 52.098 18.610 1.00 5.37 362 TYR A C 1
ATOM 2892 O O . TYR A 1 362 ? 5.412 52.963 19.087 1.00 6.36 362 TYR A O 1
ATOM 2901 N N . GLY A 1 363 ? 6.793 52.207 17.446 1.00 6.02 363 GLY A N 1
ATOM 2902 C CA . GLY A 1 363 ? 6.611 53.406 16.644 1.00 6.18 363 GLY A CA 1
ATOM 2903 C C . GLY A 1 363 ? 7.421 54.569 17.171 1.00 5.65 363 GLY A C 1
ATOM 2904 O O . GLY A 1 363 ? 8.202 54.488 18.121 1.00 6.14 363 GLY A O 1
ATOM 2905 N N . GLY A 1 364 ? 7.227 55.732 16.492 1.00 6.35 364 GLY A N 1
ATOM 2906 C CA . GLY A 1 364 ? 7.910 56.920 16.939 1.00 6.32 364 GLY A CA 1
ATOM 2907 C C . GLY A 1 364 ? 9.425 56.773 17.011 1.00 6.05 364 GLY A C 1
ATOM 2908 O O . GLY A 1 364 ? 10.066 57.383 17.847 1.00 5.92 364 GLY A O 1
ATOM 2909 N N . GLY A 1 365 ? 10.008 55.978 16.100 1.00 6.72 365 GLY A N 1
ATOM 2910 C CA . GLY A 1 365 ? 11.406 55.548 16.323 1.00 7.36 365 GLY A CA 1
ATOM 2911 C C . GLY A 1 365 ? 12.413 56.666 16.161 1.00 6.86 365 GLY A C 1
ATOM 2912 O O . GLY A 1 365 ? 13.551 56.547 16.631 1.00 7.11 365 GLY A O 1
ATOM 2913 N N . ASN A 1 366 ? 12.000 57.752 15.494 1.00 7.50 366 ASN A N 1
ATOM 2914 C CA . ASN A 1 366 ? 12.797 58.967 15.334 1.00 7.77 366 ASN A CA 1
ATOM 2915 C C . ASN A 1 366 ? 12.323 60.094 16.268 1.00 7.66 366 ASN A C 1
ATOM 2916 O O . ASN A 1 366 ? 12.684 61.266 16.081 1.00 8.75 366 ASN A O 1
ATOM 2921 N N . HIS A 1 367 ? 11.589 59.721 17.329 1.00 6.81 367 HIS A N 1
ATOM 2922 C CA . HIS A 1 367 ? 11.039 60.670 18.289 1.00 7.11 367 HIS A CA 1
ATOM 2923 C C . HIS A 1 367 ? 11.435 60.229 19.694 1.00 5.97 367 HIS A C 1
ATOM 2924 O O . HIS A 1 367 ? 11.536 59.019 19.988 1.00 5.82 367 HIS A O 1
ATOM 2931 N N . ILE A 1 368 ? 11.551 61.193 20.613 1.00 5.97 368 ILE A N 1
ATOM 2932 C CA . ILE A 1 368 ? 11.933 60.856 21.983 1.00 5.35 368 ILE A CA 1
ATOM 2933 C C . ILE A 1 368 ? 10.989 59.784 22.558 1.00 5.67 368 ILE A C 1
ATOM 2934 O O . ILE A 1 368 ? 11.477 58.898 23.314 1.00 5.62 368 ILE A O 1
ATOM 2939 N N . THR A 1 369 ? 9.698 59.827 22.260 1.00 5.80 369 THR A N 1
ATOM 2940 C CA . THR A 1 369 ? 8.792 58.843 22.866 1.00 5.37 369 THR A CA 1
ATOM 2941 C C . THR A 1 369 ? 9.038 57.426 22.332 1.00 5.19 369 THR A C 1
ATOM 2942 O O . THR A 1 369 ? 8.759 56.450 23.066 1.00 5.53 369 THR A O 1
ATOM 2946 N N . GLY A 1 370 ? 9.532 57.278 21.103 1.00 5.35 370 GLY A N 1
ATOM 2947 C CA . GLY A 1 370 ? 9.922 55.959 20.649 1.00 5.88 370 GLY A CA 1
ATOM 2948 C C . GLY A 1 370 ? 11.130 55.444 21.391 1.00 5.03 370 GLY A C 1
ATOM 2949 O O . GLY A 1 370 ? 11.264 54.228 21.642 1.00 5.80 370 GLY A O 1
ATOM 2950 N N . GLY A 1 371 ? 12.054 56.335 21.781 1.00 5.29 371 GLY A N 1
ATOM 2951 C CA . GLY A 1 371 ? 13.222 55.923 22.564 1.00 5.28 371 GLY A CA 1
ATOM 2952 C C . GLY A 1 371 ? 12.872 55.568 23.999 1.00 5.17 371 GLY A C 1
ATOM 2953 O O . GLY A 1 371 ? 13.387 54.571 24.547 1.00 5.17 371 GLY A O 1
ATOM 2954 N N . ILE A 1 372 ? 12.030 56.376 24.635 1.00 4.94 372 ILE A N 1
ATOM 2955 C CA . ILE A 1 372 ? 11.604 56.074 25.988 1.00 4.72 372 ILE A CA 1
ATOM 2956 C C . ILE A 1 372 ? 10.783 54.783 26.004 1.00 4.84 372 ILE A C 1
ATOM 2957 O O . ILE A 1 372 ? 11.015 53.908 26.860 1.00 5.36 372 ILE A O 1
ATOM 2962 N N . ALA A 1 373 ? 9.838 54.637 25.079 1.00 4.79 373 ALA A N 1
ATOM 2963 C CA . ALA A 1 373 ? 9.063 53.393 25.037 1.00 5.08 373 ALA A CA 1
ATOM 2964 C C . ALA A 1 373 ? 9.984 52.196 24.810 1.00 4.70 373 ALA A C 1
ATOM 2965 O O . ALA A 1 373 ? 9.803 51.143 25.445 1.00 4.89 373 ALA A O 1
ATOM 2967 N N . GLN A 1 374 ? 10.964 52.330 23.887 1.00 4.91 374 GLN A N 1
ATOM 2968 C CA . GLN A 1 374 ? 11.889 51.221 23.645 1.00 4.75 374 GLN A CA 1
ATOM 2969 C C . GLN A 1 374 ? 12.637 50.847 24.928 1.00 4.49 374 GLN A C 1
ATOM 2970 O O . GLN A 1 374 ? 12.780 49.663 25.277 1.00 4.97 374 GLN A O 1
ATOM 2976 N N . ALA A 1 375 ? 13.179 51.870 25.641 1.00 4.81 375 ALA A N 1
ATOM 2977 C CA . ALA A 1 375 ? 13.904 51.571 26.880 1.00 4.74 375 ALA A CA 1
ATOM 2978 C C . ALA A 1 375 ? 12.977 50.915 27.896 1.00 4.75 375 ALA A C 1
ATOM 2979 O O . ALA A 1 375 ? 13.396 50.037 28.686 1.00 5.18 375 ALA A O 1
ATOM 2981 N N . ASP A 1 376 ? 11.701 51.345 27.935 1.00 4.70 376 ASP A N 1
ATOM 2982 C CA . ASP A 1 376 ? 10.752 50.775 28.894 1.00 4.64 376 ASP A CA 1
ATOM 2983 C C . ASP A 1 376 ? 10.527 49.291 28.547 1.00 4.82 376 ASP A C 1
ATOM 2984 O O . ASP A 1 376 ? 10.573 48.400 29.438 1.00 4.87 376 ASP A O 1
ATOM 2991 N N . VAL A 1 377 ? 10.243 49.003 27.260 1.00 4.77 377 VAL A N 1
ATOM 2992 C CA . VAL A 1 377 ? 10.025 47.639 26.795 1.00 4.35 377 VAL A CA 1
ATOM 2993 C C . VAL A 1 377 ? 11.210 46.751 27.146 1.00 4.53 377 VAL A C 1
ATOM 2994 O O . VAL A 1 377 ? 11.031 45.596 27.600 1.00 4.70 377 VAL A O 1
ATOM 2998 N N . LEU A 1 378 ? 12.440 47.228 26.884 1.00 4.43 378 LEU A N 1
ATOM 2999 C CA . LEU A 1 378 ? 13.605 46.388 27.202 1.00 4.77 378 LEU A CA 1
ATOM 3000 C C . LEU A 1 378 ? 13.713 46.123 28.725 1.00 4.51 378 LEU A C 1
ATOM 3001 O O . LEU A 1 378 ? 14.125 45.024 29.145 1.00 4.84 378 LEU A O 1
ATOM 3006 N N . GLY A 1 379 ? 13.369 47.141 29.535 1.00 4.88 379 GLY A N 1
ATOM 3007 C CA . GLY A 1 379 ? 13.357 46.940 30.987 1.00 4.85 379 GLY A CA 1
ATOM 3008 C C . GLY A 1 379 ? 12.340 45.850 31.376 1.00 5.01 379 GLY A C 1
ATOM 3009 O O . GLY A 1 379 ? 12.636 44.974 32.223 1.00 5.03 379 GLY A O 1
ATOM 3010 N N . ILE A 1 380 ? 11.149 45.918 30.774 1.00 4.85 380 ILE A N 1
ATOM 3011 C CA . ILE A 1 380 ? 10.098 44.946 31.026 1.00 4.93 380 ILE A CA 1
ATOM 3012 C C . ILE A 1 380 ? 10.531 43.546 30.579 1.00 5.05 380 ILE A C 1
ATOM 3013 O O . ILE A 1 380 ? 10.324 42.557 31.313 1.00 5.38 380 ILE A O 1
ATOM 3018 N N . PHE A 1 381 ? 11.059 43.431 29.375 1.00 5.05 381 PHE A N 1
ATOM 3019 C CA . PHE A 1 381 ? 11.510 42.124 28.899 1.00 5.18 381 PHE A CA 1
ATOM 3020 C C . PHE A 1 381 ? 12.483 41.513 29.895 1.00 5.21 381 PHE A C 1
ATOM 3021 O O . PHE A 1 381 ? 12.438 40.301 30.193 1.00 6.14 381 PHE A O 1
ATOM 3029 N N . GLY A 1 382 ? 13.415 42.335 30.389 1.00 5.67 382 GLY A N 1
ATOM 3030 C CA . GLY A 1 382 ? 14.416 41.789 31.317 1.00 6.16 382 GLY A CA 1
ATOM 3031 C C . GLY A 1 382 ? 13.799 41.365 32.623 1.00 7.22 382 GLY A C 1
ATOM 3032 O O . GLY A 1 382 ? 14.043 40.189 33.009 1.00 9.68 382 GLY A O 1
ATOM 3033 N N . LYS A 1 383 ? 12.966 42.241 33.200 1.00 6.35 383 LYS A N 1
ATOM 3034 C CA . LYS A 1 383 ? 12.384 42.052 34.534 1.00 7.31 383 LYS A CA 1
ATOM 3035 C C . LYS A 1 383 ? 11.445 40.869 34.559 1.00 7.07 383 LYS A C 1
ATOM 3036 O O . LYS A 1 383 ? 11.376 40.135 35.558 1.00 8.99 383 LYS A O 1
ATOM 3042 N N . TYR A 1 384 ? 10.648 40.680 33.480 1.00 6.66 384 TYR A N 1
ATOM 3043 C CA . TYR A 1 384 ? 9.601 39.678 33.463 1.00 7.15 384 TYR A CA 1
ATOM 3044 C C . TYR A 1 384 ? 10.067 38.379 32.847 1.00 7.75 384 TYR A C 1
ATO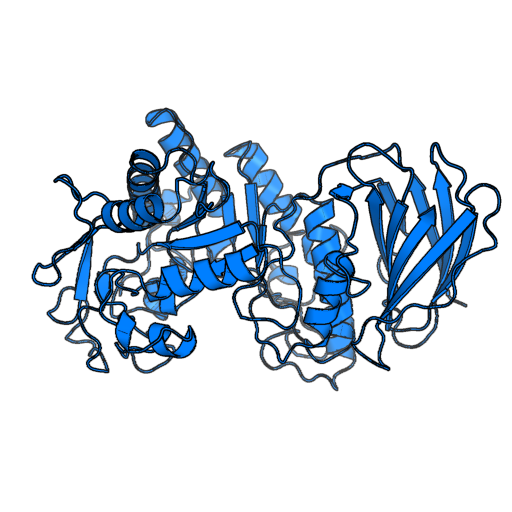M 3045 O O . TYR A 1 384 ? 9.270 37.427 32.792 1.00 10.87 384 TYR A O 1
ATOM 3054 N N . GLY A 1 385 ? 11.310 38.271 32.411 1.00 7.23 385 GLY A N 1
ATOM 3055 C CA . GLY A 1 385 ? 11.849 36.977 32.036 1.00 7.88 385 GLY A CA 1
ATOM 3056 C C . GLY A 1 385 ? 11.745 36.593 30.589 1.00 7.39 385 GLY A C 1
ATOM 3057 O O . GLY A 1 385 ? 11.886 35.384 30.278 1.00 9.25 385 GLY A O 1
ATOM 3058 N N . VAL A 1 386 ? 11.593 37.557 29.675 1.00 5.74 386 VAL A N 1
ATOM 3059 C CA . VAL A 1 386 ? 11.687 37.225 28.261 1.00 5.03 386 VAL A CA 1
ATOM 3060 C C . VAL A 1 386 ? 13.104 36.774 27.943 1.00 4.65 386 VAL A C 1
ATOM 3061 O O . VAL A 1 386 ? 14.082 37.297 28.472 1.00 5.53 386 VAL A O 1
ATOM 3065 N N . TYR A 1 387 ? 13.208 35.749 27.068 1.00 4.92 387 TYR A N 1
ATOM 3066 C CA . TYR A 1 387 ? 14.494 35.152 26.731 1.00 4.78 387 TYR A CA 1
ATOM 3067 C C . TYR A 1 387 ? 15.230 35.851 25.580 1.00 4.83 387 TYR A C 1
ATOM 3068 O O . TYR A 1 387 ? 16.460 36.018 25.603 1.00 5.22 387 TYR A O 1
ATOM 3077 N N . LEU A 1 388 ? 14.489 36.226 24.541 1.00 4.88 388 LEU A N 1
ATOM 3078 C CA . LEU A 1 388 ? 15.102 36.805 23.345 1.00 4.69 388 LEU A CA 1
ATOM 3079 C C . LEU A 1 388 ? 14.076 37.782 22.788 1.00 4.55 388 LEU A C 1
ATOM 3080 O O . LEU A 1 388 ? 12.867 37.520 22.822 1.00 4.94 388 LEU A O 1
ATOM 3085 N N . ALA A 1 389 ? 14.570 38.907 22.223 1.00 4.52 389 ALA A N 1
ATOM 3086 C CA . ALA A 1 389 ? 13.664 39.821 21.526 1.00 4.51 389 ALA A CA 1
ATOM 3087 C C . ALA A 1 389 ? 14.474 40.488 20.431 1.00 4.40 389 ALA A C 1
ATOM 3088 O O . ALA A 1 389 ? 15.658 40.774 20.584 1.00 4.86 389 ALA A O 1
ATOM 3090 N N . THR A 1 390 ? 13.758 40.757 19.322 1.00 4.88 390 THR A N 1
ATOM 3091 C CA . THR A 1 390 ? 14.381 41.369 18.154 1.00 4.33 390 THR A CA 1
ATOM 3092 C C . THR A 1 390 ? 13.431 42.416 17.553 1.00 4.59 390 THR A C 1
ATOM 3093 O O . THR A 1 390 ? 12.371 42.072 17.010 1.00 5.02 390 THR A O 1
ATOM 3097 N N . PHE A 1 391 ? 13.836 43.684 17.673 1.00 4.85 391 PHE A N 1
ATOM 3098 C CA . PHE A 1 391 ? 13.084 44.796 17.095 1.00 4.87 391 PHE A CA 1
ATOM 3099 C C . PHE A 1 391 ? 13.002 44.634 15.573 1.00 4.61 391 PHE A C 1
ATOM 3100 O O . PHE A 1 391 ? 13.981 44.187 14.929 1.00 5.06 391 PHE A O 1
ATOM 3108 N N . TRP A 1 392 ? 11.873 45.020 14.969 1.00 5.15 392 TRP A N 1
ATOM 3109 C CA . TRP A 1 392 ? 11.731 45.066 13.530 1.00 5.26 392 TRP A CA 1
ATOM 3110 C C . TRP A 1 392 ? 11.624 46.525 13.088 1.00 5.15 392 TRP A C 1
ATOM 3111 O O . TRP A 1 392 ? 10.672 47.208 13.479 1.00 6.13 392 TRP A O 1
ATOM 3122 N N . GLY A 1 393 ? 12.620 46.958 12.318 1.00 5.48 393 GLY A N 1
ATOM 3123 C CA . GLY A 1 393 ? 12.662 48.327 11.832 1.00 6.03 393 GLY A CA 1
ATOM 3124 C C . GLY A 1 393 ? 14.080 48.692 11.490 1.00 5.31 393 GLY A C 1
ATOM 3125 O O . GLY A 1 393 ? 15.036 48.040 11.908 1.00 6.17 393 GLY A O 1
ATOM 3126 N N . ASP A 1 394 ? 14.232 49.770 10.713 1.00 6.46 394 ASP A N 1
ATOM 3127 C CA . ASP A 1 394 ? 15.531 50.096 10.127 1.00 6.18 394 ASP A CA 1
ATOM 3128 C C . ASP A 1 394 ? 16.331 51.126 10.944 1.00 5.65 394 ASP A C 1
ATOM 3129 O O . ASP A 1 394 ? 15.912 51.600 12.015 1.00 5.79 394 ASP A O 1
ATOM 3134 N N . ALA A 1 395 ? 17.504 51.470 10.397 1.00 6.16 395 ALA A N 1
ATOM 3135 C CA . ALA A 1 395 ? 18.473 52.295 11.086 1.00 5.61 395 ALA A CA 1
ATOM 3136 C C . ALA A 1 395 ? 18.058 53.757 11.182 1.00 5.61 395 ALA A C 1
ATOM 3137 O O . ALA A 1 395 ? 18.748 54.574 11.823 1.00 6.21 395 ALA A O 1
ATOM 3139 N N . SER A 1 396 ? 16.919 54.133 10.565 1.00 5.75 396 SER A N 1
ATOM 3140 C CA . SER A 1 396 ? 16.413 55.489 10.713 1.00 6.02 396 SER A CA 1
ATOM 3141 C C . SER A 1 396 ? 15.720 55.715 12.060 1.00 6.21 396 SER A C 1
ATOM 3142 O O . SER A 1 396 ? 15.362 56.846 12.400 1.00 7.07 396 SER A O 1
ATOM 3145 N N . ASN A 1 397 ? 15.504 54.637 12.824 1.00 5.86 397 ASN A N 1
ATOM 3146 C CA . ASN A 1 397 ? 14.863 54.726 14.139 1.00 5.89 397 ASN A CA 1
ATOM 3147 C C . ASN A 1 397 ? 15.898 55.092 15.202 1.00 5.76 397 ASN A C 1
ATOM 3148 O O . ASN A 1 397 ? 16.288 54.251 16.049 1.00 5.76 397 ASN A O 1
ATOM 3153 N N . ASN A 1 398 ? 16.392 56.324 15.118 1.00 5.45 398 ASN A N 1
ATOM 3154 C CA . ASN A 1 398 ? 17.546 56.727 15.950 1.00 5.65 398 ASN A CA 1
ATOM 3155 C C . ASN A 1 398 ? 17.238 56.704 17.448 1.00 5.13 398 ASN A C 1
ATOM 3156 O O . ASN A 1 398 ? 18.119 56.396 18.247 1.00 5.76 398 ASN A O 1
ATOM 3161 N N . TYR A 1 399 ? 16.015 57.117 17.836 1.00 5.40 399 TYR A N 1
ATOM 3162 C CA . TYR A 1 399 ? 15.653 57.038 19.249 1.00 5.43 399 TYR A CA 1
ATOM 3163 C C . TYR A 1 399 ? 15.438 55.596 19.701 1.00 5.33 399 TYR A C 1
ATOM 3164 O O . TYR A 1 399 ? 15.825 55.247 20.833 1.00 5.37 399 TYR A O 1
ATOM 3173 N N . THR A 1 400 ? 14.858 54.722 18.848 1.00 5.45 400 THR A N 1
ATOM 3174 C CA . THR A 1 400 ? 14.786 53.318 19.236 1.00 5.32 400 THR A CA 1
ATOM 3175 C C . THR A 1 400 ? 16.198 52.791 19.490 1.00 5.19 400 THR A C 1
ATOM 3176 O O . THR A 1 400 ? 16.464 52.028 20.455 1.00 5.54 400 THR A O 1
ATOM 3180 N N . GLU A 1 401 ? 17.134 53.146 18.598 1.00 5.29 401 GLU A N 1
ATOM 3181 C CA . GLU A 1 401 ? 18.511 52.695 18.726 1.00 5.30 401 GLU A CA 1
ATOM 3182 C C . GLU A 1 401 ? 19.150 53.193 20.012 1.00 5.00 401 GLU A C 1
ATOM 3183 O O . GLU A 1 401 ? 19.890 52.457 20.686 1.00 5.52 401 GLU A O 1
ATOM 3189 N N . ALA A 1 402 ? 18.887 54.466 20.385 1.00 5.22 402 ALA A N 1
ATOM 3190 C CA . ALA A 1 402 ? 19.382 54.996 21.657 1.00 5.33 402 ALA A CA 1
ATOM 3191 C C . ALA A 1 402 ? 18.803 54.158 22.818 1.00 5.29 402 ALA A C 1
ATOM 3192 O O . ALA A 1 402 ? 19.494 53.907 23.813 1.00 5.55 402 ALA A O 1
ATOM 3194 N N . GLY A 1 403 ? 17.516 53.789 22.729 1.00 5.26 403 GLY A N 1
ATOM 3195 C CA . GLY A 1 403 ? 16.898 52.979 23.775 1.00 5.63 403 GLY A CA 1
ATOM 3196 C C . GLY A 1 403 ? 17.617 51.641 23.968 1.00 5.41 403 GLY A C 1
ATOM 3197 O O . GLY A 1 403 ? 17.793 51.169 25.111 1.00 6.46 403 GLY A O 1
ATOM 3198 N N . ILE A 1 404 ? 18.043 51.035 22.845 1.00 5.07 404 ILE A N 1
ATOM 3199 C CA . ILE A 1 404 ? 18.822 49.791 22.920 1.00 4.85 404 ILE A CA 1
ATOM 3200 C C . ILE A 1 404 ? 20.210 50.067 23.540 1.00 4.88 404 ILE A C 1
ATOM 3201 O O . ILE A 1 404 ? 20.631 49.378 24.481 1.00 5.18 404 ILE A O 1
ATOM 3206 N N . ASN A 1 405 ? 20.948 51.055 22.981 1.00 4.98 405 ASN A N 1
ATOM 3207 C CA . ASN A 1 405 ? 22.301 51.323 23.491 1.00 4.94 405 ASN A CA 1
ATOM 3208 C C . ASN A 1 405 ? 22.297 51.740 24.950 1.00 4.96 405 ASN A C 1
ATOM 3209 O O . ASN A 1 405 ? 23.312 51.548 25.646 1.00 5.52 405 ASN A O 1
ATOM 3214 N N . LEU A 1 406 ? 21.211 52.320 25.455 1.00 4.98 406 LEU A N 1
ATOM 3215 C CA . LEU A 1 406 ? 21.162 52.687 26.877 1.00 5.12 406 LEU A CA 1
ATOM 3216 C C . LEU A 1 406 ? 21.403 51.420 27.741 1.00 5.17 406 LEU A C 1
ATOM 3217 O O . LEU A 1 406 ? 21.956 51.530 28.855 1.00 5.87 406 LEU A O 1
ATOM 3222 N N . TYR A 1 407 ? 20.957 50.258 27.240 1.00 5.18 407 TYR A N 1
ATOM 3223 C CA . TYR A 1 407 ? 21.206 48.996 27.910 1.00 5.10 407 TYR A CA 1
ATOM 3224 C C . TYR A 1 407 ? 22.499 48.329 27.479 1.00 5.10 407 TYR A C 1
ATOM 3225 O O . TYR A 1 407 ? 23.184 47.722 28.318 1.00 6.75 407 TYR A O 1
ATOM 3234 N N . THR A 1 408 ? 22.843 48.356 26.199 1.00 5.38 408 THR A N 1
ATOM 3235 C CA . THR A 1 408 ? 23.907 47.502 25.696 1.00 5.34 408 THR A CA 1
ATOM 3236 C C . THR A 1 408 ? 25.251 48.181 25.569 1.00 5.49 408 THR A C 1
ATOM 3237 O O . THR A 1 408 ? 26.275 47.469 25.429 1.00 6.59 408 THR A O 1
ATOM 3241 N N . ASN A 1 409 ? 25.288 49.512 25.527 1.00 5.58 409 ASN A N 1
ATOM 3242 C CA . ASN A 1 409 ? 26.551 50.202 25.211 1.00 5.95 409 ASN A CA 1
ATOM 3243 C C . ASN A 1 409 ? 26.328 51.678 25.546 1.00 6.47 409 ASN A C 1
ATOM 3244 O O . ASN A 1 409 ? 26.304 52.565 24.658 1.00 7.46 409 ASN A O 1
ATOM 3249 N N . TYR A 1 410 ? 26.148 51.973 26.830 1.00 6.04 410 TYR A N 1
ATOM 3250 C CA . TYR A 1 410 ? 25.722 53.316 27.173 1.00 6.80 410 TYR A CA 1
ATOM 3251 C C . TYR A 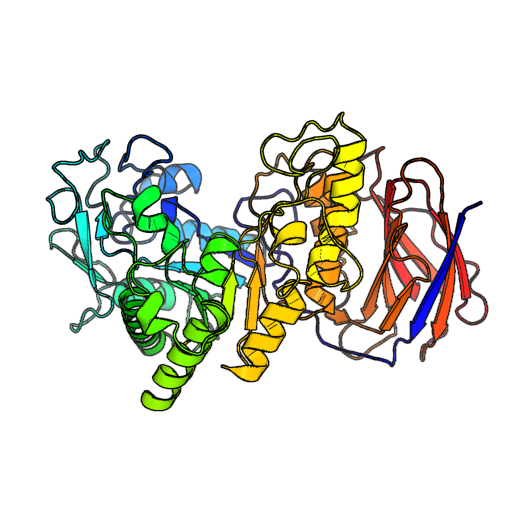1 410 ? 26.825 54.368 27.072 1.00 7.03 410 TYR A C 1
ATOM 3252 O O . TYR A 1 410 ? 26.519 55.561 26.955 1.00 8.00 410 TYR A O 1
ATOM 3261 N N . ASP A 1 411 ? 28.093 53.919 27.184 1.00 7.19 411 ASP A N 1
ATOM 3262 C CA . ASP A 1 411 ? 29.230 54.803 27.224 1.00 8.29 411 ASP A CA 1
ATOM 3263 C C . ASP A 1 411 ? 30.042 54.774 25.934 1.00 9.12 411 ASP A C 1
ATOM 3264 O O . ASP A 1 411 ? 31.086 55.434 25.855 1.00 10.83 411 ASP A O 1
ATOM 3269 N N . GLY A 1 412 ? 29.609 54.022 24.915 1.00 8.78 412 GLY A N 1
ATOM 3270 C CA . GLY A 1 412 ? 30.327 53.925 23.664 1.00 9.93 412 GLY A CA 1
ATOM 3271 C C . GLY A 1 412 ? 31.527 52.988 23.723 1.00 9.81 412 GLY A C 1
ATOM 3272 O O . GLY A 1 412 ? 32.210 52.787 22.693 1.00 13.73 412 GLY A O 1
ATOM 3273 N N . LYS A 1 413 ? 31.838 52.423 24.898 1.00 8.03 413 LYS A N 1
ATOM 3274 C CA . LYS A 1 413 ? 32.978 51.505 25.033 1.00 8.47 413 LYS A CA 1
ATOM 3275 C C . LYS A 1 413 ? 32.573 50.193 25.670 1.00 7.81 413 LYS A C 1
ATOM 3276 O O . LYS A 1 413 ? 33.406 49.448 26.183 1.00 9.25 413 LYS A O 1
ATOM 3282 N N . GLY A 1 414 ? 31.272 49.874 25.584 1.00 7.71 414 GLY A N 1
ATOM 3283 C CA . GLY A 1 414 ? 30.774 48.582 25.965 1.00 9.07 414 GLY A CA 1
ATOM 3284 C C . GLY A 1 414 ? 30.146 48.541 27.348 1.00 8.00 414 GLY A C 1
ATOM 3285 O O . GLY A 1 414 ? 29.722 47.437 27.762 1.00 9.57 414 GLY A O 1
ATOM 3286 N N . GLY A 1 415 ? 30.023 49.668 28.035 1.00 7.52 415 GLY A N 1
ATOM 3287 C CA . GLY A 1 415 ? 29.318 49.653 29.314 1.00 7.67 415 GLY A CA 1
ATOM 3288 C C . GLY A 1 415 ? 27.897 49.186 29.092 1.00 6.64 415 GLY A C 1
ATOM 3289 O O . GLY A 1 415 ? 27.219 49.635 28.149 1.00 6.77 415 GLY A O 1
ATOM 3290 N N . LYS A 1 416 ? 27.390 48.337 29.993 1.00 7.14 416 LYS A N 1
ATOM 3291 C CA . LYS A 1 416 ? 26.065 47.742 29.789 1.00 6.76 416 LYS A CA 1
ATOM 3292 C C . LYS A 1 416 ? 25.316 47.627 31.105 1.00 5.73 416 LYS A C 1
ATOM 3293 O O . LYS A 1 416 ? 25.898 47.605 32.202 1.00 6.87 416 LYS A O 1
ATOM 3300 N N . PHE A 1 417 ? 23.994 47.580 30.986 1.00 5.73 417 PHE A N 1
ATOM 3301 C CA . PHE A 1 417 ? 23.123 47.285 32.117 1.00 5.18 417 PHE A CA 1
ATOM 3302 C C . PHE A 1 417 ? 23.543 45.952 32.735 1.00 5.75 417 PHE A C 1
ATOM 3303 O O . PHE A 1 417 ? 24.102 45.064 32.071 1.00 6.72 417 PHE A O 1
ATOM 3311 N N . GLY A 1 418 ? 23.315 45.811 34.053 1.00 5.85 418 GLY A N 1
ATOM 3312 C CA . GLY A 1 418 ? 23.612 44.546 34.715 1.00 6.04 418 GLY A CA 1
ATOM 3313 C C . GLY A 1 418 ? 22.785 43.406 34.151 1.00 5.45 418 GLY A C 1
ATOM 3314 O O . GLY A 1 418 ? 21.754 43.597 33.477 1.00 6.44 418 GLY A O 1
ATOM 3315 N N . ASP A 1 419 ? 23.234 42.182 34.484 1.00 5.98 419 ASP A N 1
ATOM 3316 C CA . ASP A 1 419 ? 22.592 40.957 34.039 1.00 6.12 419 ASP A CA 1
ATOM 3317 C C . ASP A 1 419 ? 21.731 40.285 35.091 1.00 5.62 419 ASP A C 1
ATOM 3318 O O . ASP A 1 419 ? 21.156 39.221 34.805 1.00 5.99 419 ASP A O 1
ATOM 3323 N N . THR A 1 420 ? 21.604 40.866 36.288 1.00 5.74 420 THR A N 1
ATOM 3324 C CA . THR A 1 420 ? 20.733 40.322 37.326 1.00 5.96 420 THR A CA 1
ATOM 3325 C C . THR A 1 420 ? 19.778 41.436 37.758 1.00 5.52 420 THR A C 1
ATOM 3326 O O . THR A 1 420 ? 20.209 42.465 38.317 1.00 6.49 420 THR A O 1
ATOM 3330 N N . SER A 1 421 ? 18.482 41.243 37.464 1.00 5.89 421 SER A N 1
ATOM 3331 C CA . SER A 1 421 ? 17.460 42.165 37.900 1.00 5.61 421 SER A CA 1
ATOM 3332 C C . SER A 1 421 ? 17.307 42.146 39.412 1.00 5.98 421 SER A C 1
ATOM 3333 O O . SER A 1 421 ? 17.394 41.048 40.022 1.00 6.77 421 SER A O 1
ATOM 3336 N N . VAL A 1 422 ? 17.083 43.311 40.038 1.00 6.11 422 VAL A N 1
ATOM 3337 C CA . VAL A 1 422 ? 16.820 43.393 41.452 1.00 6.32 422 VAL A CA 1
ATOM 3338 C C . VAL A 1 422 ? 15.568 44.240 41.678 1.00 6.85 422 VAL A C 1
ATOM 3339 O O . VAL A 1 422 ? 15.149 45.060 40.797 1.00 7.32 422 VAL A O 1
ATOM 3343 N N . LYS A 1 423 ? 14.989 44.124 42.879 1.00 6.83 423 LYS A N 1
ATOM 3344 C CA . LYS A 1 423 ? 13.747 44.816 43.174 1.00 7.16 423 LYS A CA 1
ATOM 3345 C C . LYS A 1 423 ? 13.911 46.347 43.081 1.00 7.03 423 LYS A C 1
ATOM 3346 O O . LYS A 1 423 ? 14.809 46.931 43.711 1.00 7.61 423 LYS A O 1
ATOM 3352 N N . CYS A 1 424 ? 12.976 46.983 42.349 1.00 7.51 424 CYS A N 1
ATOM 3353 C CA . CYS A 1 424 ? 13.057 48.428 42.118 1.00 7.34 424 CYS A CA 1
ATOM 3354 C C . CYS A 1 424 ? 11.620 48.893 41.856 1.00 7.49 424 CYS A C 1
ATOM 3355 O O . CYS A 1 424 ? 11.045 48.548 40.818 1.00 9.17 424 CYS A O 1
ATOM 3358 N N . GLU A 1 425 ? 11.045 49.620 42.807 1.00 8.86 425 GLU A N 1
ATOM 3359 C CA . GLU A 1 425 ? 9.645 50.019 42.764 1.00 8.99 425 GLU A CA 1
ATOM 3360 C C . GLU A 1 425 ? 9.546 51.524 42.626 1.00 8.83 425 GLU A C 1
ATOM 3361 O O . GLU A 1 425 ? 10.285 52.232 43.293 1.00 11.94 425 GLU A O 1
ATOM 3367 N N . THR A 1 426 ? 8.624 52.001 41.804 1.00 10.37 426 THR A N 1
ATOM 3368 C CA . THR A 1 426 ? 8.306 53.432 41.663 1.00 9.38 426 THR A CA 1
ATOM 3369 C C . THR A 1 426 ? 6.932 53.673 42.281 1.00 9.69 426 THR A C 1
ATOM 3370 O O . THR A 1 426 ? 6.004 52.837 42.087 1.00 10.79 426 THR A O 1
ATOM 3374 N N . SER A 1 427 ? 6.735 54.847 42.927 1.00 8.36 427 SER A N 1
ATOM 3375 C CA . SER A 1 427 ? 5.427 55.223 43.474 1.00 8.73 427 SER A CA 1
ATOM 3376 C C . SER A 1 427 ? 4.487 55.743 42.388 1.00 8.28 427 SER A C 1
ATOM 3377 O O . SER A 1 427 ? 3.317 56.012 42.689 1.00 10.03 427 SER A O 1
ATOM 3380 N N . ASP A 1 428 ? 4.938 55.892 41.143 1.00 8.05 428 ASP A N 1
ATOM 3381 C CA . ASP A 1 428 ? 4.043 56.421 40.090 1.00 7.88 428 ASP A CA 1
ATOM 3382 C C . ASP A 1 428 ? 4.431 55.776 38.762 1.00 7.52 428 ASP A C 1
ATOM 3383 O O . ASP A 1 428 ? 5.343 56.230 38.057 1.00 8.13 428 ASP A O 1
ATOM 3388 N N . ILE A 1 429 ? 3.723 54.705 38.416 1.00 7.73 429 ILE A N 1
ATOM 3389 C CA . ILE A 1 429 ? 4.008 53.937 37.220 1.00 7.82 429 ILE A CA 1
ATOM 3390 C C . ILE A 1 429 ? 3.522 54.592 35.950 1.00 7.82 429 ILE A C 1
ATOM 3391 O O . ILE A 1 429 ? 3.848 54.082 34.855 1.00 8.73 429 ILE A O 1
ATOM 3396 N N . GLU A 1 430 ? 2.730 55.663 36.058 1.00 8.41 430 GLU A N 1
ATOM 3397 C CA . GLU A 1 430 ? 2.269 56.402 34.891 1.00 8.24 430 GLU A CA 1
ATOM 3398 C C . GLU A 1 430 ? 3.312 57.436 34.443 1.00 7.71 430 GLU A C 1
ATOM 3399 O O . GLU A 1 430 ? 3.648 57.528 33.270 1.00 9.32 430 GLU A O 1
ATOM 3405 N N . VAL A 1 431 ? 3.898 58.178 35.398 1.00 7.07 431 VAL A N 1
ATOM 3406 C CA . VAL A 1 431 ? 4.836 59.207 35.034 1.00 7.31 431 VAL A CA 1
ATOM 3407 C C . VAL A 1 431 ? 6.246 58.686 34.874 1.00 6.12 431 VAL A C 1
ATOM 3408 O O . VAL A 1 431 ? 7.094 59.401 34.312 1.00 7.70 431 VAL A O 1
ATOM 3412 N N . SER A 1 432 ? 6.531 57.478 35.362 1.00 6.56 432 SER A N 1
ATOM 3413 C CA . SER A 1 432 ? 7.894 56.983 35.373 1.00 6.49 432 SER A CA 1
ATOM 3414 C C . SER A 1 432 ? 7.958 55.508 35.219 1.00 6.05 432 SER A C 1
ATOM 3415 O O . SER A 1 432 ? 6.976 54.797 35.441 1.00 6.75 432 SER A O 1
ATOM 3418 N N . SER A 1 433 ? 9.162 55.046 34.864 1.00 6.14 433 SER A N 1
ATOM 3419 C CA . SER A 1 433 ? 9.542 53.642 35.023 1.00 6.79 433 SER A CA 1
ATOM 3420 C C . SER A 1 433 ? 10.965 53.618 35.575 1.00 6.96 433 SER A C 1
ATOM 3421 O O . SER A 1 433 ? 11.766 54.527 35.302 1.00 7.53 433 SER A O 1
ATOM 3424 N N . ALA A 1 434 ? 11.285 52.526 36.289 1.00 6.85 434 ALA A N 1
ATOM 3425 C CA . ALA A 1 434 ? 12.628 52.368 36.786 1.00 6.81 434 ALA A CA 1
ATOM 3426 C C . ALA A 1 434 ? 12.929 50.885 36.863 1.00 6.11 434 ALA A C 1
ATOM 3427 O O . ALA A 1 434 ? 12.115 50.100 37.347 1.00 7.55 434 ALA A O 1
ATOM 3429 N N . TYR A 1 435 ? 14.136 50.535 36.389 1.00 5.58 435 TYR A N 1
ATOM 3430 C CA . TYR A 1 435 ? 14.619 49.162 36.423 1.00 5.51 435 TYR A CA 1
ATOM 3431 C C . TYR A 1 435 ? 16.003 49.152 37.020 1.00 5.40 435 TYR A C 1
ATOM 3432 O O . TYR A 1 435 ? 16.820 50.018 36.702 1.00 7.02 435 TYR A O 1
ATOM 3441 N N . ALA A 1 436 ? 16.308 48.150 37.860 1.00 5.65 436 ALA A N 1
ATOM 3442 C CA . ALA A 1 436 ? 17.604 48.103 38.509 1.00 5.84 436 ALA A CA 1
ATOM 3443 C C . ALA A 1 436 ? 18.233 46.705 38.301 1.00 5.51 436 ALA A C 1
ATOM 3444 O O . ALA A 1 436 ? 17.517 45.704 38.187 1.00 6.35 436 ALA A O 1
ATOM 3446 N N . SER A 1 437 ? 19.568 46.717 38.262 1.00 5.55 437 SER A N 1
ATOM 3447 C CA . SER A 1 437 ? 20.268 45.459 38.091 1.00 5.52 437 SER A CA 1
ATOM 3448 C C . SER A 1 437 ? 21.666 45.571 38.704 1.00 5.55 437 SER A C 1
ATOM 3449 O O . SER A 1 437 ? 22.231 46.645 38.937 1.00 5.97 437 SER A O 1
ATOM 3452 N N . ILE A 1 438 ? 22.212 44.371 38.931 1.00 5.85 438 ILE A N 1
ATOM 3453 C CA . ILE A 1 438 ? 23.603 44.187 39.374 1.00 6.35 438 ILE A CA 1
ATOM 3454 C C . ILE A 1 438 ? 24.268 43.218 38.389 1.00 6.13 438 ILE A C 1
ATOM 3455 O O . ILE A 1 438 ? 23.656 42.720 37.447 1.00 6.48 438 ILE A O 1
ATOM 3460 N N . VAL A 1 439 ? 25.560 42.923 38.632 1.00 7.54 439 VAL A N 1
ATOM 3461 C CA . VAL A 1 439 ? 26.333 42.052 37.777 1.00 7.36 439 VAL A CA 1
ATOM 3462 C C . VAL A 1 439 ? 26.534 40.728 38.507 1.00 7.47 439 VAL A C 1
ATOM 3463 O O . VAL A 1 439 ? 27.186 40.688 39.566 1.00 7.99 439 VAL A O 1
ATOM 3467 N N . GLY A 1 440 ? 25.974 39.650 37.971 1.00 7.89 440 GLY A N 1
ATOM 3468 C CA . GLY A 1 440 ? 26.099 38.361 38.645 1.00 8.04 440 GLY A CA 1
ATOM 3469 C C . GLY A 1 440 ? 25.413 38.403 39.978 1.00 7.64 440 GLY A C 1
ATOM 3470 O O . GLY A 1 440 ? 24.222 38.751 40.061 1.00 8.42 440 GLY A O 1
ATOM 3471 N N . GLU A 1 441 ? 26.174 38.038 41.010 1.00 7.48 441 GLU A N 1
ATOM 3472 C CA . GLU A 1 441 ? 25.660 38.050 42.360 1.00 7.92 441 GLU A CA 1
ATOM 3473 C C . GLU A 1 441 ? 26.187 39.252 43.173 1.00 7.86 441 GLU A C 1
ATOM 3474 O O . GLU A 1 441 ? 26.028 39.278 44.417 1.00 9.56 441 GLU A O 1
ATOM 3480 N N . ASP A 1 442 ? 26.840 40.200 42.502 1.00 8.65 442 ASP A N 1
ATOM 3481 C CA . ASP A 1 442 ? 27.652 41.225 43.158 1.00 8.83 442 ASP A CA 1
ATOM 3482 C C . ASP A 1 442 ? 26.988 42.582 43.037 1.00 8.84 442 ASP A C 1
ATOM 3483 O O . ASP A 1 442 ? 26.805 43.060 41.910 1.00 9.82 442 ASP A O 1
ATOM 3491 N N . ASP A 1 443 ? 26.592 43.194 44.162 1.00 9.35 443 ASP A N 1
ATOM 3492 C CA . ASP A 1 443 ? 25.930 44.499 44.132 1.00 9.39 443 ASP A CA 1
ATOM 3493 C C . ASP A 1 443 ? 26.916 45.673 44.248 1.00 9.08 443 ASP A C 1
ATOM 3494 O O . ASP A 1 443 ? 26.497 46.818 44.447 1.00 9.76 443 ASP A O 1
ATOM 3499 N N . SER A 1 444 ? 28.210 45.445 43.985 1.00 9.34 444 SER A N 1
ATOM 3500 C CA . SER A 1 444 ? 29.169 46.558 44.085 1.00 10.13 444 SER A CA 1
ATOM 3501 C C . SER A 1 444 ? 28.832 47.702 43.129 1.00 9.47 444 SER A C 1
ATOM 3502 O O . SER A 1 444 ? 29.086 48.866 43.454 1.00 10.57 444 SER A O 1
ATOM 3506 N N . LYS A 1 445 ? 28.346 47.381 41.928 1.00 9.36 445 LYS A N 1
ATOM 3507 C CA . LYS A 1 445 ? 27.854 48.403 40.983 1.00 9.37 445 LYS A CA 1
ATOM 3508 C C . LYS A 1 445 ? 26.375 48.135 40.763 1.00 8.05 445 LYS A C 1
ATOM 3509 O O . LYS A 1 445 ? 25.958 47.039 40.391 1.00 10.28 445 LYS A O 1
ATOM 3515 N N . LEU A 1 446 ? 25.604 49.175 41.042 1.00 7.32 446 LEU A N 1
ATOM 3516 C CA . LEU A 1 446 ? 24.142 49.102 40.892 1.00 6.62 446 LEU A CA 1
ATOM 3517 C C . LEU A 1 446 ? 23.746 49.971 39.707 1.00 6.24 446 LEU A C 1
ATOM 3518 O O . LEU A 1 446 ? 24.036 51.176 39.680 1.00 7.30 446 LEU A O 1
ATOM 3523 N N . HIS A 1 447 ? 23.116 49.341 38.722 1.00 5.77 447 HIS A N 1
ATOM 3524 C CA . HIS A 1 447 ? 22.649 50.008 37.524 1.00 5.67 447 HIS A CA 1
ATOM 3525 C C . HIS A 1 447 ? 21.169 50.314 37.606 1.00 5.77 447 HIS A C 1
ATOM 3526 O O . HIS A 1 447 ? 20.393 49.439 38.009 1.00 6.34 447 HIS A O 1
ATOM 3533 N N . ILE A 1 448 ? 20.781 51.546 37.219 1.00 5.81 448 ILE A N 1
ATOM 3534 C CA . ILE A 1 448 ? 19.398 51.931 37.264 1.00 5.70 448 ILE A CA 1
ATOM 3535 C C . ILE A 1 448 ? 19.034 52.605 35.943 1.00 5.62 448 ILE A C 1
ATOM 3536 O O . ILE A 1 448 ? 19.673 53.598 35.554 1.00 6.84 448 ILE A O 1
ATOM 3541 N N . ILE A 1 449 ? 18.009 52.097 35.260 1.00 5.11 449 ILE A N 1
ATOM 3542 C CA . ILE A 1 449 ? 17.411 52.818 34.122 1.00 5.11 449 ILE A CA 1
ATOM 3543 C C . ILE A 1 449 ? 16.217 53.557 34.673 1.00 5.64 449 ILE A C 1
ATOM 3544 O O . ILE A 1 449 ? 15.331 52.978 35.328 1.00 6.79 449 ILE A O 1
ATOM 3549 N N . LEU A 1 450 ? 16.212 54.882 34.469 1.00 5.23 450 LEU A N 1
ATOM 3550 C CA . LEU A 1 450 ? 15.210 55.768 35.039 1.00 5.44 450 LEU A CA 1
ATOM 3551 C C . LEU A 1 450 ? 14.577 56.563 33.890 1.00 5.20 450 LEU A C 1
ATOM 3552 O O . LEU A 1 450 ? 15.298 57.284 33.181 1.00 5.90 450 LEU A O 1
ATOM 3557 N N . LEU A 1 451 ? 13.279 56.361 33.692 1.00 5.36 451 LEU A N 1
ATOM 3558 C CA . LEU A 1 451 ? 12.570 56.971 32.545 1.00 5.63 451 LEU A CA 1
ATOM 3559 C C . LEU A 1 451 ? 11.554 57.959 33.092 1.00 5.88 451 LEU A C 1
ATOM 3560 O O . LEU A 1 451 ? 10.655 57.599 33.864 1.00 6.62 451 LEU A O 1
ATOM 3565 N N . ASN A 1 452 ? 11.685 59.219 32.637 1.00 6.16 452 ASN A N 1
ATOM 3566 C CA . ASN A 1 452 ? 10.697 60.244 32.979 1.00 5.89 452 ASN A CA 1
ATOM 3567 C C . ASN A 1 452 ? 9.757 60.425 31.804 1.00 6.46 452 ASN A C 1
ATOM 3568 O O . ASN A 1 452 ? 10.167 60.978 30.757 1.00 6.69 452 ASN A O 1
ATOM 3573 N N . LYS A 1 453 ? 8.522 59.932 31.964 1.00 6.44 453 LYS A N 1
ATOM 3574 C CA . LYS A 1 453 ? 7.482 60.023 30.948 1.00 6.73 453 LYS A CA 1
ATOM 3575 C C . LYS A 1 453 ? 6.688 61.338 31.036 1.00 6.99 453 LYS A C 1
ATOM 3576 O O . LYS A 1 453 ? 5.805 61.570 30.224 1.00 8.34 453 LYS A O 1
ATOM 3584 N N . ASN A 1 454 ? 6.999 62.188 32.033 1.00 7.27 454 ASN A N 1
ATOM 3585 C CA . ASN A 1 454 ? 6.308 63.456 32.142 1.00 7.97 454 ASN A CA 1
ATOM 3586 C C . ASN A 1 454 ? 6.574 64.255 30.859 1.00 7.44 454 ASN A C 1
ATOM 3587 O O . ASN A 1 454 ? 7.743 64.462 30.490 1.00 8.04 454 ASN A O 1
ATOM 3592 N N . TYR A 1 455 ? 5.503 64.713 30.208 1.00 8.84 455 TYR A N 1
ATOM 3593 C CA . TYR A 1 455 ? 5.673 65.306 28.882 1.00 9.59 455 TYR A CA 1
ATOM 3594 C C . TYR A 1 455 ? 6.219 66.685 28.941 1.00 12.25 455 TYR A C 1
ATOM 3595 O O . TYR A 1 455 ? 6.994 67.101 28.031 1.00 15.42 455 TYR A O 1
ATOM 3604 N N . ASP A 1 456 ? 5.797 67.420 29.959 1.00 13.33 456 ASP A N 1
ATOM 3605 C CA . ASP A 1 456 ? 6.135 68.861 29.892 1.00 16.57 456 ASP A CA 1
ATOM 3606 C C . ASP A 1 456 ? 6.501 69.435 31.246 1.00 14.61 456 ASP A C 1
ATOM 3607 O O . ASP A 1 456 ? 6.395 70.641 31.408 1.00 16.12 456 ASP A O 1
ATOM 3612 N N . GLN A 1 457 ? 7.028 68.632 32.162 1.00 11.79 457 GLN A N 1
ATOM 3613 C CA . GLN A 1 457 ? 7.583 69.108 33.418 1.00 11.86 457 GLN A CA 1
ATOM 3614 C C . GLN A 1 457 ? 8.660 68.151 33.856 1.00 9.69 457 GLN A C 1
ATOM 3615 O O . GLN A 1 457 ? 8.585 66.927 33.565 1.00 9.31 457 GLN A O 1
ATOM 3625 N N . PRO A 1 458 ? 9.659 68.632 34.613 1.00 10.00 458 PRO A N 1
ATOM 3626 C CA . PRO A 1 458 ? 10.598 67.722 35.267 1.00 9.17 458 PRO A CA 1
ATOM 3627 C C . PRO A 1 458 ? 9.889 66.844 36.305 1.00 8.82 458 PRO A C 1
ATOM 3628 O O . PRO A 1 458 ? 8.757 67.165 36.763 1.00 10.75 458 PRO A O 1
ATOM 3634 N N . THR A 1 459 ? 10.580 65.786 36.703 1.00 8.07 459 THR A N 1
ATOM 3635 C CA . THR A 1 459 ? 10.105 64.966 37.815 1.00 7.86 459 THR A CA 1
ATOM 3636 C C . THR A 1 459 ? 11.261 64.799 38.803 1.00 7.72 459 THR A C 1
ATOM 3637 O O . THR A 1 459 ? 12.405 64.506 38.404 1.00 8.67 459 THR A O 1
ATOM 3641 N N . THR A 1 460 ? 10.953 64.993 40.099 1.00 7.93 460 THR A N 1
ATOM 3642 C CA . THR A 1 460 ? 11.939 64.795 41.155 1.00 7.68 460 THR A CA 1
ATOM 3643 C C . THR A 1 460 ? 11.791 63.380 41.708 1.00 7.63 460 THR A C 1
ATOM 3644 O O . THR A 1 460 ? 10.711 63.026 42.175 1.00 9.04 460 THR A O 1
ATOM 3648 N N . PHE A 1 461 ? 12.891 62.632 41.700 1.00 7.47 461 PHE A N 1
ATOM 3649 C CA . PHE A 1 461 ? 12.878 61.278 42.216 1.00 7.49 461 PHE A CA 1
ATOM 3650 C C . PHE A 1 461 ? 13.676 61.195 43.501 1.00 7.79 461 PHE A C 1
ATOM 3651 O O . PHE A 1 461 ? 14.829 61.567 43.578 1.00 8.87 461 PHE A O 1
ATOM 3659 N N . ASN A 1 462 ? 12.992 60.709 44.548 1.00 8.12 462 ASN A N 1
ATOM 3660 C CA . ASN A 1 462 ? 13.666 60.433 45.833 1.00 8.24 462 ASN A CA 1
ATOM 3661 C C . ASN A 1 462 ? 13.991 58.948 45.900 1.00 8.27 462 ASN A C 1
ATOM 3662 O O . ASN A 1 462 ? 13.059 58.126 45.975 1.00 8.91 462 ASN A O 1
ATOM 3667 N N . PHE A 1 463 ? 15.272 58.619 45.825 1.00 8.26 463 PHE A N 1
ATOM 3668 C CA . PHE A 1 463 ? 15.738 57.242 45.870 1.00 8.20 463 PHE A CA 1
ATOM 3669 C C . PHE A 1 463 ? 16.075 56.799 47.272 1.00 8.57 463 PHE A C 1
ATOM 3670 O O . PHE A 1 463 ? 16.747 57.527 48.018 1.00 9.56 463 PHE A O 1
ATOM 3678 N N . SER A 1 464 ? 15.660 55.570 47.610 1.00 8.70 464 SER A N 1
ATOM 3679 C CA . SER A 1 464 ? 16.062 54.911 48.852 1.00 9.31 464 SER A CA 1
ATOM 3680 C C . SER A 1 464 ? 16.492 53.500 48.466 1.00 8.81 464 SER A C 1
ATOM 3681 O O . SER A 1 464 ? 15.691 52.772 47.835 1.00 10.04 464 SER A O 1
ATOM 3686 N N . ILE A 1 465 ? 17.716 53.132 48.803 1.00 8.64 465 ILE A N 1
ATOM 3687 C CA . ILE A 1 465 ? 18.314 51.870 48.367 1.00 8.57 465 ILE A CA 1
ATOM 3688 C C . ILE A 1 465 ? 18.745 51.067 49.588 1.00 9.71 465 ILE A C 1
ATOM 3689 O O . ILE A 1 465 ? 19.444 51.603 50.471 1.00 11.26 465 ILE A O 1
ATOM 3694 N N . ASP A 1 466 ? 18.364 49.789 49.623 1.00 9.64 466 ASP A N 1
ATOM 3695 C CA . ASP A 1 466 ? 18.897 48.833 50.569 1.00 11.30 466 ASP A CA 1
ATOM 3696 C C . ASP A 1 466 ? 19.945 47.991 49.846 1.00 11.96 466 ASP A C 1
ATOM 3697 O O . ASP A 1 466 ? 19.589 47.293 48.887 1.00 13.00 466 ASP A O 1
ATOM 3702 N N . SER A 1 467 ? 21.209 48.028 50.269 1.00 13.24 467 SER A N 1
ATOM 3703 C CA . SER A 1 467 ? 22.286 47.301 49.613 1.00 14.29 467 SER A CA 1
ATOM 3704 C C . SER A 1 467 ? 23.324 46.878 50.566 1.00 15.82 467 SER A C 1
ATOM 3705 O O . SER A 1 467 ? 23.404 47.480 51.628 1.00 16.96 467 SER A O 1
ATOM 3708 N N . SER A 1 468 ? 24.161 45.894 50.223 1.00 16.18 468 SER A N 1
ATOM 3709 C CA . SER A 1 468 ? 25.284 45.554 51.122 1.00 16.97 468 SER A CA 1
ATOM 3710 C C . SER A 1 468 ? 26.445 46.553 51.020 1.00 17.38 468 SER A C 1
ATOM 3711 O O . SER A 1 468 ? 27.405 46.476 51.788 1.00 19.67 468 SER A O 1
ATOM 3714 N N . LYS A 1 469 ? 26.337 47.498 50.099 1.00 15.86 469 LYS A N 1
ATOM 3715 C CA . LYS A 1 469 ? 27.371 48.502 49.845 1.00 15.69 469 LYS A CA 1
ATOM 3716 C C . LYS A 1 469 ? 26.824 49.843 50.215 1.00 16.43 469 LYS A C 1
ATOM 3717 O O . LYS A 1 469 ? 25.605 50.039 50.187 1.00 19.18 469 LYS A O 1
ATOM 3723 N N . ASN A 1 470 ? 27.729 50.761 50.528 1.00 15.26 470 ASN A N 1
ATOM 3724 C CA . ASN A 1 470 ? 27.376 52.145 50.761 1.00 15.18 470 ASN A CA 1
ATOM 3725 C C . ASN A 1 470 ? 27.821 52.973 49.549 1.00 13.53 470 ASN A C 1
ATOM 3726 O O . ASN A 1 470 ? 28.983 53.285 49.348 1.00 16.43 470 ASN A O 1
ATOM 3734 N N . TYR A 1 471 ? 26.883 53.260 48.652 1.00 12.54 471 TYR A N 1
ATOM 3735 C CA . TYR A 1 471 ? 27.249 53.943 47.375 1.00 11.54 471 TYR A CA 1
ATOM 3736 C C . TYR A 1 471 ? 27.617 55.421 47.607 1.00 11.85 471 TYR A C 1
ATOM 3737 O O . TYR A 1 471 ? 26.989 56.078 48.467 1.00 13.93 471 TYR A O 1
ATOM 3746 N N . THR A 1 472 ? 28.631 55.869 46.854 1.00 12.34 472 THR A N 1
ATOM 3747 C CA . THR A 1 472 ? 29.121 57.257 47.025 1.00 12.68 472 THR A CA 1
ATOM 3748 C C . THR A 1 472 ? 29.133 58.086 45.734 1.00 11.73 472 THR A C 1
ATOM 3749 O O . THR A 1 472 ? 29.404 59.283 45.748 1.00 14.43 472 THR A O 1
ATOM 3753 N N . ILE A 1 473 ? 28.858 57.478 44.604 1.00 10.87 473 ILE A N 1
ATOM 3754 C CA . ILE A 1 473 ? 28.749 58.277 43.387 1.00 10.13 473 ILE A CA 1
ATOM 3755 C C . ILE A 1 473 ? 27.809 57.498 42.463 1.00 8.24 473 ILE A C 1
ATOM 3756 O O . ILE A 1 473 ? 27.805 56.251 42.426 1.00 8.45 473 ILE A O 1
ATOM 3761 N N . GLY A 1 474 ? 26.991 58.258 41.714 1.00 7.72 474 GLY A N 1
ATOM 3762 C CA . GLY A 1 474 ? 26.188 57.691 40.637 1.00 7.68 474 GLY A CA 1
ATOM 3763 C C . GLY A 1 474 ? 26.547 58.423 39.336 1.00 7.52 474 GLY A C 1
ATOM 3764 O O . GLY A 1 474 ? 26.138 59.583 39.125 1.00 8.71 474 GLY A O 1
ATOM 3765 N N . ASN A 1 475 ? 27.296 57.765 38.462 1.00 7.37 475 ASN A N 1
ATOM 3766 C CA . ASN A 1 475 ? 27.534 58.339 37.141 1.00 7.56 475 ASN A CA 1
ATOM 3767 C C . ASN A 1 475 ? 26.274 58.171 36.306 1.00 7.04 475 ASN A C 1
ATOM 3768 O O . ASN A 1 475 ? 25.490 57.249 36.535 1.00 7.49 475 ASN A O 1
ATOM 3773 N N . VAL A 1 476 ? 26.063 59.099 35.359 1.00 6.77 476 VAL A N 1
ATOM 3774 C CA . VAL A 1 476 ? 24.813 59.155 34.640 1.00 6.72 476 VAL A CA 1
ATOM 3775 C C . VAL A 1 476 ? 25.055 59.341 33.169 1.00 6.26 476 VAL A C 1
ATOM 3776 O O . VAL A 1 476 ? 25.855 60.199 32.759 1.00 7.13 476 VAL A O 1
ATOM 3780 N N . TRP A 1 477 ? 24.329 58.557 32.341 1.00 5.99 477 TRP A N 1
ATOM 3781 C CA . TRP A 1 477 ? 24.281 58.725 30.899 1.00 6.24 477 TRP A CA 1
ATOM 3782 C C . TRP A 1 477 ? 22.821 58.874 30.481 1.00 6.07 477 TRP A C 1
ATOM 3783 O O . TRP A 1 477 ? 21.949 58.229 31.075 1.00 7.24 477 TRP A O 1
ATOM 3794 N N . ALA A 1 478 ? 22.535 59.741 29.506 1.00 5.46 478 ALA A N 1
ATOM 3795 C CA . ALA A 1 478 ? 21.120 59.983 29.194 1.00 5.88 478 ALA A CA 1
ATOM 3796 C C . ALA A 1 478 ? 20.953 60.411 27.746 1.00 5.53 478 ALA A C 1
ATOM 3797 O O . ALA A 1 478 ? 21.874 60.914 27.101 1.00 5.95 478 ALA A O 1
ATOM 3799 N N . PHE A 1 479 ? 19.710 60.220 27.266 1.00 5.80 479 PHE A N 1
ATOM 3800 C CA . PHE A 1 479 ? 19.262 60.862 26.032 1.00 5.57 479 PHE A CA 1
ATOM 3801 C C . PHE A 1 479 ? 17.927 61.568 26.299 1.00 5.97 479 PHE A C 1
ATOM 3802 O O . PHE A 1 479 ? 17.240 61.348 27.303 1.00 6.75 479 PHE A O 1
ATOM 3810 N N . ASP A 1 480 ? 17.589 62.498 25.378 1.00 6.18 480 ASP A N 1
ATOM 3811 C CA . ASP A 1 480 ? 16.467 63.398 25.615 1.00 6.53 480 ASP A CA 1
ATOM 3812 C C . ASP A 1 480 ? 16.090 64.024 24.250 1.00 6.65 480 ASP A C 1
ATOM 3813 O O . ASP A 1 480 ? 16.625 63.617 23.211 1.00 7.07 480 ASP A O 1
ATOM 3818 N N . ARG A 1 481 ? 15.203 65.008 24.251 1.00 7.16 481 ARG A N 1
ATOM 3819 C CA . ARG A 1 481 ? 14.792 65.640 22.969 1.00 7.53 481 ARG A CA 1
ATOM 3820 C C . ARG A 1 481 ? 15.933 66.363 22.303 1.00 7.54 481 ARG A C 1
ATOM 3821 O O . ARG A 1 481 ? 15.891 66.573 21.074 1.00 9.32 481 ARG A O 1
ATOM 3829 N N . GLY A 1 482 ? 16.904 66.827 23.056 1.00 8.03 482 GLY A N 1
ATOM 3830 C CA . GLY A 1 482 ? 18.024 67.534 22.433 1.00 8.60 482 GLY A CA 1
ATOM 3831 C C . GLY A 1 482 ? 18.837 66.655 21.503 1.00 8.72 482 GLY A C 1
ATOM 3832 O O . GLY A 1 482 ? 19.399 67.134 20.490 1.00 10.89 482 GLY A O 1
ATOM 3833 N N . SER A 1 483 ? 19.001 65.371 21.831 1.00 8.13 483 SER A N 1
ATOM 3834 C CA . SER A 1 483 ? 19.748 64.464 20.986 1.00 8.12 483 SER A CA 1
ATOM 3835 C C . SER A 1 483 ? 19.440 63.029 21.366 1.00 7.49 483 SER A C 1
ATOM 3836 O O . SER A 1 483 ? 19.349 62.687 22.565 1.00 7.74 483 SER A O 1
ATOM 3839 N N . SER A 1 484 ? 19.402 62.144 20.368 1.00 7.13 484 SER A N 1
ATOM 3840 C CA . SER A 1 484 ? 19.418 60.708 20.608 1.00 6.36 484 SER A CA 1
ATOM 3841 C C . SER A 1 484 ? 20.807 60.177 20.922 1.00 6.43 484 SER A C 1
ATOM 3842 O O . SER A 1 484 ? 20.920 59.008 21.318 1.00 7.44 484 SER A O 1
ATOM 3845 N N . ASN A 1 485 ? 21.877 60.990 20.766 1.00 6.27 485 ASN A N 1
ATOM 3846 C CA . ASN A 1 485 ? 23.166 60.526 21.242 1.00 6.39 485 ASN A CA 1
ATOM 3847 C C . ASN A 1 485 ? 23.113 60.415 22.753 1.00 6.52 485 ASN A C 1
ATOM 3848 O O . ASN A 1 485 ? 22.651 61.348 23.445 1.00 7.77 485 ASN A O 1
ATOM 3853 N N . ILE A 1 486 ? 23.625 59.317 23.297 1.00 5.99 486 ILE A N 1
ATOM 3854 C CA . ILE A 1 486 ? 23.666 59.147 24.745 1.00 5.76 486 ILE A CA 1
ATOM 3855 C C . ILE A 1 486 ? 24.904 59.868 25.256 1.00 5.93 486 ILE A C 1
ATOM 3856 O O . ILE A 1 486 ? 26.031 59.592 24.812 1.00 6.83 486 ILE A O 1
ATOM 3861 N N . THR A 1 487 ? 24.708 60.852 26.174 1.00 6.25 487 THR A N 1
ATOM 3862 C CA . THR A 1 487 ? 25.820 61.649 26.657 1.00 6.54 487 THR A CA 1
ATOM 3863 C C . THR A 1 487 ? 25.908 61.503 28.170 1.00 6.51 487 THR A C 1
ATOM 3864 O O . THR A 1 487 ? 24.920 61.383 28.887 1.00 6.48 487 THR A O 1
ATOM 3868 N N . GLN A 1 488 ? 27.141 61.594 28.658 1.00 7.07 488 GLN A N 1
ATOM 3869 C CA . GLN A 1 488 ? 27.403 61.522 30.092 1.00 7.09 488 GLN A CA 1
ATOM 3870 C C . GLN A 1 488 ? 26.994 62.853 30.714 1.00 7.05 488 GLN A C 1
ATOM 3871 O O . GLN A 1 488 ? 27.279 63.939 30.167 1.00 9.02 488 GLN A O 1
ATOM 3877 N N . ARG A 1 489 ? 26.362 62.757 31.876 1.00 6.95 489 ARG A N 1
ATOM 3878 C CA . ARG A 1 489 ? 25.850 63.916 32.598 1.00 7.52 489 ARG A CA 1
ATOM 3879 C C . ARG A 1 489 ? 26.595 64.069 33.925 1.00 7.40 489 ARG A C 1
ATOM 3880 O O . ARG A 1 489 ? 27.397 63.224 34.317 1.00 9.12 489 ARG A O 1
ATOM 3888 N N . THR A 1 490 ? 26.314 65.158 34.643 1.00 8.36 490 THR A N 1
ATOM 3889 C CA . THR A 1 490 ? 27.013 65.393 35.905 1.00 8.33 490 THR A CA 1
ATOM 3890 C C . THR A 1 490 ? 26.712 64.246 36.878 1.00 7.99 490 THR A C 1
ATOM 3891 O O . THR A 1 490 ? 25.543 63.879 37.054 1.00 9.11 490 THR A O 1
ATOM 3895 N N . PRO A 1 491 ? 27.726 63.700 37.563 1.00 8.85 491 PRO A N 1
ATOM 3896 C CA . PRO A 1 491 ? 27.438 62.584 38.471 1.00 8.56 491 PRO A CA 1
ATOM 3897 C C . PRO A 1 491 ? 26.671 63.060 39.704 1.00 8.71 491 PRO A C 1
ATOM 3898 O O . PRO A 1 491 ? 26.848 64.188 40.185 1.00 9.25 491 PRO A O 1
ATOM 3902 N N . ILE A 1 492 ? 25.880 62.127 40.248 1.00 8.34 492 ILE A N 1
ATOM 3903 C CA . ILE A 1 492 ? 25.167 62.274 41.530 1.00 8.01 492 ILE A CA 1
ATOM 3904 C C . ILE A 1 492 ? 26.188 62.001 42.636 1.00 7.57 492 ILE A C 1
ATOM 3905 O O . ILE A 1 492 ? 26.868 60.955 42.618 1.00 8.37 492 ILE A O 1
ATOM 3910 N N . VAL A 1 493 ? 26.340 62.937 43.593 1.00 7.89 493 VAL A N 1
ATOM 3911 C CA . VAL A 1 493 ? 27.334 62.799 44.621 1.00 8.14 493 VAL A CA 1
ATOM 3912 C C . VAL A 1 493 ? 26.831 62.919 46.041 1.00 7.83 493 VAL A C 1
ATOM 3913 O O . VAL A 1 493 ? 27.603 62.583 46.957 1.00 10.11 493 VAL A O 1
ATOM 3917 N N . ASN A 1 494 ? 25.625 63.401 46.284 1.00 7.39 494 ASN A N 1
ATOM 3918 C CA . ASN A 1 494 ? 25.214 63.602 47.666 1.00 8.07 494 ASN A CA 1
ATOM 3919 C C . ASN A 1 494 ? 24.295 62.479 48.089 1.00 7.46 494 ASN A C 1
ATOM 3920 O O . ASN A 1 494 ? 23.065 62.592 48.114 1.00 8.97 494 ASN A O 1
ATOM 3925 N N . ILE A 1 495 ? 24.919 61.343 48.389 1.00 8.08 495 ILE A N 1
ATOM 3926 C CA . ILE A 1 495 ? 24.232 60.117 48.754 1.00 8.30 495 ILE A CA 1
ATOM 3927 C C . ILE A 1 495 ? 24.422 59.947 50.260 1.00 9.25 495 ILE A C 1
ATOM 3928 O O . ILE A 1 495 ? 25.543 59.910 50.758 1.00 11.41 495 ILE A O 1
ATOM 3933 N N . LYS A 1 496 ? 23.304 59.972 50.989 1.00 10.32 496 LYS A N 1
ATOM 3934 C CA . LYS A 1 496 ? 23.322 59.873 52.452 1.00 11.24 496 LYS A CA 1
ATOM 3935 C C . LYS A 1 496 ? 22.655 58.577 52.848 1.00 11.26 496 LYS A C 1
ATOM 3936 O O . LYS A 1 496 ? 21.443 58.403 52.647 1.00 11.72 496 LYS A O 1
ATOM 3944 N N . ASP A 1 497 ? 23.417 57.647 53.390 1.00 13.22 497 ASP A N 1
ATOM 3945 C CA . ASP A 1 497 ? 22.846 56.358 53.783 1.00 14.00 497 ASP A CA 1
ATOM 3946 C C . ASP A 1 497 ? 22.046 55.748 52.624 1.00 12.99 497 ASP A C 1
ATOM 3947 O O . ASP A 1 497 ? 20.891 55.329 52.830 1.00 14.07 497 ASP A O 1
ATOM 3955 N N . ASN A 1 498 ? 22.629 55.793 51.418 1.00 12.14 498 ASN A N 1
ATOM 3956 C CA . ASN A 1 498 ? 22.005 55.160 50.235 1.00 11.01 498 ASN A CA 1
ATOM 3957 C C . ASN A 1 498 ? 20.660 55.796 49.887 1.00 10.86 498 ASN A C 1
ATOM 3958 O O . ASN A 1 498 ? 19.803 55.135 49.281 1.00 11.84 498 ASN A O 1
ATOM 3963 N N . THR A 1 499 ? 20.518 57.089 50.161 1.00 10.48 499 THR A N 1
ATOM 3964 C CA . THR A 1 499 ? 19.397 57.889 49.703 1.00 10.14 499 THR A CA 1
ATOM 3965 C C . THR A 1 499 ? 19.941 59.076 48.946 1.00 9.30 499 THR A C 1
ATOM 3966 O O . THR A 1 499 ? 20.996 59.636 49.295 1.00 10.19 499 THR A O 1
ATOM 3970 N N . PHE A 1 500 ? 19.208 59.516 47.930 1.00 8.76 500 PHE A N 1
ATOM 3971 C CA . PHE A 1 500 ? 19.545 60.733 47.201 1.00 8.62 500 PHE A CA 1
ATOM 3972 C C . PHE A 1 500 ? 18.289 61.214 46.485 1.00 8.37 500 PHE A C 1
ATOM 3973 O O . PHE A 1 500 ? 17.338 60.456 46.314 1.00 8.99 500 PHE A O 1
ATOM 3981 N N . THR A 1 501 ? 18.332 62.466 46.043 1.00 8.78 501 THR A N 1
ATOM 3982 C CA . THR A 1 501 ? 17.261 63.031 45.243 1.00 8.40 501 THR A CA 1
ATOM 3983 C C . THR A 1 501 ? 17.836 63.483 43.902 1.00 8.35 501 THR A C 1
ATOM 3984 O O . THR A 1 501 ? 18.873 64.146 43.861 1.00 9.75 501 THR A O 1
ATOM 3988 N N . TYR A 1 502 ? 17.103 63.165 42.814 1.00 8.65 502 TYR A N 1
ATOM 3989 C CA . TYR A 1 502 ? 17.593 63.453 41.499 1.00 8.32 502 TYR A CA 1
ATOM 3990 C C . TYR A 1 502 ? 16.403 63.900 40.654 1.00 7.40 502 TYR A C 1
ATOM 3991 O O . TYR A 1 502 ? 15.439 63.154 40.474 1.00 8.21 502 TYR A O 1
ATOM 4000 N N . THR A 1 503 ? 16.442 65.144 40.178 1.00 8.83 503 THR A N 1
ATOM 4001 C CA . THR A 1 503 ? 15.398 65.684 39.333 1.00 9.10 503 THR A CA 1
ATOM 4002 C C . THR A 1 503 ? 15.836 65.576 37.878 1.00 9.30 503 THR A C 1
ATOM 4003 O O . THR A 1 503 ? 16.952 65.964 37.510 1.00 11.09 503 THR A O 1
ATOM 4007 N N . VAL A 1 504 ? 14.915 65.029 37.068 1.00 9.51 504 VAL A N 1
ATOM 4008 C CA . VAL A 1 504 ? 15.169 64.708 35.695 1.00 10.06 504 VAL A CA 1
ATOM 4009 C C . VAL A 1 504 ? 14.219 65.572 34.829 1.00 9.26 504 VAL A C 1
ATOM 4010 O O . VAL A 1 504 ? 13.023 65.662 35.132 1.00 8.78 504 VAL A O 1
ATOM 4014 N N . PRO A 1 505 ? 14.725 66.200 33.753 1.00 9.12 505 PRO A N 1
ATOM 4015 C CA . PRO A 1 505 ? 13.813 66.939 32.858 1.00 8.77 505 PRO A CA 1
ATOM 4016 C C . PRO A 1 505 ? 12.739 66.040 32.243 1.00 7.62 505 PRO A C 1
ATOM 4017 O O . PRO A 1 505 ? 12.837 64.799 32.222 1.00 7.53 505 PRO A O 1
ATOM 4021 N N . ALA A 1 506 ? 11.689 66.691 31.737 1.00 7.58 506 ALA A N 1
ATOM 4022 C CA . ALA A 1 506 ? 10.655 66.029 30.985 1.00 7.61 506 ALA A CA 1
ATOM 4023 C C . ALA A 1 506 ? 11.307 65.142 29.891 1.00 7.05 506 ALA A C 1
ATOM 4024 O O . ALA A 1 506 ? 12.332 65.483 29.302 1.00 8.00 506 ALA A O 1
ATOM 4026 N N . LEU A 1 507 ? 10.628 64.010 29.614 1.00 6.62 507 LEU A N 1
ATOM 4027 C CA . LEU A 1 507 ? 10.941 63.145 28.473 1.00 6.49 507 LEU A CA 1
ATOM 4028 C C . LEU A 1 507 ? 12.461 62.910 28.350 1.00 5.97 507 LEU A C 1
ATOM 4029 O O . LEU A 1 507 ? 13.105 63.219 27.357 1.00 6.40 507 LEU A O 1
ATOM 4034 N N . THR A 1 508 ? 12.997 62.268 29.400 1.00 6.58 508 THR A N 1
ATOM 4035 C CA . THR A 1 508 ? 14.413 61.919 29.447 1.00 7.03 508 THR A CA 1
ATOM 4036 C C . THR A 1 508 ? 14.555 60.464 29.894 1.00 6.20 508 THR A C 1
ATOM 4037 O O . THR A 1 508 ? 13.792 60.006 30.761 1.00 7.87 508 THR A O 1
ATOM 4043 N N . ALA A 1 509 ? 15.543 59.794 29.338 1.00 5.86 509 ALA A N 1
ATOM 4044 C CA . ALA A 1 509 ? 15.898 58.443 29.700 1.00 5.66 509 ALA A CA 1
ATOM 4045 C C . ALA A 1 509 ? 17.317 58.433 30.216 1.00 5.74 509 ALA A C 1
ATOM 4046 O O . ALA A 1 509 ? 18.231 58.876 29.517 1.00 7.08 509 ALA A O 1
ATOM 4048 N N . CYS A 1 510 ? 17.526 57.915 31.439 1.00 6.06 510 CYS A N 1
ATOM 4049 C CA . CYS A 1 510 ? 18.825 57.903 32.049 1.00 6.30 510 CYS A CA 1
ATOM 4050 C C . CYS A 1 510 ? 19.245 56.492 32.475 1.00 5.69 510 CYS A C 1
ATOM 4051 O O . CYS A 1 510 ? 18.415 55.636 32.771 1.00 6.02 510 CYS A O 1
ATOM 4056 N N . HIS A 1 511 ? 20.571 56.326 32.503 1.00 5.44 511 HIS A N 1
ATOM 4057 C CA . HIS A 1 511 ? 21.198 55.114 33.073 1.00 5.21 511 HIS A CA 1
ATOM 4058 C C . HIS A 1 511 ? 22.168 55.638 34.137 1.00 5.37 511 HIS A C 1
ATOM 4059 O O . HIS A 1 511 ? 23.115 56.361 33.828 1.00 5.98 511 HIS A O 1
ATOM 4066 N N . ILE A 1 512 ? 21.871 55.253 35.392 1.00 5.72 512 ILE A N 1
ATOM 4067 C CA . ILE A 1 512 ? 22.674 55.665 36.544 1.00 5.86 512 ILE A CA 1
ATOM 4068 C C . ILE A 1 512 ? 23.502 54.431 36.960 1.00 5.87 512 ILE A C 1
ATOM 4069 O O . ILE A 1 512 ? 22.969 53.323 37.030 1.00 6.21 512 ILE A O 1
ATOM 4074 N N . VAL A 1 513 ? 24.803 54.644 37.242 1.00 6.16 513 VAL A N 1
ATOM 4075 C CA . VAL A 1 513 ? 25.675 53.559 37.674 1.00 6.58 513 VAL A CA 1
ATOM 4076 C C . VAL A 1 513 ? 26.265 53.982 39.017 1.00 6.52 513 VAL A C 1
ATOM 4077 O O . VAL A 1 513 ? 27.096 54.892 39.095 1.00 7.08 513 VAL A O 1
ATOM 4081 N N . LEU A 1 514 ? 25.757 53.345 40.087 1.00 6.93 514 LEU A N 1
ATOM 4082 C CA . LEU A 1 514 ? 26.182 53.634 41.448 1.00 7.07 514 LEU A CA 1
ATOM 4083 C C . LEU A 1 514 ? 27.303 52.737 41.858 1.00 7.43 514 LEU A C 1
ATOM 4084 O O . LEU A 1 514 ? 27.290 51.534 41.624 1.00 7.65 514 LEU A O 1
ATOM 4089 N N . GLU A 1 515 ? 28.289 53.338 42.538 1.00 8.63 515 GLU A N 1
ATOM 4090 C CA . GLU A 1 515 ? 29.403 52.577 43.100 1.00 9.98 515 GLU A CA 1
ATOM 4091 C C . GLU A 1 515 ? 29.799 53.191 44.454 1.00 10.66 515 GLU A C 1
ATOM 4092 O O . GLU A 1 515 ? 29.461 54.310 44.737 1.00 11.93 515 GLU A O 1
#

InterPro domains:
  IPR000601 PKD domain [PF18911] (1356-1443)
  IPR000601 PKD domain [PS50093] (1359-1449)
  IPR001701 Glycoside hydrolase family 9 [PF00759] (316-747)
  IPR002105 Dockerin type I repeat [PF00404] (1290-1344)
  IPR004197 Cellulase, Ig-like domain [PF02927] (215-303)
  IPR004197 Cellulase, Ig-like domain [cd02850] (218-311)
  IPR008928 Six-hairpin glycosidase superfamily [SSF48208] (314-751)
  IPR008979 Galactose-binding-like domain superfamily [SSF49785] (35-228)
  IPR012341 Six-hairpin glycosidase-like superfamily [G3DSA:1.50.10.10] (314-752)
  IPR013780 Glycosyl hydrolase, all-beta [G3DSA:2.60.40.1180] (782-1281)
  IPR013783 Immunoglobulin-like fold [G3DSA:2.60.40.10] (208-312)
  IPR013783 Immunoglobulin-like fold [G3DSA:2.60.40.10] (1352-1447)
  IPR014756 Immunoglobulin E-set [SSF81296] (204-311)
  IPR016134 Dockerin domain [PS51766] (1286-1352)
  IPR017853 Glycoside hydrolase superfamily [SSF51445] (804-1177)
  IPR022409 PKD/Chitinase domain [SM00089] (1360-1445)
  IPR024745 Glycoside hydrolase, family 44, catalytic domain [PF12891] (825-1056)
  IPR035986 PKD domain superfamily [SSF49299] (1356-1444)
  IPR036439 Dockerin domain superfamily [G3DSA:1.10.1330.10] (1288-1351)
  IPR036439 Dockerin domain superfamily [SSF63446] (1288-1352)

Secondary structure (DSSP, 8-state):
-EEEEEEEETTSS-EEPPTEEEEESS--SS--SEEEE-SGGGTT--TTT--EE-GGGTTTEEESHHHHHTT--GGGTTSTTHHHHHHHHHHHHTT--EEEEEEP-SSEEES---EEPPGGGPSSSTTEEEEES---S---SS--TTSSEEEHHHHHHHHHHHH--TTSTTS--EEEE-S-GGGHHHH-TTT--SPPPHHHHHHHHHHHHHHHHHH-TTPEEEEEEE-SHHHHHHTTT-TTHHHHTTT-SSHHHHHHHHHHHHHHHHTS----EEEEEE----EETTEESSSS--TT-HHHHHHHHHGGGGGT-TT---SSHHHHH-GGG-SHHHHHHHHHHHHSTT-EEEEEEE--S-TTSHHHHHHHHHHHHHHHHHT--EEEE---TT-HHHHHHHHHHH-TTSSS----SEEEEEEES-TTTEEEEEEEETTEEEEEEEEEEE--SSS-EEEEEEEE-SS----EEEEEEETTEEEEEEEEEE---BTTEEEEEE-SSEEEEEEE-